Protein AF-A0A226DZE1-F1 (afdb_monomer)

Organism: Folsomia candida (NCBI:txid158441)

Mean predicted aligned error: 15.94 Å

Sequence (411 aa):
MKGIINFVSFSALWHDRDEEMGSQQSTISDLTPLTPENITGRYPPLTAAEREIAETRIRQAGELGLAVPGTNSRVAWSPQNQNRSYGLFVYIKPTEKQDFICAGIPNCVRTTSTIMDPLPKCELHKGDQIGFVLCQFTDGANKKNDVVLHRLAAKKPPPELVELEGRRRYFDDEDELMKVYSARKTTTLLQLLLWPDTTIKIICLNVGINLPNGAYKELVEEMDLHGLELRIHDKLSKSAAITLEEGQEIPFLLRAENGESIGALLSRGKNEKKEKVAAIYFVSTPYIIYAGQALNSNVHGHKNLKDPVVDYQNNKPPSHPNPKIVPIGIVRAEERYKWEFHLQMCALIASLLRLRNCINPSDFSAQSHPLCINRQVNSSFVDQKSWGIIHGYLMKKFLVDVYLGPKASDQ

Radius of gyration: 30.15 Å; Cα contacts (8 Å, |Δi|>4): 646; chains: 1; bounding box: 70×81×82 Å

Solvent-accessible surface area (backbone atoms only — not comparable to full-atom values): 24221 Å² total; per-residue (Å²): 137,90,84,85,84,86,78,85,77,84,77,78,81,80,76,91,72,92,75,89,78,79,82,89,81,90,79,84,83,86,82,61,96,82,62,77,79,76,87,78,77,84,69,76,75,68,51,73,70,58,41,53,53,50,53,49,52,27,53,72,44,25,76,80,26,42,77,39,88,99,53,81,28,26,40,19,25,43,66,56,51,100,92,36,98,55,58,46,52,30,38,31,41,77,83,72,51,72,33,41,38,19,57,58,49,92,79,44,77,46,36,69,79,26,52,98,53,95,69,16,30,19,63,82,59,64,49,84,86,75,50,43,36,42,41,38,31,30,84,58,96,52,91,55,53,47,37,45,37,80,48,83,38,78,91,59,84,79,70,102,57,46,66,45,84,89,47,65,47,78,30,79,46,69,67,67,44,50,28,49,53,14,9,50,43,41,43,54,50,56,58,49,46,48,32,76,83,45,85,56,47,69,41,62,78,64,39,72,30,37,47,40,74,93,16,59,68,47,27,51,57,46,23,54,74,69,42,44,36,79,47,78,70,46,79,54,57,90,83,58,77,79,79,68,60,95,62,19,55,80,81,54,79,38,70,48,56,94,89,46,48,59,50,57,51,46,50,51,43,55,72,76,37,100,57,66,54,19,36,35,30,35,39,40,39,51,64,33,29,35,48,37,65,37,86,61,62,86,69,77,56,90,83,44,71,83,38,57,67,38,40,45,68,74,67,52,60,90,88,56,76,76,76,39,79,46,48,53,25,28,34,51,44,90,50,34,68,40,57,26,42,41,48,36,50,36,34,42,51,37,28,76,69,55,34,64,54,52,88,62,51,89,82,48,90,66,91,36,51,17,38,39,56,62,60,66,45,55,60,82,57,65,50,75,48,43,42,46,25,28,50,36,45,34,35,74,53,60,32,29,41,70,42,73,46,73,47,75,76,90,125

Foldseek 3Di:
DDDDDDDDDPPPDDDDDDDDDDDDDDDDDDDDPPDPDDPPDPDDFDDPVRVVVVVVVQVVCAPVADDDPPFPKGWHWAQADPVGPGIFIWIQHPVRDTFGAAQLDGRRRDRPCFDPDNHTHHPVSVPDLQKKKWWWFAQPDDQQEGETEIDIDSDDDDDPTHTDPPRIDMDRDPVVVVLLQLLQLVLLLLVCLCPPVDSYHYHYPPQKRFHNQVSLVSNVVNCVVVLKDKAFPDFFDPPPPPPADPLLADPFPWFDDVPDALARQLVVCVVVDPAQKKWWKWWDWQAAIAIDIGSHRDPPDCPPCVDLLNVCQVPPDPPTDRTDIGITGMDGPVCRLLVSLLVLVLRSSQLSNQFFDQRCVVVDPDGGRYHYRDGIHGSVSDDNSSNSNSQSCCCNRRRTRMDIDGNDDDD

Nearest PDB structures (foldseek):
  8ajr-assembly1_A  TM=3.785E-01  e=4.856E+00  Homo sapiens
  4ag0-assembly1_B  TM=1.971E-01  e=4.856E+00  Pseudomonas aeruginosa

pLDDT: mean 77.98, std 19.67, range [21.2, 98.06]

Structure (mmCIF, N/CA/C/O backbone):
data_AF-A0A226DZE1-F1
#
_entry.id   AF-A0A226DZE1-F1
#
loop_
_atom_site.group_PDB
_atom_site.id
_atom_site.type_symbol
_atom_site.label_atom_id
_atom_site.label_alt_id
_atom_site.label_comp_id
_atom_site.label_asym_id
_atom_site.label_entity_id
_atom_site.label_seq_id
_atom_site.pdbx_PDB_ins_code
_atom_site.Cartn_x
_atom_site.Cartn_y
_atom_site.Cartn_z
_atom_site.occupancy
_atom_site.B_iso_or_equiv
_atom_site.auth_seq_id
_atom_site.auth_comp_id
_atom_site.auth_asym_id
_atom_site.auth_atom_id
_atom_site.pdbx_PDB_model_num
ATOM 1 N N . MET A 1 1 ? 41.930 13.672 21.638 1.00 29.95 1 MET A N 1
ATOM 2 C CA . MET A 1 1 ? 41.997 13.717 20.158 1.00 29.95 1 MET A CA 1
ATOM 3 C C . MET A 1 1 ? 40.919 12.761 19.654 1.00 29.95 1 MET A C 1
ATOM 5 O O . MET A 1 1 ? 41.080 11.574 19.866 1.00 29.95 1 MET A O 1
ATOM 9 N N . LYS A 1 2 ? 39.663 13.167 19.411 1.00 24.25 2 LYS A N 1
ATOM 10 C CA . LYS A 1 2 ? 39.090 13.880 18.242 1.00 24.25 2 LYS A CA 1
ATOM 11 C C . LYS A 1 2 ? 39.522 13.309 16.877 1.00 24.25 2 LYS A C 1
ATOM 13 O O . LYS A 1 2 ? 40.690 13.421 16.535 1.00 24.25 2 LYS A O 1
ATOM 18 N N . GLY A 1 3 ? 38.544 12.782 16.127 1.00 24.19 3 GLY A N 1
ATOM 19 C CA . GLY A 1 3 ? 38.618 12.315 14.729 1.00 24.19 3 GLY A CA 1
ATOM 20 C C . GLY A 1 3 ? 37.442 11.370 14.412 1.00 24.19 3 GLY A C 1
ATOM 21 O O . GLY A 1 3 ? 37.581 10.170 14.584 1.00 24.19 3 GLY A O 1
ATOM 22 N N . ILE A 1 4 ? 36.195 11.859 14.360 1.00 24.02 4 ILE A N 1
ATOM 23 C CA . ILE A 1 4 ? 35.433 12.295 13.162 1.00 24.02 4 ILE A CA 1
ATOM 24 C C . ILE A 1 4 ? 35.115 11.128 12.204 1.00 24.02 4 ILE A C 1
ATOM 26 O O . ILE A 1 4 ? 35.915 10.773 11.347 1.00 24.02 4 ILE A O 1
ATOM 30 N N . ILE A 1 5 ? 33.900 10.583 12.342 1.00 25.00 5 ILE A N 1
ATOM 31 C CA . ILE A 1 5 ? 33.218 9.736 11.353 1.00 25.00 5 ILE A CA 1
ATOM 32 C C . ILE A 1 5 ? 32.241 10.654 10.609 1.00 25.00 5 ILE A C 1
ATOM 34 O O . ILE A 1 5 ? 31.268 11.119 11.201 1.00 25.00 5 ILE A O 1
ATOM 38 N N . ASN A 1 6 ? 32.504 10.937 9.332 1.00 23.11 6 ASN A N 1
ATOM 39 C CA . ASN A 1 6 ? 31.562 11.641 8.463 1.00 23.11 6 ASN A CA 1
ATOM 40 C C . ASN A 1 6 ? 30.589 10.627 7.846 1.00 23.11 6 ASN A C 1
ATOM 42 O O . ASN A 1 6 ? 30.956 9.855 6.963 1.00 23.11 6 ASN A O 1
ATOM 46 N N . PHE A 1 7 ? 29.343 10.651 8.319 1.00 22.80 7 PHE A N 1
ATOM 47 C CA . PHE A 1 7 ? 28.188 10.088 7.627 1.00 22.80 7 PHE A CA 1
ATOM 48 C C . PHE A 1 7 ? 27.845 10.992 6.437 1.00 22.80 7 PHE A C 1
ATOM 50 O O . PHE A 1 7 ? 27.573 12.179 6.617 1.00 22.80 7 PHE A O 1
ATOM 57 N N . VAL A 1 8 ? 27.834 10.440 5.224 1.00 22.42 8 VAL A N 1
ATOM 58 C CA . VAL A 1 8 ? 27.278 11.128 4.054 1.00 22.42 8 VAL A CA 1
ATOM 59 C C . VAL A 1 8 ? 25.757 11.091 4.178 1.00 22.42 8 VAL A C 1
ATOM 61 O O . VAL A 1 8 ? 25.123 10.057 3.974 1.00 22.42 8 VAL A O 1
ATOM 64 N N . SER A 1 9 ? 25.177 12.229 4.555 1.00 21.20 9 SER A N 1
ATOM 65 C CA . SER A 1 9 ? 23.747 12.485 4.443 1.00 21.20 9 SER A CA 1
ATOM 66 C C . SER A 1 9 ? 23.389 12.682 2.972 1.00 21.20 9 SER A C 1
ATOM 68 O O . SER A 1 9 ? 23.870 13.628 2.349 1.00 21.20 9 SER A O 1
ATOM 70 N N . PHE A 1 10 ? 22.506 11.853 2.422 1.00 22.11 10 PHE A N 1
ATOM 71 C CA . PHE A 1 10 ? 21.758 12.236 1.228 1.00 22.11 10 PHE A CA 1
ATOM 72 C C . PHE A 1 10 ? 20.514 13.003 1.673 1.00 22.11 10 PHE A C 1
ATOM 74 O O . PHE A 1 10 ? 19.473 12.430 1.992 1.00 22.11 10 PHE A O 1
ATOM 81 N N . SER A 1 11 ? 20.656 14.325 1.728 1.00 22.44 11 SER A N 1
ATOM 82 C CA . SER A 1 11 ? 19.543 15.261 1.713 1.00 22.44 11 SER A CA 1
ATOM 83 C C . SER A 1 11 ? 18.881 15.197 0.335 1.00 22.44 11 SER A C 1
ATOM 85 O O . SER A 1 11 ? 19.353 15.776 -0.641 1.00 22.44 11 SER A O 1
ATOM 87 N N . ALA A 1 12 ? 17.766 14.477 0.237 1.00 24.83 12 ALA A N 1
ATOM 88 C CA . ALA A 1 12 ? 16.827 14.710 -0.848 1.00 24.83 12 ALA A CA 1
ATOM 89 C C . ALA A 1 12 ? 16.216 16.097 -0.616 1.00 24.83 12 ALA A C 1
ATOM 91 O O . ALA A 1 12 ? 15.435 16.294 0.316 1.00 24.83 12 ALA A O 1
ATOM 92 N N . LEU A 1 13 ? 16.644 17.068 -1.424 1.00 23.61 13 LEU A N 1
ATOM 93 C CA . LEU A 1 13 ? 16.005 18.370 -1.549 1.00 23.61 13 LEU A CA 1
ATOM 94 C C . LEU A 1 13 ? 14.538 18.159 -1.937 1.00 23.61 13 LEU A C 1
ATOM 96 O O . LEU A 1 13 ? 14.214 17.876 -3.088 1.00 23.61 13 LEU A O 1
ATOM 100 N N . TRP A 1 14 ? 13.665 18.315 -0.951 1.00 23.22 14 TRP A N 1
ATOM 101 C CA . TRP A 1 14 ? 12.283 18.697 -1.165 1.00 23.22 14 TRP A CA 1
ATOM 102 C C . TRP A 1 14 ? 12.288 20.178 -1.539 1.00 23.22 14 TR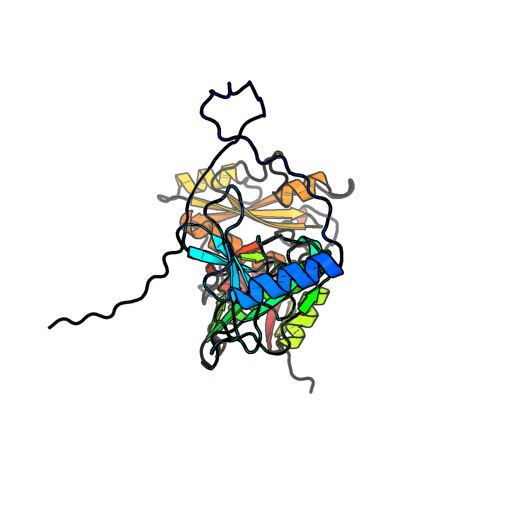P A C 1
ATOM 104 O O . TRP A 1 14 ? 12.789 21.016 -0.788 1.00 23.22 14 TRP A O 1
ATOM 114 N N . HIS A 1 15 ? 11.781 20.494 -2.72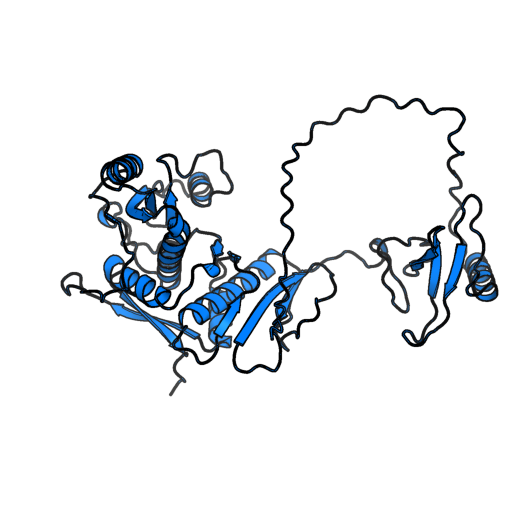4 1.00 23.78 15 HIS A N 1
ATOM 115 C CA . HIS A 1 15 ? 11.371 21.847 -3.057 1.00 23.78 15 HIS A CA 1
ATOM 116 C C . HIS A 1 15 ? 9.854 21.822 -3.199 1.00 23.78 15 HIS A C 1
ATOM 118 O O . HIS A 1 15 ? 9.324 21.327 -4.192 1.00 23.78 15 HIS A O 1
ATOM 124 N N . ASP A 1 16 ? 9.189 22.319 -2.157 1.00 28.78 16 ASP A N 1
ATOM 125 C CA . ASP A 1 16 ? 7.855 22.897 -2.248 1.00 28.78 16 ASP A CA 1
ATOM 126 C C . ASP A 1 16 ? 7.853 23.946 -3.361 1.00 28.78 16 ASP A C 1
ATOM 128 O O . ASP A 1 16 ? 8.664 24.874 -3.321 1.00 28.78 16 ASP A O 1
ATOM 132 N N . ARG A 1 17 ? 6.930 23.819 -4.317 1.00 25.56 17 ARG A N 1
ATOM 133 C CA . ARG A 1 17 ? 6.265 24.964 -4.950 1.00 25.56 17 ARG A CA 1
ATOM 134 C C . ARG A 1 17 ? 4.841 24.574 -5.314 1.00 25.56 17 ARG A C 1
ATOM 136 O O . ARG A 1 17 ? 4.606 23.873 -6.295 1.00 25.56 17 ARG A O 1
ATOM 143 N N . ASP A 1 18 ? 3.914 25.074 -4.510 1.00 34.00 18 ASP A N 1
ATOM 144 C CA . ASP A 1 18 ? 2.633 25.547 -5.010 1.00 34.00 18 ASP A CA 1
ATOM 145 C C . ASP A 1 18 ? 2.908 26.621 -6.071 1.00 34.00 18 ASP A C 1
ATOM 147 O O . ASP A 1 18 ? 3.431 27.676 -5.730 1.00 34.00 18 ASP A O 1
ATOM 151 N N . GLU A 1 19 ? 2.562 26.380 -7.336 1.00 29.12 19 GLU A N 1
ATOM 152 C CA . GLU A 1 19 ? 2.307 27.459 -8.298 1.00 29.12 19 GLU A CA 1
ATOM 153 C C . GLU A 1 19 ? 1.069 27.105 -9.134 1.00 29.12 19 GLU A C 1
ATOM 155 O O . GLU A 1 19 ? 1.084 26.339 -10.098 1.00 29.12 19 GLU A O 1
ATOM 160 N N . GLU A 1 20 ? -0.037 27.676 -8.672 1.00 32.34 20 GLU A N 1
ATOM 161 C CA . GLU A 1 20 ? -1.193 28.109 -9.440 1.00 32.34 20 GLU A CA 1
ATOM 162 C C . GLU A 1 20 ? -0.748 28.850 -10.715 1.00 32.34 20 GLU A C 1
ATOM 164 O O . GLU A 1 20 ? -0.066 29.862 -10.624 1.00 32.34 20 GLU A O 1
ATOM 169 N N . MET A 1 21 ? -1.146 28.385 -11.905 1.00 28.00 21 MET A N 1
ATOM 170 C CA . MET A 1 21 ? -1.003 29.159 -13.147 1.00 28.00 21 MET A CA 1
ATOM 171 C C . MET A 1 21 ? -2.251 29.005 -14.022 1.00 28.00 21 MET A C 1
ATOM 173 O O . MET A 1 21 ? -2.377 28.098 -14.840 1.00 28.00 21 MET A O 1
ATOM 177 N N . GLY A 1 22 ? -3.212 29.896 -13.775 1.00 26.89 22 GLY A N 1
ATOM 178 C CA . GLY A 1 22 ? -3.375 31.074 -14.629 1.00 26.89 22 GLY A CA 1
ATOM 179 C C . GLY A 1 22 ? -3.700 30.838 -16.105 1.00 26.89 22 GLY A C 1
ATOM 180 O O . GLY A 1 22 ? -2.841 30.501 -16.912 1.00 26.89 22 GLY A O 1
ATOM 181 N N . SER A 1 23 ? -4.955 31.139 -16.435 1.00 28.77 23 SER A N 1
ATOM 182 C CA . SER A 1 23 ? -5.516 31.398 -17.762 1.00 28.77 23 SER A CA 1
ATOM 183 C C . SER A 1 23 ? -4.580 32.144 -18.720 1.00 28.77 23 SER A C 1
ATOM 185 O O . SER A 1 23 ? -3.956 33.141 -18.365 1.00 28.77 23 SER A O 1
ATOM 187 N N . GLN A 1 24 ? -4.598 31.713 -19.982 1.00 32.88 24 GLN A N 1
ATOM 188 C CA . GLN A 1 24 ? -4.079 32.451 -21.130 1.00 32.88 24 GLN A CA 1
ATOM 189 C C . GLN A 1 24 ? -4.616 33.889 -21.170 1.00 32.88 24 GLN A C 1
ATOM 191 O O . GLN A 1 24 ? -5.819 34.091 -21.014 1.00 32.88 24 GLN A O 1
ATOM 196 N N . GLN A 1 25 ? -3.751 34.850 -21.505 1.00 26.33 25 GLN A N 1
ATOM 197 C CA . GLN A 1 25 ? -4.055 35.893 -22.488 1.00 26.33 25 GLN A CA 1
ATOM 198 C C . GLN A 1 25 ? -2.770 36.581 -22.963 1.00 26.33 25 GLN A C 1
ATOM 200 O O . GLN A 1 25 ? -1.971 37.094 -22.187 1.00 26.33 25 GLN A O 1
ATOM 205 N N . SER A 1 26 ? -2.582 36.540 -24.279 1.00 35.81 26 SER A N 1
ATOM 206 C CA . SER A 1 26 ? -1.559 37.260 -25.027 1.00 35.81 26 SER A CA 1
ATOM 207 C C . SER A 1 26 ? -2.025 38.689 -25.270 1.00 35.81 26 SER A C 1
ATOM 209 O O . SER A 1 26 ? -3.098 38.875 -25.841 1.00 35.81 26 SER A O 1
ATOM 211 N N . THR A 1 27 ? -1.164 39.668 -25.006 1.00 29.88 27 THR A N 1
ATOM 212 C CA . THR A 1 27 ? -1.181 40.941 -25.732 1.00 29.88 27 THR A CA 1
ATOM 213 C C . THR A 1 27 ? 0.249 41.395 -26.013 1.00 29.88 27 THR A C 1
ATOM 215 O O . THR A 1 27 ? 0.956 41.816 -25.108 1.00 29.88 27 THR A O 1
ATOM 218 N N . ILE A 1 28 ? 0.631 41.246 -27.287 1.00 42.03 28 ILE A N 1
ATOM 219 C CA . ILE A 1 28 ? 1.464 42.145 -28.104 1.00 42.03 28 ILE A CA 1
ATOM 220 C C . ILE A 1 28 ? 2.764 42.626 -27.433 1.00 42.03 28 ILE A C 1
ATOM 222 O O . ILE A 1 28 ? 2.777 43.594 -26.684 1.00 42.03 28 ILE A O 1
ATOM 226 N N . SER A 1 29 ? 3.880 41.977 -27.779 1.00 36.25 29 SER A N 1
ATOM 227 C CA . SER A 1 29 ? 5.220 42.537 -27.575 1.00 36.25 29 SER A CA 1
ATOM 228 C C . SER A 1 29 ? 5.632 43.292 -28.836 1.00 36.25 29 SER A C 1
ATOM 230 O O . SER A 1 29 ? 5.864 42.674 -29.876 1.00 36.25 29 SER A O 1
ATOM 232 N N . ASP A 1 30 ? 5.757 44.611 -28.724 1.00 41.41 30 ASP A N 1
ATOM 233 C CA . ASP A 1 30 ? 6.393 45.466 -29.723 1.00 41.41 30 ASP A CA 1
ATOM 234 C C . ASP A 1 30 ? 7.868 45.061 -29.896 1.00 41.41 30 ASP A C 1
ATOM 236 O O . ASP A 1 30 ? 8.673 45.137 -28.965 1.00 41.41 30 ASP A O 1
ATOM 240 N N . LEU A 1 31 ? 8.227 44.591 -31.093 1.00 34.28 31 LEU A N 1
ATOM 241 C CA . LEU A 1 31 ? 9.610 44.302 -31.473 1.00 34.28 31 LEU A CA 1
ATOM 242 C C . LEU A 1 31 ? 10.323 45.617 -31.812 1.00 34.28 31 LEU A C 1
ATOM 244 O O . LEU A 1 31 ? 9.879 46.370 -32.676 1.00 34.28 31 LEU A O 1
ATOM 248 N N . THR A 1 32 ? 11.446 45.892 -31.147 1.00 45.41 32 THR A N 1
ATOM 249 C CA . THR A 1 32 ? 12.298 47.057 -31.435 1.00 45.41 32 THR A CA 1
ATOM 250 C C . THR A 1 32 ? 13.304 46.763 -32.566 1.00 45.41 32 THR A C 1
ATOM 252 O O . THR A 1 32 ? 13.609 45.590 -32.821 1.00 45.41 32 THR A O 1
ATOM 255 N N . PRO A 1 33 ? 13.878 47.801 -33.226 1.00 43.56 33 PRO A N 1
ATOM 256 C CA . PRO A 1 33 ? 14.766 47.673 -34.398 1.00 43.56 33 PRO A CA 1
ATOM 257 C C . PRO A 1 33 ? 16.093 46.929 -34.162 1.00 43.56 33 PRO A C 1
ATOM 259 O O . PRO A 1 33 ? 16.884 46.780 -35.086 1.00 43.56 33 PRO A O 1
ATOM 262 N N . LEU A 1 34 ? 16.362 46.494 -32.928 1.00 40.03 34 LEU A N 1
ATOM 263 C CA . LEU A 1 34 ? 17.581 45.786 -32.521 1.00 40.03 34 LEU A CA 1
ATOM 264 C C . LEU A 1 34 ? 17.380 44.268 -32.394 1.00 40.03 34 LEU A C 1
ATOM 266 O O . LEU A 1 34 ? 18.267 43.568 -31.910 1.00 40.03 34 LEU A O 1
ATOM 270 N N . THR A 1 35 ? 16.232 43.745 -32.827 1.00 40.06 35 THR A N 1
ATOM 271 C CA . THR A 1 35 ? 16.031 42.297 -32.929 1.00 40.06 35 THR A CA 1
ATOM 272 C C . THR A 1 35 ? 16.803 41.789 -34.155 1.00 40.06 35 THR A C 1
ATOM 274 O O . THR A 1 35 ? 16.475 42.220 -35.262 1.00 40.06 35 THR A O 1
ATOM 277 N N . PRO A 1 36 ? 17.822 40.915 -34.017 1.00 41.81 36 PRO A N 1
ATOM 278 C CA . PRO A 1 36 ? 18.504 40.350 -35.178 1.00 41.81 36 PRO A CA 1
ATOM 279 C C . PRO A 1 36 ? 17.487 39.631 -36.070 1.00 41.81 36 PRO A C 1
ATOM 281 O O . PRO A 1 36 ? 16.599 38.941 -35.564 1.00 41.81 36 PRO A O 1
ATOM 284 N N . GLU A 1 37 ? 17.600 39.824 -37.387 1.00 37.19 37 GLU A N 1
ATOM 285 C CA . GLU A 1 37 ? 16.705 39.199 -38.360 1.00 37.19 37 GLU A CA 1
ATOM 286 C C . GLU A 1 37 ? 16.619 37.693 -38.098 1.00 37.19 37 GLU A C 1
ATOM 288 O O . GLU A 1 37 ? 17.626 36.984 -38.038 1.00 37.19 37 GLU A O 1
ATOM 293 N N . ASN A 1 38 ? 15.394 37.197 -37.925 1.00 34.06 38 ASN A N 1
ATOM 294 C CA . ASN A 1 38 ? 15.149 35.766 -37.854 1.00 34.06 38 ASN A CA 1
ATOM 295 C C . ASN A 1 38 ? 15.670 35.140 -39.155 1.00 34.06 38 ASN A C 1
ATOM 297 O O . ASN A 1 38 ? 15.230 35.522 -40.241 1.00 34.06 38 ASN A O 1
ATOM 301 N N . ILE A 1 39 ? 16.587 34.174 -39.055 1.00 40.88 39 ILE A N 1
ATOM 302 C CA . ILE A 1 39 ? 17.076 33.406 -40.205 1.00 40.88 39 ILE A CA 1
ATOM 303 C C . ILE A 1 39 ? 15.874 32.652 -40.793 1.00 40.88 39 ILE A C 1
ATOM 305 O O . ILE A 1 39 ? 15.479 31.593 -40.312 1.00 40.88 39 ILE A O 1
ATOM 309 N N . THR A 1 40 ? 15.268 33.212 -41.838 1.00 38.16 40 THR A N 1
ATOM 310 C CA . THR A 1 40 ? 14.079 32.677 -42.527 1.00 38.16 40 THR A CA 1
ATOM 311 C C . THR A 1 40 ? 14.445 31.783 -43.712 1.00 38.16 40 THR A C 1
ATOM 313 O O . THR A 1 40 ? 13.642 31.551 -44.614 1.00 38.16 40 THR A O 1
ATOM 316 N N . GLY A 1 41 ? 15.650 31.214 -43.711 1.00 46.19 41 GLY A N 1
ATOM 317 C CA . GLY A 1 41 ? 16.062 30.243 -44.715 1.00 46.19 41 GLY A CA 1
ATOM 318 C C . GLY A 1 41 ? 15.394 28.888 -44.488 1.00 46.19 41 GLY A C 1
ATOM 319 O O . GLY A 1 41 ? 15.976 28.010 -43.853 1.00 46.19 41 GLY A O 1
ATOM 320 N N . ARG A 1 42 ? 14.188 28.672 -45.028 1.00 47.34 42 ARG A N 1
ATOM 321 C CA . ARG A 1 42 ? 13.716 27.306 -45.314 1.00 47.34 42 ARG A CA 1
ATOM 322 C C . ARG A 1 42 ? 14.468 26.801 -46.543 1.00 47.34 42 ARG A C 1
ATOM 324 O O . ARG A 1 42 ? 13.968 26.881 -47.659 1.00 47.34 42 ARG A O 1
ATOM 331 N N . TYR A 1 43 ? 15.690 26.323 -46.335 1.00 60.69 43 TYR A N 1
ATOM 332 C CA . TYR A 1 43 ? 16.439 25.649 -47.388 1.00 60.69 43 TYR A CA 1
ATOM 333 C C . TYR A 1 43 ? 15.794 24.283 -47.670 1.00 60.69 43 TYR A C 1
ATOM 335 O O . TYR A 1 43 ? 15.413 23.591 -46.717 1.00 60.69 43 TYR A O 1
ATOM 343 N N . PRO A 1 44 ? 15.630 23.886 -48.945 1.00 67.19 44 PRO A N 1
ATOM 344 C CA . PRO A 1 44 ? 15.184 22.539 -49.267 1.00 67.19 44 PRO A CA 1
ATOM 345 C C . PRO A 1 44 ? 16.170 21.505 -48.689 1.00 67.19 44 PRO A C 1
ATOM 347 O O . PRO A 1 44 ? 17.351 21.818 -48.510 1.00 67.19 44 PRO A O 1
ATOM 350 N N . PRO A 1 45 ? 15.710 20.281 -48.373 1.00 75.44 45 PRO A N 1
ATOM 351 C CA . PRO A 1 45 ? 16.597 19.212 -47.927 1.00 75.44 45 PRO A CA 1
ATOM 352 C C . PRO A 1 45 ? 17.711 18.977 -48.956 1.00 75.44 45 PRO A C 1
ATOM 354 O O . PRO A 1 45 ? 17.437 18.986 -50.155 1.00 75.44 45 PRO A O 1
ATOM 357 N N . LEU A 1 46 ? 18.942 18.733 -48.496 1.00 80.56 46 LEU A N 1
ATOM 358 C CA . LEU A 1 46 ? 20.051 18.419 -49.397 1.00 80.56 46 LEU A CA 1
ATOM 359 C C . LEU A 1 46 ? 19.751 17.130 -50.165 1.00 80.56 46 LEU A C 1
ATOM 361 O O . LEU A 1 46 ? 19.240 16.151 -49.598 1.00 80.56 46 LEU A O 1
ATOM 365 N N . THR A 1 47 ? 20.125 17.107 -51.441 1.00 86.00 47 THR A N 1
ATOM 366 C CA . THR A 1 47 ? 20.204 15.865 -52.213 1.00 86.00 47 THR A CA 1
ATOM 367 C C . THR A 1 47 ? 21.301 14.954 -51.648 1.00 86.00 47 THR A C 1
ATOM 369 O O . THR A 1 47 ? 22.174 15.388 -50.894 1.00 86.00 47 THR A O 1
ATOM 372 N N . ALA A 1 48 ? 21.288 13.669 -52.014 1.00 82.31 48 ALA A N 1
ATOM 373 C CA . ALA A 1 48 ? 22.302 12.718 -51.549 1.00 82.31 48 ALA A CA 1
ATOM 374 C C . ALA A 1 48 ? 23.734 13.153 -51.922 1.00 82.31 48 ALA A C 1
ATOM 376 O O . ALA A 1 48 ? 24.627 13.083 -51.080 1.00 82.31 48 ALA A O 1
ATOM 377 N N . ALA A 1 49 ? 23.927 13.671 -53.140 1.00 85.50 49 ALA A N 1
ATOM 378 C CA . ALA A 1 49 ? 25.223 14.147 -53.621 1.00 85.50 49 ALA A CA 1
ATOM 379 C C . ALA A 1 49 ? 25.696 15.406 -52.872 1.00 85.50 49 ALA A C 1
ATOM 381 O O . ALA A 1 49 ? 26.841 15.482 -52.433 1.00 85.50 49 ALA A O 1
ATOM 382 N N . GLU A 1 50 ? 24.811 16.385 -52.660 1.00 82.50 50 GLU A N 1
ATOM 383 C CA . GLU A 1 50 ? 25.142 17.595 -51.892 1.00 82.50 50 GLU A CA 1
ATOM 384 C C . GLU A 1 50 ? 25.465 17.271 -50.435 1.00 82.50 50 GLU A C 1
ATOM 386 O O . GLU A 1 50 ? 26.375 17.856 -49.840 1.00 82.50 50 GLU A O 1
ATOM 391 N N . ARG A 1 51 ? 24.745 16.305 -49.863 1.00 83.56 51 ARG A N 1
ATOM 392 C CA . ARG A 1 51 ? 24.988 15.827 -48.509 1.00 83.56 51 ARG A CA 1
ATOM 393 C C . ARG A 1 51 ? 26.348 15.152 -48.383 1.00 83.56 51 ARG A C 1
ATOM 395 O O . ARG A 1 51 ? 27.065 15.442 -47.431 1.00 83.56 51 ARG A O 1
ATOM 402 N N . GLU A 1 52 ? 26.720 14.291 -49.323 1.00 86.12 52 GLU A N 1
ATOM 403 C CA . GLU A 1 52 ? 28.032 13.638 -49.328 1.00 86.12 52 GLU A CA 1
ATOM 404 C C . GLU A 1 52 ? 29.172 14.664 -49.401 1.00 86.12 52 GLU A C 1
ATOM 406 O O . GLU A 1 52 ? 30.147 14.574 -48.648 1.00 86.12 52 GLU A O 1
ATOM 411 N N . ILE A 1 53 ? 29.012 15.702 -50.228 1.00 87.88 53 ILE A N 1
ATOM 412 C CA . ILE A 1 53 ? 29.961 16.818 -50.307 1.00 87.88 53 ILE A CA 1
ATOM 413 C C . ILE A 1 53 ? 30.045 17.554 -48.962 1.00 87.88 53 ILE A C 1
ATOM 415 O O . ILE A 1 53 ? 31.145 17.843 -48.482 1.00 87.88 53 ILE A O 1
ATOM 419 N N . ALA A 1 54 ? 28.904 17.846 -48.332 1.00 84.50 54 ALA A N 1
ATOM 420 C CA . ALA A 1 54 ? 28.857 18.534 -47.044 1.00 84.50 54 ALA A CA 1
ATOM 421 C C . ALA A 1 54 ? 29.511 17.708 -45.922 1.00 84.50 54 ALA A C 1
ATOM 423 O O . ALA A 1 54 ? 30.373 18.214 -45.203 1.00 84.50 54 ALA A O 1
ATOM 424 N N . GLU A 1 55 ? 29.161 16.426 -45.806 1.00 87.31 55 GLU A N 1
ATOM 425 C CA . GLU A 1 55 ? 29.745 15.498 -44.833 1.00 87.31 55 GLU A CA 1
ATOM 426 C C . GLU A 1 55 ? 31.258 15.344 -45.034 1.00 87.31 55 GLU A C 1
ATOM 428 O O . GLU A 1 55 ? 32.015 15.357 -44.060 1.00 87.31 55 GLU A O 1
ATOM 433 N N . THR A 1 56 ? 31.719 15.281 -46.285 1.00 89.56 56 THR A N 1
ATOM 434 C CA . THR A 1 56 ? 33.149 15.224 -46.619 1.00 89.56 56 THR A CA 1
ATOM 435 C C . THR A 1 56 ? 33.883 16.479 -46.157 1.00 89.56 56 THR A C 1
ATOM 437 O O . THR A 1 56 ? 34.926 16.377 -45.509 1.00 89.56 56 THR A O 1
ATOM 440 N N . ARG A 1 57 ? 33.320 17.665 -46.411 1.00 88.88 57 ARG A N 1
ATOM 441 C CA . ARG A 1 57 ? 33.909 18.937 -45.963 1.00 88.88 57 ARG A CA 1
ATOM 442 C C . ARG A 1 57 ? 33.966 19.045 -44.441 1.00 88.88 57 ARG A C 1
ATOM 444 O O . ARG A 1 57 ? 34.969 19.505 -43.904 1.00 88.88 57 ARG A O 1
ATOM 451 N N . ILE A 1 58 ? 32.926 18.591 -43.740 1.00 88.69 58 ILE A N 1
ATOM 452 C CA . ILE A 1 58 ? 32.908 18.581 -42.269 1.00 88.69 58 ILE A CA 1
ATOM 453 C C . ILE A 1 58 ? 33.971 17.618 -41.721 1.00 88.69 58 ILE A C 1
ATOM 455 O O . ILE A 1 58 ? 34.684 17.973 -40.785 1.00 88.69 58 ILE A O 1
ATOM 459 N N . ARG A 1 59 ? 34.132 16.427 -42.318 1.00 88.94 59 ARG A N 1
ATOM 460 C CA . ARG A 1 59 ? 35.195 15.480 -41.932 1.00 88.94 59 ARG A CA 1
ATOM 461 C C . ARG A 1 59 ? 36.592 16.056 -42.161 1.00 88.94 59 ARG A C 1
ATOM 463 O O . ARG A 1 59 ? 37.452 15.887 -41.305 1.00 88.94 59 ARG A O 1
ATOM 470 N N . GLN A 1 60 ? 36.805 16.760 -43.273 1.00 89.31 60 GLN A N 1
ATOM 471 C CA . GLN A 1 60 ? 38.074 17.434 -43.573 1.00 89.31 60 GLN A CA 1
ATOM 472 C C . GLN A 1 60 ? 38.386 18.577 -42.594 1.00 89.31 60 GLN A C 1
ATOM 474 O O . GLN A 1 60 ? 39.550 18.793 -42.270 1.00 89.31 60 GLN A O 1
ATOM 479 N N . ALA A 1 61 ? 37.366 19.279 -42.093 1.00 87.06 61 ALA A N 1
ATOM 480 C CA . ALA A 1 61 ? 37.525 20.330 -41.085 1.00 87.06 61 ALA A CA 1
ATOM 481 C C . ALA A 1 61 ? 37.856 19.794 -39.675 1.00 87.06 61 ALA A C 1
ATOM 483 O O . ALA A 1 61 ? 38.307 20.555 -38.816 1.00 87.06 61 ALA A O 1
ATOM 484 N N . GLY A 1 62 ? 37.640 18.496 -39.429 1.00 86.12 62 GLY A N 1
ATOM 485 C CA . GLY A 1 62 ? 37.983 17.826 -38.175 1.00 86.12 62 GLY A CA 1
ATOM 486 C C . GLY A 1 62 ? 37.263 18.400 -36.949 1.00 86.12 62 GLY A C 1
ATOM 487 O O . GLY A 1 62 ? 36.107 18.826 -37.023 1.00 86.12 62 GLY A O 1
ATOM 488 N N . GLU A 1 63 ? 37.961 18.411 -35.811 1.00 83.62 63 GLU A N 1
ATOM 489 C CA . GLU A 1 63 ? 37.419 18.829 -34.508 1.00 83.62 63 GLU A CA 1
ATOM 490 C C . GLU A 1 63 ? 37.146 20.339 -34.412 1.00 83.62 63 GLU A C 1
ATOM 492 O O . GLU A 1 63 ? 36.268 20.759 -33.660 1.00 83.62 63 GLU A O 1
ATOM 497 N N . LEU A 1 64 ? 37.849 21.160 -35.204 1.00 83.00 64 LEU A N 1
ATOM 498 C CA . LEU A 1 64 ? 37.633 22.612 -35.258 1.00 83.00 64 LEU A CA 1
ATOM 499 C C . LEU A 1 64 ? 36.285 22.981 -35.893 1.00 83.00 64 LEU A C 1
ATOM 501 O O . LEU A 1 64 ? 35.726 24.036 -35.567 1.00 83.00 64 LEU A O 1
ATOM 505 N N . GLY A 1 65 ? 35.780 22.110 -36.772 1.00 87.69 65 GLY A N 1
ATOM 506 C CA . GLY A 1 65 ? 34.495 22.230 -37.446 1.00 87.69 65 GLY A CA 1
ATOM 507 C C . GLY A 1 65 ? 34.380 23.393 -38.432 1.00 87.69 65 GLY A C 1
ATOM 508 O O . GLY A 1 65 ? 35.281 24.211 -38.610 1.00 87.69 65 GLY A O 1
ATOM 509 N N . LEU A 1 66 ? 33.221 23.465 -39.078 1.00 89.25 66 LEU A N 1
ATOM 510 C CA . LEU A 1 66 ? 32.821 24.543 -39.977 1.00 89.25 66 LEU A CA 1
ATOM 511 C C . LEU A 1 66 ? 31.826 25.465 -39.269 1.00 89.25 66 LEU A C 1
ATOM 513 O O . LEU A 1 66 ? 30.915 24.995 -38.587 1.00 89.25 66 LEU A O 1
ATOM 517 N N . ALA A 1 67 ? 31.990 26.777 -39.436 1.00 88.56 67 ALA A N 1
ATOM 518 C CA . ALA A 1 67 ? 31.078 27.766 -38.869 1.00 88.56 67 ALA A CA 1
ATOM 519 C C . ALA A 1 67 ? 29.687 27.671 -39.511 1.00 88.56 67 ALA A C 1
ATOM 521 O O . ALA A 1 67 ? 29.567 27.545 -40.731 1.00 88.56 67 ALA A O 1
ATOM 522 N N . VAL A 1 68 ? 28.640 27.759 -38.688 1.00 83.12 68 VAL A N 1
ATOM 523 C CA . VAL A 1 68 ? 27.252 27.802 -39.160 1.00 83.12 68 VAL A CA 1
ATOM 524 C C . VAL A 1 68 ? 26.866 29.264 -39.405 1.00 83.12 68 VAL A C 1
ATOM 526 O O . VAL A 1 68 ? 26.831 30.034 -38.439 1.00 83.12 68 VAL A O 1
ATOM 529 N N . PRO A 1 69 ? 26.574 29.665 -40.660 1.00 79.12 69 PRO A N 1
ATOM 530 C CA . PRO A 1 69 ? 26.267 31.052 -40.999 1.00 79.12 69 PRO A CA 1
ATOM 531 C C . PRO A 1 69 ? 25.154 31.639 -40.126 1.00 79.12 69 PRO A C 1
ATOM 533 O O . PRO A 1 69 ? 24.144 30.986 -39.873 1.00 79.12 69 PRO A O 1
ATOM 536 N N . GLY A 1 70 ? 25.347 32.876 -39.663 1.00 75.75 70 GLY A N 1
ATOM 537 C CA . GLY A 1 70 ? 24.385 33.568 -38.798 1.00 75.75 70 GLY A CA 1
ATOM 538 C C . GLY A 1 70 ? 24.380 33.101 -37.338 1.00 75.75 70 GLY A C 1
ATOM 539 O O . GLY A 1 70 ? 23.530 33.536 -36.567 1.00 75.75 70 GLY A O 1
ATOM 540 N N . THR A 1 71 ? 25.317 32.239 -36.928 1.00 81.06 71 THR A N 1
ATOM 541 C CA . THR A 1 71 ? 25.448 31.795 -35.533 1.00 81.06 71 THR A CA 1
ATOM 542 C C . THR A 1 71 ? 26.910 31.787 -35.082 1.00 81.06 71 THR A C 1
ATOM 544 O O . THR A 1 71 ? 27.824 31.686 -35.89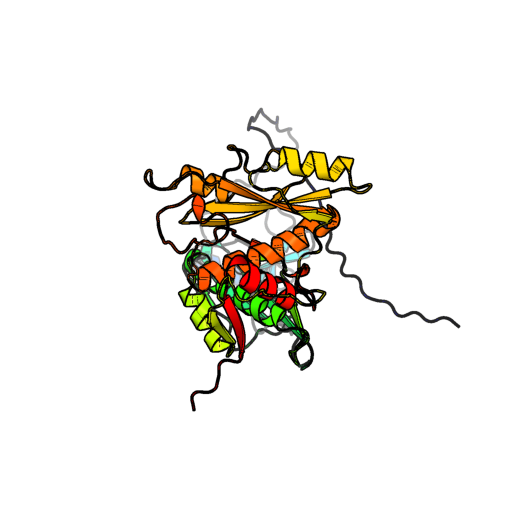4 1.00 81.06 71 THR A O 1
ATOM 547 N N . ASN A 1 72 ? 27.134 31.787 -33.766 1.00 84.25 72 ASN A N 1
ATOM 548 C CA . ASN A 1 72 ? 28.455 31.538 -33.170 1.00 84.25 72 ASN A CA 1
ATOM 549 C C . ASN A 1 72 ? 28.750 30.033 -32.988 1.00 84.25 72 ASN A C 1
ATOM 551 O O . ASN A 1 72 ? 29.593 29.659 -32.175 1.00 84.25 72 ASN A O 1
ATOM 555 N N . SER A 1 73 ? 28.009 29.161 -33.677 1.00 86.19 73 SER A N 1
ATOM 556 C CA . SER A 1 73 ? 28.109 27.705 -33.530 1.00 86.19 73 SER A CA 1
ATOM 557 C C . SER A 1 73 ? 28.870 27.075 -34.692 1.00 86.19 73 SER A C 1
ATOM 559 O O . SER A 1 73 ? 29.025 27.673 -35.761 1.00 86.19 73 SER A O 1
ATOM 561 N N . ARG A 1 74 ? 29.338 25.842 -34.490 1.00 88.75 74 ARG A N 1
ATOM 562 C CA . ARG A 1 74 ? 30.074 25.081 -35.506 1.00 88.75 74 ARG A CA 1
ATOM 563 C C . ARG A 1 74 ? 29.512 23.678 -35.663 1.00 88.75 74 ARG A C 1
ATOM 565 O O . ARG A 1 74 ? 29.010 23.101 -34.705 1.00 88.75 74 ARG A O 1
ATOM 572 N N . VAL A 1 75 ? 29.640 23.111 -36.854 1.00 89.19 75 VAL A N 1
ATOM 573 C CA . VAL A 1 75 ? 29.409 21.683 -37.100 1.00 89.19 75 VAL A CA 1
ATOM 574 C C . VAL A 1 75 ? 30.760 21.019 -37.305 1.00 89.19 75 VAL A C 1
ATOM 576 O O . VAL A 1 75 ? 31.521 21.433 -38.177 1.00 89.19 75 VAL A O 1
ATOM 579 N N . ALA A 1 76 ? 31.066 20.005 -36.505 1.00 91.00 76 ALA A N 1
ATOM 580 C CA . ALA A 1 76 ? 32.363 19.340 -36.508 1.00 91.00 76 ALA A CA 1
ATOM 581 C C . ALA A 1 76 ? 32.226 17.825 -36.647 1.00 91.00 76 ALA A C 1
ATOM 583 O O . ALA A 1 76 ? 31.166 17.240 -36.394 1.00 91.00 76 ALA A O 1
ATOM 584 N N . TRP A 1 77 ? 33.328 17.191 -37.033 1.00 90.56 77 TRP A N 1
ATOM 585 C CA . TRP A 1 77 ? 33.473 15.745 -36.973 1.00 90.56 77 TRP A CA 1
ATOM 586 C C . TRP A 1 77 ? 34.274 15.377 -35.727 1.00 90.56 77 TRP A C 1
ATOM 588 O O . TRP A 1 77 ? 35.451 15.708 -35.614 1.00 90.56 77 TRP A O 1
ATOM 598 N N . SER A 1 78 ? 33.624 14.689 -34.791 1.00 88.62 78 SER A N 1
ATOM 599 C CA . SER A 1 78 ? 34.261 14.125 -33.605 1.00 88.62 78 SER A CA 1
ATOM 600 C C . SER A 1 78 ? 34.826 12.747 -33.969 1.00 88.62 78 SER A C 1
ATOM 602 O O . SER A 1 78 ? 34.032 11.837 -34.236 1.00 88.62 78 SER A O 1
ATOM 604 N N . PRO A 1 79 ? 36.158 12.557 -34.009 1.00 86.31 79 PRO A N 1
ATOM 605 C CA . PRO A 1 79 ? 36.758 11.272 -34.353 1.00 86.31 79 PRO A CA 1
ATOM 606 C C . PRO A 1 79 ? 36.507 10.212 -33.265 1.00 86.31 79 PRO A C 1
ATOM 608 O O . PRO A 1 79 ? 35.903 10.468 -32.220 1.00 86.31 79 PRO A O 1
ATOM 611 N N . GLN A 1 80 ? 36.942 8.981 -33.534 1.00 87.00 80 GLN A N 1
ATOM 612 C CA . GLN A 1 80 ? 36.991 7.928 -32.519 1.00 87.00 80 GLN A CA 1
ATOM 613 C C . GLN A 1 80 ? 37.918 8.337 -31.364 1.00 87.00 80 GLN A C 1
ATOM 615 O O . GLN A 1 80 ? 38.921 9.019 -31.576 1.00 87.00 80 GLN A O 1
ATOM 620 N N . ASN A 1 81 ? 37.594 7.917 -30.146 1.00 83.31 81 ASN A N 1
ATOM 621 C CA . ASN A 1 81 ? 38.383 8.213 -28.952 1.00 83.31 81 ASN A CA 1
ATOM 622 C C . ASN A 1 81 ? 38.439 6.987 -28.027 1.00 83.31 81 ASN A C 1
ATOM 624 O O . ASN A 1 81 ? 37.888 5.935 -28.343 1.00 83.31 81 ASN A O 1
ATOM 628 N N . GLN A 1 82 ? 39.091 7.116 -26.868 1.00 79.31 82 GLN A N 1
ATOM 629 C CA . GLN A 1 82 ? 39.253 6.007 -25.914 1.00 79.31 82 GLN A CA 1
ATOM 630 C C . GLN A 1 82 ? 37.920 5.411 -25.427 1.00 79.31 82 GLN A C 1
ATOM 632 O O . GLN A 1 82 ? 37.878 4.246 -25.048 1.00 79.31 82 GLN A O 1
ATOM 637 N N . ASN A 1 83 ? 36.829 6.182 -25.484 1.00 78.00 83 ASN A N 1
ATOM 638 C CA . ASN A 1 83 ? 35.499 5.774 -25.036 1.00 78.00 83 ASN A CA 1
ATOM 639 C C . ASN A 1 83 ? 34.583 5.329 -26.194 1.00 78.00 83 ASN A C 1
ATOM 641 O O . ASN A 1 83 ? 33.451 4.915 -25.942 1.00 78.00 83 ASN A O 1
ATOM 645 N N . ARG A 1 84 ? 35.015 5.450 -27.463 1.00 82.38 84 ARG A N 1
ATOM 646 C CA . ARG A 1 84 ? 34.155 5.234 -28.640 1.00 82.38 84 ARG A CA 1
ATOM 647 C C . ARG A 1 84 ? 34.950 4.856 -29.894 1.00 82.38 84 ARG A C 1
ATOM 649 O O . ARG A 1 84 ? 35.757 5.645 -30.375 1.00 82.38 84 ARG A O 1
ATOM 656 N N . SER A 1 85 ? 34.629 3.707 -30.496 1.00 86.19 85 SER A N 1
ATOM 657 C CA . SER A 1 85 ? 35.283 3.153 -31.701 1.00 86.19 85 SER A CA 1
ATOM 658 C C . SER A 1 85 ? 34.793 3.721 -33.043 1.00 86.19 85 SER A C 1
ATOM 660 O O . SER A 1 85 ? 35.157 3.222 -34.102 1.00 86.19 85 SER A O 1
ATOM 662 N N . TYR A 1 86 ? 33.937 4.740 -33.022 1.00 84.25 86 TYR A N 1
ATOM 663 C CA . TYR A 1 86 ? 33.338 5.349 -34.209 1.00 84.25 86 TYR A CA 1
ATOM 664 C C . TYR A 1 86 ? 33.362 6.877 -34.097 1.00 84.25 86 TYR A C 1
ATOM 666 O O . TYR A 1 86 ? 33.450 7.426 -32.997 1.00 84.25 86 TYR A O 1
ATOM 674 N N . GLY A 1 87 ? 33.310 7.576 -35.230 1.00 84.75 87 GLY A N 1
ATOM 675 C CA . GLY A 1 87 ? 33.206 9.037 -35.265 1.00 84.75 87 GLY A CA 1
ATOM 676 C C . GLY A 1 87 ? 31.760 9.510 -35.412 1.00 84.75 87 GLY A C 1
ATOM 677 O O . GLY A 1 87 ? 30.918 8.769 -35.916 1.00 84.75 87 GLY A O 1
ATOM 678 N N . LEU A 1 88 ? 31.469 10.732 -34.963 1.00 88.88 88 LEU A N 1
ATOM 679 C CA . LEU A 1 88 ? 30.129 11.323 -35.004 1.00 88.88 88 LEU A CA 1
ATOM 680 C C . LEU A 1 88 ? 30.164 12.778 -35.467 1.00 88.88 88 LEU A C 1
ATOM 682 O O . LEU A 1 88 ? 31.075 13.533 -35.128 1.00 88.88 88 LEU A O 1
ATOM 686 N N . PHE A 1 89 ? 29.115 13.195 -36.173 1.00 89.69 89 PHE A N 1
ATOM 687 C CA . PHE A 1 89 ? 28.864 14.608 -36.433 1.00 89.69 89 PHE A CA 1
ATOM 688 C C . PHE A 1 89 ? 28.295 15.275 -35.179 1.00 89.69 89 PHE A C 1
ATOM 690 O O . PHE A 1 89 ? 27.321 14.794 -34.589 1.00 89.69 89 PHE A O 1
ATOM 697 N N . VAL A 1 90 ? 28.903 16.387 -34.777 1.00 89.38 90 VAL A N 1
ATOM 698 C CA . VAL A 1 90 ? 28.519 17.143 -33.582 1.00 89.38 90 VAL A CA 1
ATOM 699 C C . VAL A 1 90 ? 28.247 18.599 -33.925 1.00 89.38 90 VAL A C 1
ATOM 701 O O . VAL A 1 90 ? 28.875 19.185 -34.807 1.00 89.38 90 VAL A O 1
ATOM 704 N N . TYR A 1 91 ? 27.306 19.184 -33.200 1.00 89.25 91 TYR A N 1
ATOM 705 C CA . TYR A 1 91 ? 27.038 20.609 -33.190 1.00 89.25 91 TYR A CA 1
ATOM 706 C C . TYR A 1 91 ? 27.677 21.213 -31.942 1.00 89.25 91 TYR A C 1
ATOM 708 O O . TYR A 1 91 ? 27.324 20.858 -30.816 1.00 89.25 91 TYR A O 1
ATOM 716 N N . ILE A 1 92 ? 28.634 22.110 -32.146 1.00 87.88 92 ILE A N 1
ATOM 717 C CA . ILE A 1 92 ? 29.363 22.806 -31.092 1.00 87.88 92 ILE A CA 1
ATOM 718 C C . ILE A 1 92 ? 28.668 24.141 -30.857 1.00 87.88 92 ILE A C 1
ATOM 720 O O . ILE A 1 92 ? 28.687 25.029 -31.715 1.00 87.88 92 ILE A O 1
ATOM 724 N N . LYS A 1 93 ? 28.040 24.269 -29.688 1.00 84.44 93 LYS A N 1
ATOM 725 C CA . LYS A 1 93 ? 27.427 25.523 -29.238 1.00 84.44 93 LYS A CA 1
ATOM 726 C C . LYS A 1 93 ? 28.500 26.530 -28.800 1.00 84.44 93 LYS A C 1
ATOM 728 O O . LYS A 1 93 ? 29.609 26.121 -28.465 1.00 84.44 93 LYS A O 1
ATOM 733 N N . PRO A 1 94 ? 28.164 27.830 -28.688 1.00 78.06 94 PRO A N 1
ATOM 734 C CA . PRO A 1 94 ? 29.101 28.853 -28.209 1.00 78.06 94 PRO A CA 1
ATOM 735 C C . PRO A 1 94 ? 29.626 28.588 -26.790 1.00 78.06 94 PRO A C 1
ATOM 737 O O . PRO A 1 94 ? 30.684 29.071 -26.422 1.00 78.06 94 PRO A O 1
ATOM 740 N N . THR A 1 95 ? 28.895 27.800 -25.996 1.00 74.19 95 THR A N 1
ATOM 741 C CA . THR A 1 95 ? 29.268 27.377 -24.638 1.00 74.19 95 THR A CA 1
ATOM 742 C C . THR A 1 95 ? 30.178 26.139 -24.618 1.00 74.19 95 THR A C 1
ATOM 744 O O . THR A 1 95 ? 30.196 25.430 -23.617 1.00 74.19 95 THR A O 1
ATOM 747 N N . GLU A 1 96 ? 30.808 25.790 -25.746 1.00 66.69 96 GLU A N 1
ATOM 748 C CA . GLU A 1 96 ? 31.650 24.596 -25.975 1.00 66.69 96 GLU A CA 1
ATOM 749 C C . GLU A 1 96 ? 30.978 23.229 -25.737 1.00 66.69 96 GLU A C 1
ATOM 751 O O . GLU A 1 96 ? 31.583 22.174 -25.926 1.00 66.69 96 GLU A O 1
ATOM 756 N N . LYS A 1 97 ? 29.687 23.210 -25.396 1.00 75.44 97 LYS A N 1
ATOM 757 C CA . LYS A 1 97 ? 28.917 21.974 -25.264 1.00 75.44 97 LYS A CA 1
ATOM 758 C C . LYS A 1 97 ? 28.679 21.363 -26.646 1.00 75.44 97 LYS A C 1
ATOM 760 O O . LYS A 1 97 ? 28.119 22.017 -27.531 1.00 75.44 97 LYS A O 1
ATOM 765 N N . GLN A 1 98 ? 29.079 20.103 -26.798 1.00 81.50 98 GLN A N 1
ATOM 766 C CA . GLN A 1 98 ? 28.849 19.308 -27.999 1.00 81.50 98 GLN A CA 1
ATOM 767 C C . GLN A 1 98 ? 27.512 18.572 -27.894 1.00 81.50 98 GLN A C 1
ATOM 769 O O . GLN A 1 98 ? 27.290 17.828 -26.938 1.00 81.50 98 GLN A O 1
ATOM 774 N N . ASP A 1 99 ? 26.650 18.743 -28.894 1.00 84.81 99 ASP A N 1
ATOM 775 C CA . ASP A 1 99 ? 25.446 17.931 -29.059 1.00 84.81 99 ASP A CA 1
ATOM 776 C C . ASP A 1 99 ? 25.571 17.051 -30.312 1.00 84.81 99 ASP A C 1
ATOM 778 O O . ASP A 1 99 ? 26.044 17.496 -31.358 1.00 84.81 99 ASP A O 1
ATOM 782 N N . PHE A 1 100 ? 25.127 15.797 -30.232 1.00 87.38 100 PHE A N 1
ATOM 783 C CA . PHE A 1 100 ? 25.186 14.865 -31.361 1.00 87.38 100 PHE A CA 1
ATOM 784 C C . PHE A 1 100 ? 24.111 15.184 -32.400 1.00 87.38 100 PHE A C 1
ATOM 786 O O . PHE A 1 100 ? 22.945 15.395 -32.059 1.00 87.38 100 PHE A O 1
ATOM 793 N N . ILE A 1 101 ? 24.486 15.179 -33.678 1.00 88.19 101 ILE A N 1
ATOM 794 C CA . ILE A 1 101 ? 23.548 15.408 -34.780 1.00 88.19 101 ILE A CA 1
ATOM 795 C C . ILE A 1 101 ? 22.887 14.083 -35.156 1.00 88.19 101 ILE A C 1
ATOM 797 O O . ILE A 1 101 ? 23.552 13.060 -35.299 1.00 88.19 101 ILE A O 1
ATOM 801 N N . CYS A 1 102 ? 21.566 14.091 -35.314 1.00 84.31 102 CYS A N 1
ATOM 802 C CA . CYS A 1 102 ? 20.818 12.915 -35.733 1.00 84.31 102 CYS A CA 1
ATOM 803 C C . CYS A 1 102 ? 21.202 12.447 -37.151 1.00 84.31 102 CYS A C 1
ATOM 805 O O . CYS A 1 102 ? 21.207 13.216 -38.098 1.00 84.31 102 CYS A O 1
ATOM 807 N N . ALA A 1 103 ? 21.428 11.148 -37.312 1.00 83.50 103 ALA A N 1
ATOM 808 C CA . ALA A 1 103 ? 21.645 10.455 -38.579 1.00 83.50 103 ALA A CA 1
ATOM 809 C C . ALA A 1 103 ? 20.498 9.480 -38.928 1.00 83.50 103 ALA A C 1
ATOM 811 O O . ALA A 1 103 ? 20.640 8.653 -39.823 1.00 83.50 103 ALA A O 1
ATOM 812 N N . GLY A 1 104 ? 19.366 9.552 -38.215 1.00 74.88 104 GLY A N 1
ATOM 813 C CA . GLY A 1 104 ? 18.249 8.609 -38.345 1.00 74.88 104 GLY A CA 1
ATOM 814 C C . GLY A 1 104 ? 17.537 8.651 -39.699 1.00 74.88 104 GLY A C 1
ATOM 815 O O . GLY A 1 104 ? 17.092 7.612 -40.173 1.00 74.88 104 GLY A O 1
ATOM 816 N N . ILE A 1 105 ? 17.475 9.826 -40.329 1.00 80.56 105 ILE A N 1
ATOM 817 C CA . ILE A 1 105 ? 17.069 10.003 -41.728 1.00 80.56 105 ILE A CA 1
ATOM 818 C C . ILE A 1 105 ? 17.953 11.069 -42.384 1.00 80.56 105 ILE A C 1
ATOM 820 O O . ILE A 1 105 ? 18.503 11.927 -41.678 1.00 80.56 105 ILE A O 1
ATOM 824 N N . PRO A 1 106 ? 18.064 11.074 -43.723 1.00 78.56 106 PRO A N 1
ATOM 825 C CA . PRO A 1 106 ? 18.704 12.170 -44.427 1.00 78.56 106 PRO A CA 1
ATOM 826 C C . PRO A 1 106 ? 18.100 13.530 -44.095 1.00 78.56 106 PRO A C 1
ATOM 828 O O . PRO A 1 106 ? 16.886 13.672 -44.015 1.00 78.56 106 PRO A O 1
ATOM 831 N N . ASN A 1 107 ? 18.973 14.524 -43.901 1.00 79.56 107 ASN A N 1
ATOM 832 C CA . ASN A 1 107 ? 18.631 15.915 -43.584 1.00 79.56 107 ASN A CA 1
ATOM 833 C C . ASN A 1 107 ? 18.044 16.175 -42.187 1.00 79.56 107 ASN A C 1
ATOM 835 O O . ASN A 1 107 ? 17.656 17.306 -41.888 1.00 79.56 107 ASN A O 1
ATOM 839 N N . CYS A 1 108 ? 18.022 15.189 -41.284 1.00 81.38 108 CYS A N 1
ATOM 840 C CA . CYS A 1 108 ? 17.727 15.493 -39.889 1.00 81.38 108 CYS A CA 1
ATOM 841 C C . CYS A 1 108 ? 18.923 16.178 -39.221 1.00 81.38 108 CYS A C 1
ATOM 843 O O . CYS A 1 108 ? 19.914 15.539 -38.910 1.00 81.38 108 CYS A O 1
ATOM 845 N N . VAL A 1 109 ? 18.807 17.468 -38.921 1.00 81.56 109 VAL A N 1
ATOM 846 C CA . VAL A 1 109 ? 19.852 18.225 -38.202 1.00 81.56 109 VAL A CA 1
ATOM 847 C C . VAL A 1 109 ? 19.529 18.422 -36.717 1.00 81.56 109 VAL A C 1
ATOM 849 O O . VAL A 1 109 ? 20.069 19.308 -36.061 1.00 81.56 109 VAL A O 1
ATOM 852 N N . ARG A 1 110 ? 18.614 17.614 -36.163 1.00 81.38 110 ARG A N 1
ATOM 853 C CA . ARG A 1 110 ? 18.211 17.727 -34.754 1.00 81.38 110 ARG A CA 1
ATOM 854 C C . ARG A 1 110 ? 19.333 17.265 -33.830 1.00 81.38 110 ARG A C 1
ATOM 856 O O . ARG A 1 110 ? 19.892 16.184 -34.010 1.00 81.38 110 ARG A O 1
ATOM 863 N N . THR A 1 111 ? 19.584 18.070 -32.808 1.00 80.12 111 THR A N 1
ATOM 864 C CA . THR A 1 111 ? 20.601 17.836 -31.777 1.00 80.12 111 THR A CA 1
ATOM 865 C C . THR A 1 111 ? 19.993 17.543 -30.405 1.00 80.12 111 THR A C 1
ATOM 867 O O . THR A 1 111 ? 20.583 16.834 -29.593 1.00 80.12 111 THR A O 1
ATOM 870 N N . THR A 1 112 ? 18.777 18.030 -30.152 1.00 72.44 112 THR A N 1
ATOM 871 C CA . THR A 1 112 ? 18.042 17.793 -28.906 1.00 72.44 112 THR A CA 1
ATOM 872 C C . THR A 1 112 ? 17.716 16.311 -28.717 1.00 72.44 112 THR A C 1
ATOM 874 O O . THR A 1 112 ? 17.154 15.673 -29.611 1.00 72.44 112 THR A O 1
ATOM 877 N N . SER A 1 113 ? 18.041 15.780 -27.534 1.00 70.19 113 SER A N 1
ATOM 878 C CA . SER A 1 113 ? 17.746 14.398 -27.121 1.00 70.19 113 SER A CA 1
ATOM 879 C C . SER A 1 113 ? 18.287 13.304 -28.062 1.00 70.19 113 SER A C 1
ATOM 881 O O . SER A 1 113 ? 17.771 12.176 -28.120 1.00 70.19 113 SER A O 1
ATOM 883 N N . THR A 1 114 ? 19.346 13.618 -28.808 1.00 77.19 114 THR A N 1
ATOM 884 C CA . THR A 1 114 ? 20.081 12.653 -29.628 1.00 77.19 114 THR A CA 1
ATOM 885 C C . THR A 1 114 ? 21.063 11.879 -28.743 1.00 77.19 114 THR A C 1
ATOM 887 O O . THR A 1 114 ? 21.867 12.477 -28.032 1.00 77.19 114 THR A O 1
ATOM 890 N N . ILE A 1 115 ? 20.975 10.544 -28.755 1.00 73.81 115 ILE A N 1
ATOM 891 C CA . ILE A 1 115 ? 21.854 9.665 -27.960 1.00 73.81 115 ILE A CA 1
ATOM 892 C C . ILE A 1 115 ? 23.124 9.341 -28.758 1.00 73.81 115 ILE A C 1
ATOM 894 O O . ILE A 1 115 ? 23.101 9.304 -29.990 1.00 73.81 115 ILE A O 1
ATOM 898 N N . MET A 1 116 ? 24.225 9.132 -28.037 1.00 77.94 116 MET A N 1
ATOM 899 C CA . MET A 1 116 ? 25.526 8.735 -28.568 1.00 77.94 116 MET A CA 1
ATOM 900 C C . MET A 1 116 ? 25.530 7.246 -28.950 1.00 77.94 116 MET A C 1
ATOM 902 O O . MET A 1 116 ? 25.866 6.399 -28.132 1.00 77.94 116 MET A O 1
ATOM 906 N N . ASP A 1 117 ? 25.164 6.967 -30.201 1.00 78.81 117 ASP A N 1
ATOM 907 C CA . ASP A 1 117 ? 25.173 5.646 -30.845 1.00 78.81 117 ASP A CA 1
ATOM 908 C C . ASP A 1 117 ? 25.907 5.728 -32.199 1.00 78.81 117 ASP A C 1
ATOM 910 O O . ASP A 1 117 ? 26.008 6.830 -32.742 1.00 78.81 117 ASP A O 1
ATOM 914 N N . PRO A 1 118 ? 26.362 4.608 -32.807 1.00 80.75 118 PRO A N 1
ATOM 915 C CA . PRO A 1 118 ? 26.999 4.611 -34.134 1.00 80.75 118 PRO A CA 1
ATOM 916 C C . PRO A 1 118 ? 26.153 5.269 -35.234 1.00 80.75 118 PRO A C 1
ATOM 918 O O . PRO A 1 118 ? 26.684 5.875 -36.161 1.00 80.75 118 PRO A O 1
ATOM 921 N N . LEU A 1 119 ? 24.827 5.167 -35.111 1.00 82.12 119 LEU A N 1
ATOM 922 C CA . LEU A 1 119 ? 23.844 5.867 -35.934 1.00 82.12 119 LEU A CA 1
ATOM 923 C C . LEU A 1 119 ? 22.930 6.681 -35.005 1.00 82.12 119 LEU A C 1
ATOM 925 O O . LEU A 1 119 ? 21.880 6.180 -34.594 1.00 82.12 119 LEU A O 1
ATOM 929 N N . PRO A 1 120 ? 23.315 7.915 -34.633 1.00 81.69 120 PRO A N 1
ATOM 930 C CA . PRO A 1 120 ? 22.592 8.703 -33.639 1.00 81.69 120 PRO A CA 1
ATOM 931 C C . PRO A 1 120 ? 21.167 9.033 -34.107 1.00 81.69 120 PRO A C 1
ATOM 933 O O . PRO A 1 120 ? 20.953 9.526 -35.213 1.00 81.69 120 PRO A O 1
ATOM 936 N N . LYS A 1 121 ? 20.153 8.811 -33.267 1.00 82.06 121 LYS A N 1
ATOM 937 C CA . LYS A 1 121 ? 18.745 9.122 -33.592 1.00 82.06 121 LYS A CA 1
ATOM 938 C C . LYS A 1 121 ? 18.176 10.150 -32.609 1.00 82.06 121 LYS A C 1
ATOM 940 O O . LYS A 1 121 ? 18.333 9.997 -31.397 1.00 82.06 121 LYS A O 1
ATOM 945 N N . CYS A 1 122 ? 17.514 11.193 -33.115 1.00 77.44 122 CYS A N 1
ATOM 946 C CA . CYS A 1 122 ? 16.725 12.112 -32.290 1.00 77.44 122 CYS A CA 1
ATOM 947 C C . CYS A 1 122 ? 15.394 11.455 -31.903 1.00 77.44 122 CYS A C 1
ATOM 949 O O . CYS A 1 122 ? 15.021 10.423 -32.460 1.00 77.44 122 CYS A O 1
ATOM 951 N N . GLU A 1 123 ? 14.661 12.054 -30.966 1.00 66.75 123 GLU A N 1
ATOM 952 C CA . GLU A 1 123 ? 13.388 11.505 -30.473 1.00 66.75 123 GLU A CA 1
ATOM 953 C C . GLU A 1 123 ? 12.367 11.201 -31.576 1.00 66.75 123 GLU A C 1
ATOM 955 O O . GLU A 1 123 ? 11.734 10.157 -31.507 1.00 66.75 123 GLU A O 1
ATOM 960 N N . LEU A 1 124 ? 12.275 12.026 -32.626 1.00 69.31 124 LEU A N 1
ATOM 961 C CA . LEU A 1 124 ? 11.353 11.773 -33.742 1.00 69.31 124 LEU A CA 1
ATOM 962 C C . LEU A 1 124 ? 11.751 10.574 -34.611 1.00 69.31 124 LEU A C 1
ATOM 964 O O . LEU A 1 124 ? 10.891 9.879 -35.133 1.00 69.31 124 LEU A O 1
ATOM 968 N N . HIS A 1 125 ? 13.051 10.323 -34.786 1.00 77.00 125 HIS A N 1
ATOM 969 C CA . HIS A 1 125 ? 13.550 9.247 -35.658 1.00 77.00 125 HIS A CA 1
ATOM 970 C C . HIS A 1 125 ? 13.872 7.959 -34.905 1.00 77.00 125 HIS A C 1
ATOM 972 O O . HIS A 1 125 ? 14.319 6.982 -35.505 1.00 77.00 125 HIS A O 1
ATOM 978 N N . LYS A 1 126 ? 13.646 7.941 -33.590 1.00 67.06 126 LYS A N 1
ATOM 979 C CA . LYS A 1 126 ? 13.684 6.723 -32.778 1.00 67.06 126 LYS A CA 1
ATOM 980 C C . LYS A 1 126 ? 12.435 5.848 -32.967 1.00 67.06 126 LYS A C 1
ATOM 982 O O . LYS A 1 126 ? 12.463 4.716 -32.496 1.00 67.06 126 LYS A O 1
ATOM 987 N N . GLY A 1 127 ? 11.406 6.341 -33.664 1.00 56.06 127 GLY A N 1
ATOM 988 C CA . GLY A 1 127 ? 10.072 5.735 -33.698 1.00 56.06 127 GLY A CA 1
ATOM 989 C C . GLY A 1 127 ? 9.274 6.068 -32.435 1.00 56.06 127 GLY A C 1
ATOM 990 O O . GLY A 1 127 ? 9.841 6.584 -31.463 1.00 56.06 127 GLY A O 1
ATOM 991 N N . ASP A 1 128 ? 7.970 5.784 -32.452 1.00 48.81 128 ASP A N 1
ATOM 992 C CA . ASP A 1 128 ? 7.102 5.988 -31.291 1.00 48.81 128 ASP A CA 1
ATOM 993 C C . ASP A 1 128 ? 7.686 5.273 -30.064 1.00 48.81 128 ASP A C 1
ATOM 995 O O . ASP A 1 128 ? 8.200 4.153 -30.133 1.00 48.81 128 ASP A O 1
ATOM 999 N N . GLN A 1 129 ? 7.689 5.953 -28.919 1.00 57.84 129 GLN A N 1
ATOM 1000 C CA . GLN A 1 129 ? 8.192 5.381 -27.672 1.00 57.84 129 GLN A CA 1
ATOM 1001 C C . GLN A 1 129 ? 7.099 4.515 -27.034 1.00 57.84 129 GLN A C 1
ATOM 1003 O O . GLN A 1 129 ? 6.499 4.900 -26.041 1.00 57.84 129 GLN A O 1
ATOM 1008 N N . ILE A 1 130 ? 6.830 3.362 -27.639 1.00 52.62 130 ILE A N 1
ATOM 1009 C CA . ILE A 1 130 ? 5.764 2.428 -27.251 1.00 52.62 130 ILE A CA 1
ATOM 1010 C C . ILE A 1 130 ? 6.284 1.366 -26.276 1.00 52.62 130 ILE A C 1
ATOM 1012 O O . ILE A 1 130 ? 6.501 0.228 -26.668 1.00 52.62 130 ILE A O 1
ATOM 1016 N N . GLY A 1 131 ? 6.561 1.731 -25.021 1.00 61.03 131 GLY A N 1
ATOM 1017 C CA . GLY A 1 131 ? 6.772 0.701 -24.001 1.00 61.03 131 GLY A CA 1
ATOM 1018 C C . GLY A 1 131 ? 7.331 1.175 -22.666 1.00 61.03 131 GLY A C 1
ATOM 1019 O O . GLY A 1 131 ? 8.020 2.195 -22.560 1.00 61.03 131 GLY A O 1
ATOM 1020 N N . PHE A 1 132 ? 7.068 0.374 -21.643 1.00 68.94 132 PHE A N 1
ATOM 1021 C CA . PHE A 1 132 ? 7.482 0.576 -20.269 1.00 68.94 132 PHE A CA 1
ATOM 1022 C C . PHE A 1 132 ? 8.434 -0.529 -19.805 1.00 68.94 132 PHE A C 1
ATOM 1024 O O . PHE A 1 132 ? 8.349 -1.679 -20.231 1.00 68.94 132 PHE A O 1
ATOM 1031 N N . VAL A 1 133 ? 9.344 -0.183 -18.893 1.00 71.12 133 VAL A N 1
ATOM 1032 C CA . VAL A 1 133 ? 10.270 -1.134 -18.268 1.00 71.12 133 VAL A CA 1
ATOM 1033 C C . VAL A 1 133 ? 10.089 -1.144 -16.763 1.00 71.12 133 VAL A C 1
ATOM 1035 O O . VAL A 1 133 ? 10.090 -0.088 -16.121 1.00 71.12 133 VAL A O 1
ATOM 1038 N N . LEU A 1 134 ? 10.026 -2.356 -16.215 1.00 76.06 134 LEU A N 1
ATOM 1039 C CA . LEU A 1 134 ? 10.090 -2.626 -14.789 1.00 76.06 134 LEU A CA 1
ATOM 1040 C C . LEU A 1 134 ? 11.376 -3.390 -14.453 1.00 76.06 134 LEU A C 1
ATOM 1042 O O . LEU A 1 134 ? 11.584 -4.514 -14.911 1.00 76.06 134 LEU A O 1
ATOM 1046 N N . CYS A 1 135 ? 12.200 -2.795 -13.595 1.00 72.31 135 CYS A N 1
ATOM 1047 C CA . CYS A 1 135 ? 13.437 -3.388 -13.081 1.00 72.31 135 CYS A CA 1
ATOM 1048 C C . CYS A 1 135 ? 13.364 -3.576 -11.561 1.00 72.31 135 CYS A C 1
ATOM 1050 O O . CYS A 1 135 ? 12.689 -2.805 -10.868 1.00 72.31 135 CYS A O 1
ATOM 1052 N N . GLN A 1 136 ? 14.101 -4.565 -11.051 1.00 75.25 136 GLN A N 1
ATOM 1053 C CA . GLN A 1 136 ? 14.383 -4.730 -9.626 1.00 75.25 136 GLN A CA 1
ATOM 1054 C C . GLN A 1 136 ? 15.893 -4.684 -9.408 1.00 75.25 136 GLN A C 1
ATOM 1056 O O . GLN A 1 136 ? 16.642 -5.360 -10.110 1.00 75.25 136 GLN A O 1
ATOM 1061 N N . PHE A 1 137 ? 16.321 -3.886 -8.441 1.00 73.12 137 PHE A N 1
ATOM 1062 C CA . PHE A 1 137 ? 17.729 -3.708 -8.104 1.00 73.12 137 PHE A CA 1
ATOM 1063 C C . PHE A 1 137 ? 18.023 -4.219 -6.697 1.00 73.12 137 PHE A C 1
ATOM 1065 O O . PHE A 1 137 ? 17.104 -4.304 -5.880 1.00 73.12 137 PHE A O 1
ATOM 1072 N N . THR A 1 138 ? 19.299 -4.518 -6.456 1.00 70.00 138 THR A N 1
ATOM 1073 C CA . THR A 1 138 ? 19.901 -4.812 -5.151 1.00 70.00 138 THR A CA 1
ATOM 1074 C C . THR A 1 138 ? 21.215 -4.031 -4.984 1.00 70.00 138 THR A C 1
ATOM 1076 O O . THR A 1 138 ? 21.774 -3.530 -5.965 1.00 70.00 138 THR A O 1
ATOM 1079 N N . ASP A 1 139 ? 21.720 -3.908 -3.755 1.00 63.44 139 ASP A N 1
ATOM 1080 C CA . ASP A 1 139 ? 23.024 -3.296 -3.449 1.00 63.44 139 ASP A CA 1
ATOM 1081 C C . ASP A 1 139 ? 24.221 -4.243 -3.697 1.00 63.44 139 ASP A C 1
ATOM 1083 O O . ASP A 1 139 ? 25.375 -3.848 -3.532 1.00 63.44 139 ASP A O 1
ATOM 1087 N N . GLY A 1 140 ? 23.976 -5.470 -4.169 1.00 61.06 140 GLY A N 1
ATOM 1088 C CA . GLY A 1 140 ? 25.012 -6.408 -4.606 1.00 61.06 140 GLY A CA 1
ATOM 1089 C C . GLY A 1 140 ? 25.437 -7.397 -3.515 1.00 61.06 140 GLY A C 1
ATOM 1090 O O . GLY A 1 140 ? 24.604 -7.918 -2.790 1.00 61.06 140 GLY A O 1
ATOM 1091 N N . ALA A 1 141 ? 26.733 -7.732 -3.438 1.00 50.78 141 ALA A N 1
ATOM 1092 C CA . ALA A 1 141 ? 27.300 -8.916 -2.759 1.00 50.78 141 ALA A CA 1
ATOM 1093 C C . ALA A 1 141 ? 27.119 -9.019 -1.219 1.00 50.78 141 ALA A C 1
ATOM 1095 O O . ALA A 1 141 ? 27.761 -9.852 -0.569 1.00 50.78 141 ALA A O 1
ATOM 1096 N N . ASN A 1 142 ? 26.269 -8.198 -0.608 1.00 51.69 142 ASN A N 1
ATOM 1097 C CA . ASN A 1 142 ? 26.080 -8.139 0.832 1.00 51.69 142 ASN A CA 1
ATOM 1098 C C . ASN A 1 142 ? 24.934 -9.071 1.261 1.00 51.69 142 ASN A C 1
ATOM 1100 O O . ASN A 1 142 ? 23.770 -8.701 1.253 1.00 51.69 142 ASN A O 1
ATOM 1104 N N . LYS A 1 143 ? 25.257 -10.289 1.712 1.00 51.38 143 LYS A N 1
ATOM 1105 C CA . LYS A 1 143 ? 24.280 -11.309 2.170 1.00 51.38 143 LYS A CA 1
ATOM 1106 C C . LYS A 1 143 ? 23.547 -10.965 3.488 1.00 51.38 143 LYS A C 1
ATOM 1108 O O . LYS A 1 143 ? 23.197 -11.866 4.245 1.00 51.38 143 LYS A O 1
ATOM 1113 N N . LYS A 1 144 ? 23.409 -9.682 3.833 1.00 53.09 144 LYS A N 1
ATOM 1114 C CA . LYS A 1 144 ? 22.845 -9.214 5.114 1.00 53.09 144 LYS A CA 1
ATOM 1115 C C . LYS A 1 144 ? 21.669 -8.254 4.951 1.00 53.09 144 LYS A C 1
ATOM 1117 O O . LYS A 1 144 ? 20.825 -8.208 5.842 1.00 53.09 144 LYS A O 1
ATOM 1122 N N . ASN A 1 145 ? 21.600 -7.507 3.848 1.00 56.22 145 ASN A N 1
ATOM 1123 C CA . ASN A 1 145 ? 20.474 -6.628 3.557 1.00 56.22 145 ASN A CA 1
ATOM 1124 C C . ASN A 1 145 ? 20.108 -6.755 2.078 1.00 56.22 145 ASN A C 1
ATOM 1126 O O . ASN A 1 145 ? 20.985 -6.600 1.242 1.00 56.22 145 ASN A O 1
ATOM 1130 N N . ASP A 1 146 ? 18.831 -6.969 1.775 1.00 60.59 146 ASP A N 1
ATOM 1131 C CA . ASP A 1 146 ? 18.325 -6.894 0.406 1.00 60.59 146 ASP A CA 1
ATOM 1132 C C . ASP A 1 146 ? 17.721 -5.505 0.194 1.00 60.59 146 ASP A C 1
ATOM 1134 O O . ASP A 1 146 ? 16.633 -5.184 0.689 1.00 60.59 146 ASP A O 1
ATOM 1138 N N . VAL A 1 147 ? 18.440 -4.644 -0.525 1.00 60.94 147 VAL A N 1
ATOM 1139 C CA . VAL A 1 147 ? 17.942 -3.309 -0.876 1.00 60.94 147 VAL A CA 1
ATOM 1140 C C . VAL A 1 147 ? 17.074 -3.413 -2.120 1.00 60.94 147 VAL A C 1
ATOM 1142 O O . VAL A 1 147 ? 17.566 -3.333 -3.239 1.00 60.94 147 VAL A O 1
ATOM 1145 N N . VAL A 1 148 ? 15.765 -3.570 -1.941 1.00 65.19 148 VAL A N 1
ATOM 1146 C CA . VAL A 1 148 ? 14.837 -3.725 -3.062 1.00 65.19 148 VAL A CA 1
ATOM 1147 C C . VAL A 1 148 ? 14.372 -2.358 -3.563 1.00 65.19 148 VAL A C 1
ATOM 1149 O O . VAL A 1 148 ? 13.635 -1.625 -2.892 1.00 65.19 148 VAL A O 1
ATOM 1152 N N . LEU A 1 149 ? 14.758 -2.031 -4.797 1.00 66.12 149 LEU A N 1
ATOM 1153 C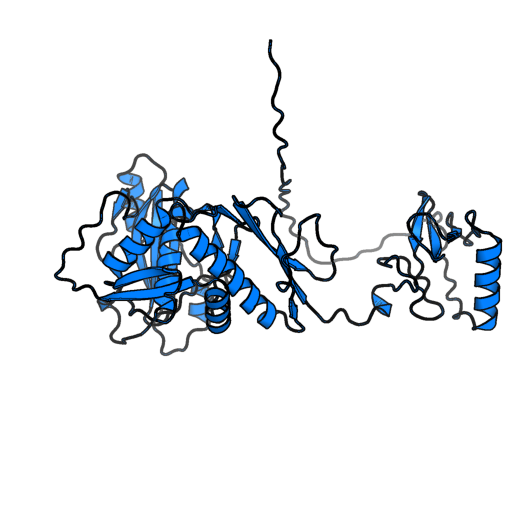 CA . LEU A 1 149 ? 14.212 -0.898 -5.544 1.00 66.12 149 LEU A CA 1
ATOM 1154 C C . LEU A 1 149 ? 13.480 -1.385 -6.788 1.00 66.12 149 LEU A C 1
ATOM 1156 O O . LEU A 1 149 ? 14.078 -1.982 -7.679 1.00 66.12 149 LEU A O 1
ATOM 1160 N N . HIS A 1 150 ? 12.198 -1.039 -6.880 1.00 67.19 150 HIS A N 1
ATOM 1161 C CA . HIS A 1 150 ? 11.406 -1.209 -8.092 1.00 67.19 150 HIS A CA 1
ATOM 1162 C C . HIS A 1 150 ? 11.317 0.121 -8.843 1.00 67.19 150 HIS A C 1
ATOM 1164 O O . HIS A 1 150 ? 10.765 1.096 -8.313 1.00 67.19 150 HIS A O 1
ATOM 1170 N N . ARG A 1 151 ? 11.829 0.165 -10.079 1.00 64.38 151 ARG A N 1
ATOM 1171 C CA . ARG A 1 151 ? 11.812 1.371 -10.924 1.00 64.38 151 ARG A CA 1
ATOM 1172 C C . ARG A 1 151 ? 10.935 1.162 -12.152 1.00 64.38 151 ARG A C 1
ATOM 1174 O O . ARG A 1 151 ? 11.117 0.183 -12.868 1.00 64.38 151 ARG A O 1
ATOM 1181 N N . LEU A 1 152 ? 10.065 2.138 -12.401 1.00 60.44 152 LEU A N 1
ATOM 1182 C CA . LEU A 1 152 ? 9.404 2.345 -13.684 1.00 60.44 152 LEU A CA 1
ATOM 1183 C C . LEU A 1 152 ? 10.246 3.331 -14.486 1.00 60.44 152 LEU A C 1
ATOM 1185 O O . LEU A 1 152 ? 10.561 4.419 -13.994 1.00 60.44 152 LEU A O 1
ATOM 1189 N N . ALA A 1 153 ? 10.669 2.941 -15.681 1.00 60.25 153 ALA A N 1
ATOM 1190 C CA . ALA A 1 153 ? 11.458 3.812 -16.538 1.00 60.25 153 ALA A CA 1
ATOM 1191 C C . ALA A 1 153 ? 10.855 3.882 -17.939 1.00 60.25 153 ALA A C 1
ATOM 1193 O O . ALA A 1 153 ? 10.859 2.901 -18.677 1.00 60.25 153 ALA A O 1
ATOM 1194 N N . ALA A 1 154 ? 10.448 5.087 -18.332 1.00 55.69 154 ALA A N 1
ATOM 1195 C CA . ALA A 1 154 ? 10.439 5.480 -19.731 1.00 55.69 154 ALA A CA 1
ATOM 1196 C C . ALA A 1 154 ? 11.869 5.930 -20.089 1.00 55.69 154 ALA A C 1
ATOM 1198 O O . ALA A 1 154 ? 12.316 7.005 -19.686 1.00 55.69 154 ALA A O 1
ATOM 1199 N N . LYS A 1 155 ? 12.630 5.048 -20.750 1.00 54.81 155 LYS A N 1
ATOM 1200 C CA . LYS A 1 155 ? 13.936 5.313 -21.400 1.00 54.81 155 LYS A CA 1
ATOM 1201 C C . LYS A 1 155 ? 14.964 6.191 -20.636 1.00 54.81 155 LYS A C 1
ATOM 1203 O O . LYS A 1 155 ? 15.660 6.986 -21.265 1.00 54.81 155 LYS A O 1
ATOM 1208 N N . LYS A 1 156 ? 15.149 6.040 -19.314 1.00 44.22 156 LYS A N 1
ATOM 1209 C CA . LYS A 1 156 ? 16.290 6.655 -18.588 1.00 44.22 156 LYS A CA 1
ATOM 1210 C C . LYS A 1 156 ? 17.381 5.630 -18.267 1.00 44.22 156 LYS A C 1
ATOM 1212 O O . LYS A 1 156 ? 17.032 4.509 -17.895 1.00 44.22 156 LYS A O 1
ATOM 1217 N N . PRO A 1 157 ? 18.676 6.007 -18.339 1.00 40.91 157 PRO A N 1
ATOM 1218 C CA . PRO A 1 157 ? 19.750 5.123 -17.915 1.00 40.91 157 PRO A CA 1
ATOM 1219 C C . PRO A 1 157 ? 19.556 4.726 -16.439 1.00 40.91 157 PRO A C 1
ATOM 1221 O O . PRO A 1 157 ? 19.053 5.532 -15.633 1.00 40.91 157 PRO A O 1
ATOM 1224 N N . PRO A 1 158 ? 19.852 3.465 -16.086 1.00 45.50 158 PRO A N 1
ATOM 1225 C CA . PRO A 1 158 ? 19.767 2.999 -14.712 1.00 45.50 158 PRO A CA 1
ATOM 1226 C C . PRO A 1 158 ? 20.767 3.776 -13.835 1.00 45.50 158 PRO A C 1
ATOM 1228 O O . PRO A 1 158 ? 21.855 4.101 -14.309 1.00 45.50 158 PRO A O 1
ATOM 1231 N N . PRO A 1 159 ? 20.409 4.131 -12.586 1.00 42.38 159 PRO A N 1
ATOM 1232 C CA . PRO A 1 159 ? 21.399 4.545 -11.592 1.00 42.38 159 PRO A CA 1
ATOM 1233 C C . PRO A 1 159 ? 22.419 3.416 -11.359 1.00 42.38 159 PRO A C 1
ATOM 1235 O O . PRO A 1 159 ? 22.146 2.271 -11.713 1.00 42.38 159 PRO A O 1
ATOM 1238 N N . GLU A 1 160 ? 23.563 3.736 -10.750 1.00 54.28 160 GLU A N 1
ATOM 1239 C CA . GLU A 1 160 ? 24.619 2.795 -10.330 1.00 54.28 160 GLU A CA 1
ATOM 1240 C C . GLU A 1 160 ? 24.118 1.806 -9.251 1.00 54.28 160 GLU A C 1
ATOM 1242 O O . GLU A 1 160 ? 24.508 1.862 -8.089 1.00 54.28 160 GLU A O 1
ATOM 1247 N N . LEU A 1 161 ? 23.195 0.917 -9.614 1.00 60.66 161 LEU A N 1
ATOM 1248 C CA . LEU A 1 161 ? 22.686 -0.185 -8.800 1.00 60.66 161 LEU A CA 1
ATOM 1249 C C . LEU A 1 161 ? 22.784 -1.480 -9.608 1.00 60.66 161 LEU A C 1
ATOM 1251 O O . LEU A 1 161 ? 22.627 -1.465 -10.832 1.00 60.66 161 LEU A O 1
ATOM 1255 N N . VAL A 1 162 ? 23.012 -2.607 -8.929 1.00 68.56 162 VAL A N 1
ATOM 1256 C CA . VAL A 1 162 ? 23.094 -3.915 -9.589 1.00 68.56 162 VAL A CA 1
ATOM 1257 C C . VAL A 1 162 ? 21.678 -4.421 -9.832 1.00 68.56 162 VAL A C 1
ATOM 1259 O O . VAL A 1 162 ? 20.906 -4.657 -8.902 1.00 68.56 162 VAL A O 1
ATOM 1262 N N . GLU A 1 163 ? 21.306 -4.548 -11.100 1.00 70.50 163 GLU A N 1
ATOM 1263 C CA . GLU A 1 163 ? 20.024 -5.127 -11.481 1.00 70.50 163 GLU A CA 1
ATOM 1264 C C . GLU A 1 163 ? 20.018 -6.637 -11.233 1.00 70.50 163 GLU A C 1
ATOM 1266 O O . GLU A 1 163 ? 20.982 -7.330 -11.556 1.00 70.50 163 GLU A O 1
ATOM 1271 N N . LEU A 1 164 ? 18.922 -7.149 -10.672 1.00 73.75 164 LEU A N 1
ATOM 1272 C CA . LEU A 1 164 ? 18.746 -8.585 -10.490 1.00 73.75 164 LEU A CA 1
ATOM 1273 C C . LEU A 1 164 ? 18.486 -9.258 -11.843 1.00 73.75 164 LEU A C 1
ATOM 1275 O O . LEU A 1 164 ? 17.539 -8.910 -12.559 1.00 73.75 164 LEU A O 1
ATOM 1279 N N . GLU A 1 165 ? 19.318 -10.244 -12.175 1.00 74.12 165 GLU A N 1
ATOM 1280 C CA . GLU A 1 165 ? 19.195 -11.025 -13.404 1.00 74.12 165 GLU A CA 1
ATOM 1281 C C . GLU A 1 165 ? 17.796 -11.662 -13.514 1.00 74.12 165 GLU A C 1
ATOM 1283 O O . GLU A 1 165 ? 17.216 -12.122 -12.532 1.00 74.12 165 GLU A O 1
ATOM 1288 N N . GLY A 1 166 ? 17.199 -11.616 -14.710 1.00 77.50 166 GLY A N 1
ATOM 1289 C CA . GLY A 1 166 ? 15.856 -12.155 -14.972 1.00 77.50 166 GLY A CA 1
ATOM 1290 C C . GLY A 1 166 ? 14.684 -11.333 -14.415 1.00 77.50 166 GLY A C 1
ATOM 1291 O O . GLY A 1 166 ? 13.524 -11.663 -14.673 1.00 77.50 166 GLY A O 1
ATOM 1292 N N . ARG A 1 167 ? 14.935 -10.241 -13.680 1.00 82.62 167 ARG A N 1
ATOM 1293 C CA . ARG A 1 167 ? 13.866 -9.415 -13.084 1.00 82.62 167 ARG A CA 1
ATOM 1294 C C . ARG A 1 167 ? 13.448 -8.222 -13.942 1.00 82.62 167 ARG A C 1
ATOM 1296 O O . ARG A 1 167 ? 12.409 -7.620 -13.646 1.00 82.62 167 ARG A O 1
ATOM 1303 N N . ARG A 1 168 ? 14.175 -7.917 -15.021 1.00 81.06 168 ARG A N 1
ATOM 1304 C CA . ARG A 1 168 ? 13.764 -6.935 -16.034 1.00 81.06 168 ARG A CA 1
ATOM 1305 C C . ARG A 1 168 ? 12.568 -7.442 -16.833 1.00 81.06 168 ARG A C 1
ATOM 1307 O O . ARG A 1 168 ? 12.623 -8.537 -17.384 1.00 81.06 168 ARG A O 1
ATOM 1314 N N . ARG A 1 169 ? 11.515 -6.635 -16.948 1.00 76.81 169 ARG A N 1
ATOM 1315 C CA . ARG A 1 169 ? 10.379 -6.913 -17.839 1.00 76.81 169 ARG A CA 1
ATOM 1316 C C . ARG A 1 169 ? 10.018 -5.677 -18.655 1.00 76.81 169 ARG A C 1
ATOM 1318 O O . ARG A 1 169 ? 10.107 -4.557 -18.151 1.00 76.81 169 ARG A O 1
ATOM 1325 N N . TYR A 1 170 ? 9.635 -5.914 -19.903 1.00 77.94 170 TYR A N 1
ATOM 1326 C CA . TYR A 1 170 ? 9.167 -4.912 -20.853 1.00 77.94 170 TYR A CA 1
ATOM 1327 C C . TYR A 1 170 ? 7.662 -5.091 -21.036 1.00 77.94 170 TYR A C 1
ATOM 1329 O O . TYR A 1 170 ? 7.187 -6.226 -21.061 1.00 77.94 170 TYR A O 1
ATOM 1337 N N . PHE A 1 171 ? 6.937 -3.986 -21.135 1.00 77.19 171 PHE A N 1
ATOM 1338 C CA . PHE A 1 171 ? 5.487 -3.965 -21.280 1.00 77.19 171 PHE A CA 1
ATOM 1339 C C . PHE A 1 171 ? 5.107 -2.962 -22.354 1.00 77.19 171 PHE A C 1
ATOM 1341 O O . PHE A 1 171 ? 5.663 -1.867 -22.388 1.00 77.19 171 PHE A O 1
ATOM 1348 N N . ASP A 1 172 ? 4.130 -3.310 -23.177 1.00 75.00 172 ASP A N 1
ATOM 1349 C CA . ASP A 1 172 ? 3.565 -2.380 -24.157 1.00 75.00 172 ASP A CA 1
ATOM 1350 C C . ASP A 1 172 ? 2.404 -1.566 -23.557 1.00 75.00 172 ASP A C 1
ATOM 1352 O O . ASP A 1 172 ? 2.076 -0.494 -24.056 1.00 75.00 172 ASP A O 1
ATOM 1356 N N . ASP A 1 173 ? 1.831 -2.051 -22.449 1.00 81.69 173 ASP A N 1
ATOM 1357 C CA . ASP A 1 173 ? 0.687 -1.476 -21.744 1.00 81.69 173 ASP A CA 1
ATOM 1358 C C . ASP A 1 173 ? 1.045 -1.080 -20.300 1.00 81.69 173 ASP A C 1
ATOM 1360 O O . ASP A 1 173 ? 1.725 -1.823 -19.580 1.00 81.69 173 ASP A O 1
ATOM 1364 N N . GLU A 1 174 ? 0.605 0.110 -19.879 1.00 81.12 174 GLU A N 1
ATOM 1365 C CA . GLU A 1 174 ? 0.907 0.648 -18.547 1.00 81.12 174 GLU A CA 1
ATOM 1366 C C . GLU A 1 174 ? 0.163 -0.113 -17.448 1.00 81.12 174 GLU A C 1
ATOM 1368 O O . GLU A 1 174 ? 0.739 -0.377 -16.389 1.00 81.12 174 GLU A O 1
ATOM 1373 N N . ASP A 1 175 ? -1.088 -0.502 -17.695 1.00 84.31 175 ASP A N 1
ATOM 1374 C CA . ASP A 1 175 ? -1.927 -1.156 -16.693 1.00 84.31 175 ASP A CA 1
ATOM 1375 C C . ASP A 1 175 ? -1.385 -2.552 -16.362 1.00 84.31 175 ASP A C 1
ATOM 1377 O O . ASP A 1 175 ? -1.243 -2.902 -15.184 1.00 84.31 175 ASP A O 1
ATOM 1381 N N . GLU A 1 176 ? -0.983 -3.326 -17.375 1.00 86.31 176 GLU A N 1
ATOM 1382 C CA . GLU A 1 176 ? -0.298 -4.612 -17.187 1.00 86.31 176 GLU A CA 1
ATOM 1383 C C . GLU A 1 176 ? 1.024 -4.458 -16.420 1.00 86.31 176 GLU A C 1
ATOM 1385 O O . GLU A 1 176 ? 1.317 -5.234 -15.499 1.00 86.31 176 GLU A O 1
ATOM 1390 N N . LEU A 1 177 ? 1.806 -3.415 -16.719 1.00 86.50 177 LEU A N 1
ATOM 1391 C CA . LEU A 1 177 ? 2.997 -3.100 -15.933 1.00 86.50 177 LEU A CA 1
ATOM 1392 C C . LEU A 1 177 ? 2.642 -2.800 -14.469 1.00 86.50 177 LEU A C 1
ATOM 1394 O O . LEU A 1 177 ? 3.326 -3.278 -13.555 1.00 86.50 177 LEU A O 1
ATOM 1398 N N . MET A 1 178 ? 1.594 -2.013 -14.225 1.00 86.25 178 MET A N 1
ATOM 1399 C CA . MET A 1 178 ? 1.213 -1.571 -12.885 1.00 86.25 178 MET A CA 1
ATOM 1400 C C . MET A 1 178 ? 0.705 -2.722 -12.014 1.00 86.25 178 MET A C 1
ATOM 1402 O O . MET A 1 178 ? 0.954 -2.707 -10.800 1.00 86.25 178 MET A O 1
ATOM 1406 N N . LYS A 1 179 ? 0.085 -3.749 -12.610 1.00 90.00 179 LYS A N 1
ATOM 1407 C CA . LYS A 1 179 ? -0.256 -5.003 -11.917 1.00 90.00 179 LYS A CA 1
ATOM 1408 C C . LYS A 1 179 ? 0.996 -5.700 -11.390 1.00 90.00 179 LYS A C 1
ATOM 1410 O O . LYS A 1 179 ? 1.115 -5.917 -10.182 1.00 90.00 179 LYS A O 1
ATOM 1415 N N . VAL A 1 180 ? 1.976 -5.957 -12.263 1.00 90.19 180 VAL A N 1
ATOM 1416 C CA . VAL A 1 180 ? 3.234 -6.629 -11.880 1.00 90.19 180 VAL A CA 1
ATOM 1417 C C . VAL A 1 180 ? 4.038 -5.777 -10.893 1.00 90.19 180 VAL A C 1
ATOM 1419 O O . VAL A 1 180 ? 4.600 -6.294 -9.926 1.00 90.19 180 VAL A O 1
ATOM 1422 N N . TYR A 1 181 ? 4.070 -4.457 -11.083 1.00 87.88 181 TYR A N 1
ATOM 1423 C CA . TYR A 1 181 ? 4.736 -3.533 -10.165 1.00 87.88 181 TYR A CA 1
ATOM 1424 C C . TYR A 1 181 ? 4.143 -3.584 -8.751 1.00 87.88 181 TYR A C 1
ATOM 1426 O O . TYR A 1 181 ? 4.887 -3.650 -7.767 1.00 87.88 181 TYR A O 1
ATOM 1434 N N . SER A 1 182 ? 2.813 -3.583 -8.644 1.00 90.00 182 SER A N 1
ATOM 1435 C CA . SER A 1 182 ? 2.107 -3.621 -7.357 1.00 90.00 182 SER A CA 1
ATOM 1436 C C . SER A 1 182 ? 2.246 -4.987 -6.678 1.00 90.00 182 SER A C 1
ATOM 1438 O O . SER A 1 182 ? 2.472 -5.044 -5.467 1.00 90.00 182 SER A O 1
ATOM 1440 N N . ALA A 1 183 ? 2.215 -6.079 -7.450 1.00 92.00 183 ALA A N 1
ATOM 1441 C CA . ALA A 1 183 ? 2.486 -7.435 -6.970 1.00 92.00 183 ALA A CA 1
ATOM 1442 C C . ALA A 1 183 ? 3.888 -7.567 -6.353 1.00 92.00 183 ALA A C 1
ATOM 1444 O O . ALA A 1 183 ? 4.024 -8.028 -5.217 1.00 92.00 183 ALA A O 1
ATOM 1445 N N . ARG A 1 184 ? 4.924 -7.074 -7.045 1.00 90.12 184 ARG A N 1
ATOM 1446 C CA . ARG A 1 184 ? 6.305 -7.066 -6.533 1.00 90.12 184 ARG A CA 1
ATOM 1447 C C . ARG A 1 184 ? 6.445 -6.270 -5.246 1.00 90.12 184 ARG A C 1
ATOM 1449 O O . ARG A 1 184 ? 6.959 -6.780 -4.256 1.00 90.12 184 ARG A O 1
ATOM 1456 N N . LYS A 1 185 ? 5.940 -5.033 -5.228 1.00 88.94 185 LYS A N 1
ATOM 1457 C CA . LYS A 1 185 ? 5.997 -4.181 -4.032 1.00 88.94 185 LYS A CA 1
ATOM 1458 C C . LYS A 1 185 ? 5.249 -4.790 -2.846 1.00 88.94 185 LYS A C 1
ATOM 1460 O O . LYS A 1 185 ? 5.739 -4.713 -1.723 1.00 88.94 185 LYS A O 1
ATOM 1465 N N . THR A 1 186 ? 4.094 -5.403 -3.090 1.00 91.94 186 THR A N 1
ATOM 1466 C CA . THR A 1 186 ? 3.307 -6.053 -2.036 1.00 91.94 186 THR A CA 1
ATOM 1467 C C . THR A 1 186 ? 4.000 -7.310 -1.520 1.00 91.94 186 THR A C 1
ATOM 1469 O O . THR A 1 186 ? 4.072 -7.491 -0.311 1.00 91.94 186 THR A O 1
ATOM 1472 N N . THR A 1 187 ? 4.591 -8.129 -2.393 1.00 92.12 187 THR A N 1
ATOM 1473 C CA . THR A 1 187 ? 5.377 -9.307 -1.981 1.00 92.12 187 THR A CA 1
ATOM 1474 C C . THR A 1 187 ? 6.569 -8.898 -1.117 1.00 92.12 187 THR A C 1
ATOM 1476 O O . THR A 1 187 ? 6.753 -9.444 -0.032 1.00 92.12 187 THR A O 1
ATOM 1479 N N . THR A 1 188 ? 7.310 -7.858 -1.514 1.00 88.62 188 THR A N 1
ATOM 1480 C CA . THR A 1 188 ? 8.390 -7.288 -0.688 1.00 88.62 188 THR A CA 1
ATOM 1481 C C . THR A 1 188 ? 7.881 -6.783 0.664 1.00 88.62 188 THR A C 1
ATOM 1483 O O . THR A 1 188 ? 8.545 -6.970 1.680 1.00 88.62 188 THR A O 1
ATOM 1486 N N . LEU A 1 189 ? 6.692 -6.172 0.706 1.00 91.19 189 LEU A N 1
ATOM 1487 C CA . LEU A 1 189 ? 6.072 -5.744 1.959 1.00 91.19 189 LEU A CA 1
ATOM 1488 C C . LEU A 1 189 ? 5.692 -6.928 2.862 1.00 91.19 189 LEU A C 1
ATOM 1490 O O . LEU A 1 189 ? 5.875 -6.849 4.073 1.00 91.19 189 LEU A O 1
ATOM 1494 N N . LEU A 1 190 ? 5.191 -8.025 2.295 1.00 92.75 190 LEU A N 1
ATOM 1495 C CA . LEU A 1 190 ? 4.893 -9.237 3.059 1.00 92.75 190 LEU A CA 1
ATOM 1496 C C . LEU A 1 190 ? 6.172 -9.885 3.606 1.00 92.75 190 LEU A C 1
ATOM 1498 O O . LEU A 1 190 ? 6.197 -10.284 4.764 1.00 92.75 190 LEU A O 1
ATOM 1502 N N . GLN A 1 191 ? 7.255 -9.917 2.826 1.00 89.19 191 GLN A N 1
ATOM 1503 C CA . GLN A 1 191 ? 8.556 -10.376 3.322 1.00 89.19 191 GLN A CA 1
ATOM 1504 C C . GLN A 1 191 ? 9.106 -9.460 4.429 1.00 89.19 191 GLN A C 1
ATOM 1506 O O . GLN A 1 191 ? 9.678 -9.950 5.397 1.00 89.19 191 GLN A O 1
ATOM 1511 N N . LEU A 1 192 ? 8.904 -8.139 4.326 1.00 88.75 192 LEU A N 1
ATOM 1512 C CA . LEU A 1 192 ? 9.264 -7.181 5.379 1.00 88.75 192 LEU A CA 1
ATOM 1513 C C . LEU A 1 192 ? 8.545 -7.460 6.704 1.00 88.75 192 LEU A C 1
ATOM 1515 O O . LEU A 1 192 ? 9.137 -7.259 7.760 1.00 88.75 192 LEU A O 1
ATOM 1519 N N . LEU A 1 193 ? 7.290 -7.917 6.658 1.00 91.19 193 LEU A N 1
ATOM 1520 C CA . LEU A 1 193 ? 6.526 -8.267 7.859 1.00 91.19 193 LEU A CA 1
ATOM 1521 C C . LEU A 1 193 ? 7.072 -9.503 8.584 1.00 91.19 193 LEU A C 1
ATOM 1523 O O . LEU A 1 193 ? 6.780 -9.671 9.760 1.00 91.19 193 LEU A O 1
ATOM 1527 N N . LEU A 1 194 ? 7.878 -10.335 7.921 1.00 86.44 194 LEU A N 1
ATOM 1528 C CA . LEU A 1 194 ? 8.539 -11.478 8.554 1.00 86.44 194 LEU A CA 1
ATOM 1529 C C . LEU A 1 194 ? 9.767 -11.073 9.391 1.00 86.44 194 LEU A C 1
ATOM 1531 O O . LEU A 1 194 ? 10.368 -11.912 10.053 1.00 86.44 194 LEU A O 1
ATOM 1535 N N . TRP A 1 195 ? 10.175 -9.802 9.365 1.00 72.62 195 TRP A N 1
ATOM 1536 C CA . TRP A 1 195 ? 11.271 -9.301 10.192 1.00 72.62 195 TRP A CA 1
ATOM 1537 C C . TRP A 1 195 ? 10.827 -9.142 11.666 1.00 72.62 195 TRP A C 1
ATOM 1539 O O . TRP A 1 195 ? 9.738 -8.620 11.904 1.00 72.62 195 TRP A O 1
ATOM 1549 N N . PRO A 1 196 ? 11.652 -9.503 12.675 1.00 65.00 196 PRO A N 1
ATOM 1550 C CA . PRO A 1 196 ? 13.074 -9.852 12.608 1.00 65.00 196 PRO A CA 1
ATOM 1551 C C . PRO A 1 196 ? 13.387 -11.335 12.389 1.00 65.00 196 PRO A C 1
ATOM 1553 O O . PRO A 1 196 ? 14.562 -11.693 12.382 1.00 65.00 196 PRO A O 1
ATOM 1556 N N . ASP A 1 197 ? 12.380 -12.181 12.197 1.00 65.81 197 ASP A N 1
ATOM 1557 C CA . ASP A 1 197 ? 12.546 -13.639 12.148 1.00 65.81 197 ASP A CA 1
ATOM 1558 C C . ASP A 1 197 ? 13.205 -14.134 10.845 1.00 65.81 197 ASP A C 1
ATOM 1560 O O . ASP A 1 197 ? 13.513 -15.318 10.695 1.00 65.81 197 ASP A O 1
ATOM 1564 N N . THR A 1 198 ? 13.485 -13.227 9.903 1.00 65.06 198 THR A N 1
ATOM 1565 C CA . THR A 1 198 ? 14.244 -13.501 8.681 1.00 65.06 198 THR A CA 1
ATOM 1566 C C . THR A 1 198 ? 15.728 -13.173 8.828 1.00 65.06 198 THR A C 1
ATOM 1568 O O . THR A 1 198 ? 16.138 -12.161 9.396 1.00 65.06 198 THR A O 1
ATOM 1571 N N . THR A 1 199 ? 16.574 -13.984 8.191 1.00 60.22 199 THR A N 1
ATOM 1572 C CA . THR A 1 199 ? 18.028 -13.753 8.111 1.00 60.22 199 THR A CA 1
ATOM 1573 C C . THR A 1 199 ? 18.417 -12.584 7.201 1.00 60.22 199 THR A C 1
ATOM 1575 O O . THR A 1 199 ? 19.592 -12.224 7.131 1.00 60.22 199 THR A O 1
ATOM 1578 N N . ILE A 1 200 ? 17.451 -12.009 6.481 1.00 62.62 200 ILE A N 1
ATOM 1579 C CA . ILE A 1 200 ? 17.647 -10.944 5.499 1.00 62.62 200 ILE A CA 1
ATOM 1580 C C . ILE A 1 200 ? 16.808 -9.744 5.920 1.00 62.62 200 ILE A C 1
ATOM 1582 O O . ILE A 1 200 ? 15.582 -9.832 6.026 1.00 62.62 200 ILE A O 1
ATOM 1586 N N . LYS A 1 201 ? 17.470 -8.604 6.128 1.00 66.81 201 LYS A N 1
ATOM 1587 C CA . LYS A 1 201 ? 16.788 -7.325 6.313 1.00 66.81 201 LYS A CA 1
ATOM 1588 C C . LYS A 1 201 ? 16.470 -6.724 4.948 1.00 66.81 201 LYS A C 1
ATOM 1590 O O . LYS A 1 201 ? 17.375 -6.400 4.187 1.00 66.81 201 LYS A O 1
ATOM 1595 N N . ILE A 1 202 ? 15.193 -6.525 4.655 1.00 72.19 202 ILE A N 1
ATOM 1596 C CA . ILE A 1 202 ? 14.771 -5.867 3.418 1.00 72.19 202 ILE A CA 1
ATOM 1597 C C . ILE A 1 202 ? 14.769 -4.350 3.630 1.00 72.19 202 ILE A C 1
ATOM 1599 O O . ILE A 1 202 ? 14.314 -3.850 4.659 1.00 72.19 202 ILE A O 1
ATOM 1603 N N . ILE A 1 203 ? 15.282 -3.597 2.659 1.00 67.88 203 ILE A N 1
ATOM 1604 C CA . ILE A 1 203 ? 15.246 -2.131 2.656 1.00 67.88 203 ILE A CA 1
ATOM 1605 C C . ILE A 1 203 ? 14.506 -1.677 1.399 1.00 67.88 203 ILE A C 1
ATOM 1607 O O . ILE A 1 203 ? 15.017 -1.792 0.288 1.00 67.88 203 ILE A O 1
ATOM 1611 N N . CYS A 1 204 ? 13.299 -1.138 1.573 1.00 69.38 204 CYS A N 1
ATOM 1612 C CA . CYS A 1 204 ? 12.538 -0.534 0.480 1.00 69.38 204 CYS A CA 1
ATOM 1613 C C . CYS A 1 204 ? 13.001 0.907 0.246 1.00 69.38 204 CYS A C 1
ATOM 1615 O O . CYS A 1 204 ? 12.702 1.789 1.050 1.00 69.38 204 CYS A O 1
ATOM 1617 N N . LEU A 1 205 ? 13.677 1.168 -0.878 1.00 65.62 205 LEU A N 1
ATOM 1618 C CA . LEU A 1 205 ? 14.034 2.543 -1.267 1.00 65.62 205 LEU A CA 1
ATOM 1619 C C . LEU A 1 205 ? 12.813 3.358 -1.717 1.00 65.62 205 LEU A C 1
ATOM 1621 O O . LEU A 1 205 ? 12.782 4.575 -1.559 1.00 65.62 205 LEU A O 1
ATOM 1625 N N . ASN A 1 206 ? 11.789 2.691 -2.258 1.00 70.94 206 ASN A N 1
ATOM 1626 C CA . ASN A 1 206 ? 10.493 3.305 -2.518 1.00 70.94 206 ASN A CA 1
ATOM 1627 C C . ASN A 1 206 ? 9.502 2.863 -1.443 1.00 70.94 206 ASN A C 1
ATOM 1629 O O . ASN A 1 206 ? 8.976 1.753 -1.502 1.00 70.94 206 ASN A O 1
ATOM 1633 N N . VAL A 1 207 ? 9.266 3.748 -0.478 1.00 80.75 207 VAL A N 1
ATOM 1634 C CA . VAL A 1 207 ? 8.451 3.444 0.701 1.00 80.75 207 VAL A CA 1
ATOM 1635 C C . VAL A 1 207 ? 6.948 3.406 0.409 1.00 80.75 207 VAL A C 1
ATOM 1637 O O . VAL A 1 207 ? 6.201 2.778 1.149 1.00 80.75 207 VAL A O 1
ATOM 1640 N N . GLY A 1 208 ? 6.484 4.028 -0.681 1.00 85.06 208 GLY A N 1
ATOM 1641 C CA . GLY A 1 208 ? 5.082 3.961 -1.098 1.00 85.06 208 GLY A CA 1
ATOM 1642 C C . GLY A 1 208 ? 4.785 2.642 -1.808 1.00 85.06 208 GLY A C 1
ATOM 1643 O O . GLY A 1 208 ? 5.257 2.419 -2.919 1.00 85.06 208 GLY A O 1
ATOM 1644 N N . ILE A 1 209 ? 3.988 1.767 -1.211 1.00 85.31 209 ILE A N 1
ATOM 1645 C CA . ILE A 1 209 ? 3.625 0.449 -1.739 1.00 85.31 209 ILE A CA 1
ATOM 1646 C C . ILE A 1 209 ? 2.215 0.509 -2.315 1.00 85.31 209 ILE A C 1
ATOM 1648 O O . ILE A 1 209 ? 1.248 0.622 -1.567 1.00 85.31 209 ILE A O 1
ATOM 1652 N N . ASN A 1 210 ? 2.097 0.436 -3.641 1.00 85.50 210 ASN A N 1
ATOM 1653 C CA . ASN A 1 210 ? 0.797 0.294 -4.289 1.00 85.50 210 ASN A CA 1
ATOM 1654 C C . ASN A 1 210 ? 0.267 -1.113 -4.016 1.00 85.50 210 ASN A C 1
ATOM 1656 O O . ASN A 1 210 ? 0.982 -2.090 -4.248 1.00 85.50 210 ASN A O 1
ATOM 1660 N N . LEU A 1 211 ? -0.958 -1.199 -3.504 1.00 87.69 211 LEU A N 1
ATOM 1661 C CA . LEU A 1 211 ? -1.591 -2.479 -3.207 1.00 87.69 211 LEU A CA 1
ATOM 1662 C C . LEU A 1 211 ? -2.081 -3.145 -4.503 1.00 87.69 211 LEU A C 1
ATOM 1664 O O . LEU A 1 211 ? -2.423 -2.443 -5.457 1.00 87.69 211 LEU A O 1
ATOM 1668 N N . PRO A 1 212 ? -2.144 -4.485 -4.569 1.00 85.88 212 PRO A N 1
ATOM 1669 C CA . PRO A 1 212 ? -2.381 -5.226 -5.802 1.00 85.88 212 PRO A CA 1
ATOM 1670 C C . PRO A 1 212 ? -3.884 -5.341 -6.093 1.00 85.88 212 PRO A C 1
ATOM 1672 O O . PRO A 1 212 ? -4.399 -6.427 -6.357 1.00 85.88 212 PRO A O 1
ATOM 1675 N N . ASN A 1 213 ? -4.622 -4.234 -5.992 1.00 79.94 213 ASN A N 1
ATOM 1676 C CA . ASN A 1 213 ? -6.069 -4.218 -6.201 1.00 79.94 213 ASN A CA 1
ATOM 1677 C C . ASN A 1 213 ? -6.373 -4.594 -7.656 1.00 79.94 213 ASN A C 1
ATOM 1679 O O . ASN A 1 213 ? -6.067 -3.835 -8.569 1.00 79.94 213 ASN A O 1
ATOM 1683 N N . GLY A 1 214 ? -6.947 -5.781 -7.867 1.00 78.56 214 GLY A N 1
ATOM 1684 C CA . GLY A 1 214 ? -7.182 -6.333 -9.206 1.00 78.56 214 GLY A CA 1
ATOM 1685 C C . GLY A 1 214 ? -5.976 -7.045 -9.837 1.00 78.56 214 GLY A C 1
ATOM 1686 O O . GLY A 1 214 ? -6.114 -7.569 -10.936 1.00 78.56 214 GLY A O 1
ATOM 1687 N N . ALA A 1 215 ? -4.839 -7.125 -9.136 1.00 87.56 215 ALA A N 1
ATOM 1688 C CA . ALA A 1 215 ? -3.604 -7.792 -9.568 1.00 87.56 215 ALA A CA 1
ATOM 1689 C C . ALA A 1 215 ? -3.288 -9.040 -8.713 1.00 87.56 215 ALA A C 1
ATOM 1691 O O . ALA A 1 215 ? -2.141 -9.313 -8.352 1.00 87.56 215 ALA A O 1
ATOM 1692 N N . TYR A 1 216 ? -4.328 -9.760 -8.277 1.00 88.75 216 TYR A N 1
ATOM 1693 C CA . TYR A 1 216 ? -4.178 -10.884 -7.343 1.00 88.75 216 TYR A CA 1
ATOM 1694 C C . TYR A 1 216 ? -3.481 -12.088 -7.972 1.00 88.75 216 TYR A C 1
ATOM 1696 O O . TYR A 1 216 ? -2.786 -12.815 -7.269 1.00 88.75 216 TYR A O 1
ATOM 1704 N N . LYS A 1 217 ? -3.636 -12.287 -9.284 1.00 91.12 217 LYS A N 1
ATOM 1705 C CA . LYS A 1 217 ? -2.940 -13.351 -10.010 1.00 91.12 217 LYS A CA 1
ATOM 1706 C C . LYS A 1 217 ? -1.433 -13.091 -10.007 1.00 91.12 217 LYS A C 1
ATOM 1708 O O . LYS A 1 217 ? -0.663 -13.956 -9.607 1.00 91.12 217 LYS A O 1
ATOM 1713 N N . GLU A 1 218 ? -1.038 -11.879 -10.379 1.00 93.62 218 GLU A N 1
ATOM 1714 C CA . GLU A 1 218 ? 0.355 -11.440 -10.422 1.00 93.62 218 GLU A CA 1
ATOM 1715 C C . GLU A 1 218 ? 0.977 -11.475 -9.024 1.00 93.62 218 GLU A C 1
ATOM 1717 O O . GLU A 1 218 ? 2.145 -11.826 -8.879 1.00 93.62 218 GLU A O 1
ATOM 1722 N N . LEU A 1 219 ? 0.199 -11.149 -7.983 1.00 94.31 219 LEU A N 1
ATOM 1723 C CA . LEU A 1 219 ? 0.641 -11.287 -6.597 1.00 94.31 219 LEU A CA 1
ATOM 1724 C C . LEU A 1 219 ? 0.958 -12.743 -6.242 1.00 94.31 219 LEU A C 1
ATOM 1726 O O . LEU A 1 219 ? 2.015 -12.990 -5.676 1.00 94.31 219 LEU A O 1
ATOM 1730 N N . VAL A 1 220 ? 0.071 -13.690 -6.561 1.00 93.06 220 VAL A N 1
ATOM 1731 C CA . VAL A 1 220 ? 0.293 -15.116 -6.265 1.00 93.06 220 VAL A CA 1
ATOM 1732 C C . VAL A 1 220 ? 1.531 -15.636 -6.995 1.00 93.06 220 VAL A C 1
ATOM 1734 O O . VAL A 1 220 ? 2.385 -16.248 -6.364 1.00 93.06 220 VAL A O 1
ATOM 1737 N N . GLU A 1 221 ? 1.677 -15.326 -8.286 1.00 93.44 221 GLU A N 1
ATOM 1738 C CA . GLU A 1 221 ? 2.858 -15.713 -9.074 1.00 93.44 221 GLU A CA 1
ATOM 1739 C C . GLU A 1 221 ? 4.162 -15.156 -8.481 1.00 93.44 221 GLU A C 1
ATOM 1741 O O . GLU A 1 221 ? 5.195 -15.827 -8.458 1.00 93.44 221 GLU A O 1
ATOM 1746 N N . GLU A 1 222 ? 4.125 -13.919 -7.987 1.00 93.38 222 GLU A N 1
ATOM 1747 C CA . GLU A 1 222 ? 5.281 -13.265 -7.384 1.00 93.38 222 GLU A CA 1
ATOM 1748 C C . GLU A 1 222 ? 5.599 -13.813 -5.983 1.00 93.38 222 GLU A C 1
ATOM 1750 O O . GLU A 1 222 ? 6.769 -13.995 -5.645 1.00 93.38 222 GLU A O 1
ATOM 1755 N N . MET A 1 223 ? 4.580 -14.144 -5.187 1.00 93.38 223 MET A N 1
ATOM 1756 C CA . MET A 1 223 ? 4.754 -14.839 -3.910 1.00 93.38 223 MET A CA 1
ATOM 1757 C C . MET A 1 223 ? 5.343 -16.240 -4.108 1.00 93.38 223 MET A C 1
ATOM 1759 O O . MET A 1 223 ? 6.277 -16.604 -3.394 1.00 93.38 223 MET A O 1
ATOM 1763 N N . ASP A 1 224 ? 4.869 -16.986 -5.110 1.00 92.62 224 ASP A N 1
ATOM 1764 C CA . ASP A 1 224 ? 5.393 -18.308 -5.465 1.00 92.62 224 ASP A CA 1
ATOM 1765 C C . ASP A 1 224 ? 6.872 -18.245 -5.862 1.00 92.62 224 ASP A C 1
ATOM 1767 O O . ASP A 1 224 ? 7.671 -19.058 -5.393 1.00 92.62 224 ASP A O 1
ATOM 1771 N N . LEU A 1 225 ? 7.266 -17.241 -6.655 1.00 90.88 225 LEU A N 1
ATOM 1772 C CA . LEU A 1 225 ? 8.669 -17.009 -7.016 1.00 90.88 225 LEU A CA 1
ATOM 1773 C C . LEU A 1 225 ? 9.561 -16.794 -5.782 1.00 90.88 225 LEU A C 1
ATOM 1775 O O . LEU A 1 225 ? 10.717 -17.215 -5.765 1.00 90.88 225 LEU A O 1
ATOM 1779 N N . HIS A 1 226 ? 9.027 -16.131 -4.758 1.00 87.19 226 HIS A N 1
ATOM 1780 C CA . HIS A 1 226 ? 9.723 -15.858 -3.504 1.00 87.19 226 HIS A CA 1
ATOM 1781 C C . HIS A 1 226 ? 9.545 -16.959 -2.447 1.00 87.19 226 HIS A C 1
ATOM 1783 O O . HIS A 1 226 ? 10.023 -16.791 -1.323 1.00 87.19 226 HIS A O 1
ATOM 1789 N N . GLY A 1 227 ? 8.883 -18.073 -2.787 1.00 90.62 227 GLY A N 1
ATOM 1790 C CA . GLY A 1 227 ? 8.602 -19.162 -1.855 1.00 90.62 227 GLY A CA 1
ATOM 1791 C C . GLY A 1 227 ? 7.802 -18.697 -0.638 1.00 90.62 227 GLY A C 1
ATOM 1792 O O . GLY A 1 227 ? 8.045 -19.181 0.463 1.00 90.62 227 GLY A O 1
ATOM 1793 N N . LEU A 1 228 ? 6.903 -17.728 -0.814 1.00 92.50 228 LEU A N 1
ATOM 1794 C CA . LEU A 1 228 ? 6.094 -17.133 0.244 1.00 92.50 228 LEU A CA 1
ATOM 1795 C C . LEU A 1 228 ? 4.656 -17.658 0.170 1.00 92.50 228 LEU A C 1
ATOM 1797 O O . LEU A 1 228 ? 4.062 -17.716 -0.903 1.00 92.50 228 LEU A O 1
ATOM 1801 N N . GLU A 1 229 ? 4.069 -17.978 1.316 1.00 93.69 229 GLU A N 1
ATOM 1802 C CA . GLU A 1 229 ? 2.680 -18.410 1.443 1.00 93.69 229 GLU A CA 1
ATOM 1803 C C . GLU A 1 229 ? 1.919 -17.497 2.414 1.00 93.69 229 GLU A C 1
ATOM 1805 O O . GLU A 1 229 ? 2.420 -17.139 3.480 1.00 93.69 229 GLU A O 1
ATOM 1810 N N . LEU A 1 230 ? 0.684 -17.147 2.042 1.00 94.94 230 LEU A N 1
ATOM 1811 C CA . LEU A 1 230 ? -0.310 -16.519 2.911 1.00 94.94 230 LEU A CA 1
ATOM 1812 C C . LEU A 1 230 ? -1.569 -17.388 2.900 1.00 94.94 230 LEU A C 1
ATOM 1814 O O . LEU A 1 230 ? -2.217 -17.521 1.861 1.00 94.94 230 LEU A O 1
ATOM 1818 N N . ARG A 1 231 ? -1.945 -17.952 4.047 1.00 94.81 231 ARG A N 1
ATOM 1819 C CA . ARG A 1 231 ? -3.141 -18.802 4.157 1.00 94.81 231 ARG A CA 1
ATOM 1820 C C . ARG A 1 231 ? -3.797 -18.704 5.524 1.00 94.81 231 ARG A C 1
ATOM 1822 O O . ARG A 1 231 ? -3.192 -18.279 6.503 1.00 94.81 231 ARG A O 1
ATOM 1829 N N . ILE A 1 232 ? -5.040 -19.162 5.598 1.00 94.50 232 ILE A N 1
ATOM 1830 C CA . ILE A 1 232 ? -5.704 -19.396 6.881 1.00 94.50 232 ILE A CA 1
ATOM 1831 C C . ILE A 1 232 ? -5.054 -20.632 7.514 1.00 94.50 232 ILE A C 1
ATOM 1833 O O . ILE A 1 232 ? -5.032 -21.700 6.900 1.00 94.50 232 ILE A O 1
ATOM 1837 N N . HIS A 1 233 ? -4.498 -20.470 8.713 1.00 92.38 233 HIS A N 1
ATOM 1838 C CA . HIS A 1 233 ? -3.995 -21.574 9.523 1.00 92.38 233 HIS A CA 1
ATOM 1839 C C . HIS A 1 233 ? -5.149 -22.254 10.263 1.00 92.38 233 HIS A C 1
ATOM 1841 O O . HIS A 1 233 ? -5.328 -23.461 10.128 1.00 92.38 233 HIS A O 1
ATOM 1847 N N . ASP A 1 234 ? -5.974 -21.463 10.957 1.00 90.69 234 ASP A N 1
ATOM 1848 C CA . ASP A 1 234 ? -7.138 -21.952 11.697 1.00 90.69 234 ASP A CA 1
ATOM 1849 C C . ASP A 1 234 ? -8.280 -20.917 11.737 1.00 90.69 234 ASP A C 1
ATOM 1851 O O . ASP A 1 234 ? -8.085 -19.714 11.521 1.00 90.69 234 ASP A O 1
ATOM 1855 N N . LYS A 1 235 ? -9.504 -21.382 12.004 1.00 89.44 235 LYS A N 1
ATOM 1856 C CA . LYS A 1 235 ? -10.687 -20.546 12.240 1.00 89.44 235 LYS A CA 1
ATOM 1857 C C . LYS A 1 235 ? -11.028 -20.552 13.720 1.00 89.44 235 LYS A C 1
ATOM 1859 O O . LYS A 1 235 ? -11.302 -21.589 14.313 1.00 89.44 235 LYS A O 1
ATOM 1864 N N . LEU A 1 236 ? -11.112 -19.363 14.295 1.00 87.62 236 LEU A N 1
ATOM 1865 C CA . LEU A 1 236 ? -11.326 -19.181 15.720 1.00 87.62 236 LEU A CA 1
ATOM 1866 C C . LEU A 1 236 ? -12.822 -19.061 16.029 1.00 87.62 236 LEU A C 1
ATOM 1868 O O . LEU A 1 236 ? -13.609 -18.489 15.269 1.00 87.62 236 LEU A O 1
ATOM 1872 N N . SER A 1 237 ? -13.234 -19.595 17.177 1.00 81.25 237 SER A N 1
ATOM 1873 C CA . SER A 1 237 ? -14.594 -19.405 17.685 1.00 81.25 237 SER A CA 1
ATOM 1874 C C . SER A 1 237 ? -14.693 -18.104 18.483 1.00 81.25 237 SER A C 1
ATOM 1876 O O . SER A 1 237 ? -13.742 -17.700 19.144 1.00 81.25 237 SER A O 1
ATOM 1878 N N . LYS A 1 238 ? -15.871 -17.464 18.493 1.00 75.19 238 LYS A N 1
ATOM 1879 C CA . LYS A 1 238 ? -16.120 -16.280 19.343 1.00 75.19 238 LYS A CA 1
ATOM 1880 C C . LYS A 1 238 ? -15.998 -16.580 20.843 1.00 75.19 238 LYS A C 1
ATOM 1882 O O . LYS A 1 238 ? -15.768 -15.666 21.623 1.00 75.19 238 LYS A O 1
ATOM 1887 N N . SER A 1 239 ? -16.219 -17.837 21.235 1.00 67.25 239 SER A N 1
ATOM 1888 C CA . SER A 1 239 ? -16.169 -18.318 22.620 1.00 67.25 239 SER A CA 1
ATOM 1889 C C . SER A 1 239 ? -14.754 -18.616 23.108 1.00 67.25 239 SER A C 1
ATOM 1891 O O . SER A 1 239 ? -14.533 -18.648 24.316 1.00 67.25 239 SER A O 1
ATOM 1893 N N . ALA A 1 240 ? -13.796 -18.820 22.200 1.00 63.81 240 ALA A N 1
ATOM 1894 C CA . ALA A 1 240 ? -12.389 -18.812 22.556 1.00 63.81 240 ALA A CA 1
ATOM 1895 C C . ALA A 1 240 ? -12.013 -17.353 22.831 1.00 63.81 240 ALA A C 1
ATOM 1897 O O . ALA A 1 240 ? -11.876 -16.554 21.907 1.00 63.81 240 ALA A O 1
ATOM 1898 N N . ALA A 1 241 ? -11.930 -16.969 24.103 1.00 53.56 241 ALA A N 1
ATOM 1899 C CA . ALA A 1 241 ? -11.412 -15.660 24.463 1.00 53.56 241 ALA A CA 1
ATOM 1900 C C . ALA A 1 241 ? -9.965 -15.567 23.958 1.00 53.56 241 ALA A C 1
ATOM 1902 O O . ALA A 1 241 ? -9.067 -16.197 24.512 1.00 53.56 241 ALA A O 1
ATOM 1903 N N . ILE A 1 242 ? -9.751 -14.824 22.871 1.00 69.00 242 ILE A N 1
ATOM 1904 C CA . ILE A 1 242 ? -8.413 -14.570 22.339 1.00 69.00 242 ILE A CA 1
ATOM 1905 C C . ILE A 1 242 ? -7.790 -13.506 23.236 1.00 69.00 242 ILE A C 1
ATOM 1907 O O . ILE A 1 242 ? -8.003 -12.304 23.049 1.00 69.00 242 ILE A O 1
ATOM 1911 N N . THR A 1 243 ? -7.069 -13.960 24.254 1.00 73.75 243 THR A N 1
ATOM 1912 C CA . THR A 1 243 ? -6.175 -13.102 25.026 1.00 73.75 243 THR A CA 1
ATOM 1913 C C . THR A 1 243 ? -4.944 -12.859 24.167 1.00 73.75 243 THR A C 1
ATOM 1915 O O . THR A 1 243 ? -4.111 -13.745 24.017 1.00 73.75 243 THR A O 1
ATOM 1918 N N . LEU A 1 244 ? -4.876 -11.679 23.557 1.00 78.69 244 LEU A N 1
ATOM 1919 C CA . LEU A 1 244 ? -3.693 -11.239 22.828 1.00 78.69 244 LEU A CA 1
ATOM 1920 C C . LEU A 1 244 ? -2.581 -10.889 23.817 1.00 78.69 244 LEU A C 1
ATOM 1922 O O . LEU A 1 244 ? -2.845 -10.326 24.884 1.00 78.69 244 LEU A O 1
ATOM 1926 N N . GLU A 1 245 ? -1.347 -11.213 23.453 1.00 77.50 245 GLU A N 1
ATOM 1927 C CA . GLU A 1 245 ? -0.170 -10.867 24.241 1.00 77.50 245 GLU A CA 1
ATOM 1928 C C . GLU A 1 245 ? 0.121 -9.360 24.183 1.00 77.50 245 GLU A C 1
ATOM 1930 O O . GLU A 1 245 ? -0.347 -8.621 23.305 1.00 77.50 245 GLU A O 1
ATOM 1935 N N . GLU A 1 246 ? 0.931 -8.883 25.129 1.00 72.19 246 GLU A N 1
ATOM 1936 C CA . GLU A 1 246 ? 1.379 -7.496 25.141 1.00 72.19 246 GLU A CA 1
ATOM 1937 C C . GLU A 1 246 ? 2.157 -7.173 23.853 1.00 72.19 246 GLU A C 1
ATOM 1939 O O . GLU A 1 246 ? 3.162 -7.797 23.527 1.00 72.19 246 GLU A O 1
ATOM 1944 N N . GLY A 1 247 ? 1.690 -6.171 23.104 1.00 77.69 247 GLY A N 1
ATOM 1945 C CA . GLY A 1 247 ? 2.284 -5.789 21.821 1.00 77.69 247 GLY A CA 1
ATOM 1946 C C . GLY A 1 247 ? 1.634 -6.418 20.586 1.00 77.69 247 GLY A C 1
ATOM 1947 O O . GLY A 1 247 ? 2.0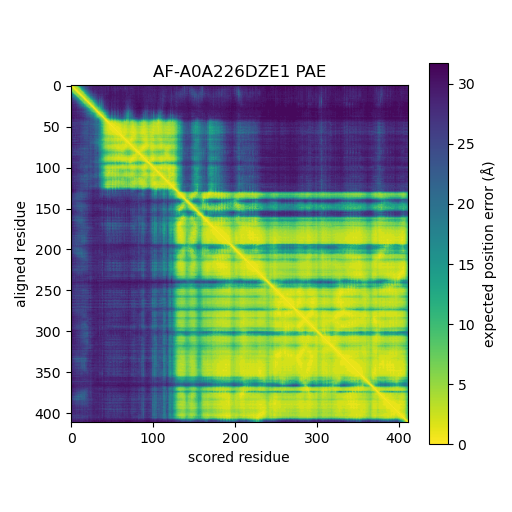50 -6.070 19.486 1.00 77.69 247 GLY A O 1
ATOM 1948 N N . GLN A 1 248 ? 0.596 -7.249 20.736 1.00 85.56 248 GLN A N 1
ATOM 1949 C CA . GLN A 1 248 ? -0.240 -7.747 19.627 1.00 85.56 248 GLN A CA 1
ATOM 1950 C C . GLN A 1 248 ? -1.504 -6.897 19.389 1.00 85.56 248 GLN A C 1
ATOM 1952 O O . GLN A 1 248 ? -2.359 -7.232 18.570 1.00 85.56 248 GLN A O 1
ATOM 1957 N N . GLU A 1 249 ? -1.639 -5.768 20.088 1.00 90.00 249 GLU A N 1
ATOM 1958 C CA . GLU A 1 249 ? -2.736 -4.822 19.900 1.00 90.00 249 GLU A CA 1
ATOM 1959 C C . GLU A 1 249 ? -2.226 -3.420 19.569 1.00 90.00 249 GLU A C 1
ATOM 1961 O O . GLU A 1 249 ? -1.190 -2.975 20.062 1.00 90.00 249 GLU A O 1
ATOM 1966 N N . ILE A 1 250 ? -3.009 -2.685 18.774 1.00 92.69 250 ILE A N 1
ATOM 1967 C CA . ILE A 1 250 ? -2.816 -1.241 18.615 1.00 92.69 250 ILE A CA 1
ATOM 1968 C C . ILE A 1 250 ? -3.032 -0.577 19.988 1.00 92.69 250 ILE A C 1
ATOM 1970 O O . ILE A 1 250 ? -4.078 -0.813 20.608 1.00 92.69 250 ILE A O 1
ATOM 1974 N N . PRO A 1 251 ? -2.100 0.278 20.453 1.00 92.56 251 PRO A N 1
ATOM 1975 C CA . PRO A 1 251 ? -2.174 0.932 21.757 1.00 92.56 251 PRO A CA 1
ATOM 1976 C C . PRO A 1 251 ? -3.181 2.091 21.734 1.00 92.56 251 PRO A C 1
ATOM 1978 O O . PRO A 1 251 ? -2.825 3.269 21.745 1.00 92.56 251 PRO A O 1
ATOM 1981 N N . PHE A 1 252 ? -4.469 1.758 21.670 1.00 94.50 252 PHE A N 1
ATOM 1982 C CA . PHE A 1 252 ? -5.535 2.751 21.690 1.00 94.50 252 PHE A CA 1
ATOM 1983 C C . PHE A 1 252 ? -5.558 3.497 23.029 1.00 94.50 252 PHE A C 1
ATOM 1985 O O . PHE A 1 252 ? -5.699 2.889 24.088 1.00 94.50 252 PHE A O 1
ATOM 1992 N N . LEU A 1 253 ? -5.511 4.828 22.974 1.00 96.00 253 LEU A N 1
ATOM 1993 C CA . LEU A 1 253 ? -5.696 5.698 24.136 1.00 96.00 253 LEU A CA 1
ATOM 1994 C C . LEU A 1 253 ? -7.140 5.636 24.648 1.00 96.00 253 LEU A C 1
ATOM 1996 O O . LEU A 1 253 ? -7.373 5.772 25.850 1.00 96.00 253 LEU A O 1
ATOM 2000 N N . LEU A 1 254 ? -8.093 5.468 23.724 1.00 96.06 254 LEU A N 1
ATOM 2001 C CA . LEU A 1 254 ? -9.515 5.220 23.968 1.00 96.06 254 LEU A CA 1
ATOM 2002 C C . LEU A 1 254 ? -10.057 4.305 22.876 1.00 96.06 254 LEU A C 1
ATOM 2004 O O . LEU A 1 254 ? -9.668 4.429 21.715 1.00 96.06 254 LEU A O 1
ATOM 2008 N N . ARG A 1 255 ? -10.991 3.423 23.220 1.00 95.44 255 ARG A N 1
ATOM 2009 C CA . ARG A 1 255 ? -11.746 2.647 22.230 1.00 95.44 255 ARG A CA 1
ATOM 2010 C C . ARG A 1 255 ? -13.063 3.346 21.917 1.00 95.44 255 ARG A C 1
ATOM 2012 O O . ARG A 1 255 ? -13.649 3.977 22.798 1.00 95.44 255 ARG A O 1
ATOM 2019 N N . ALA A 1 256 ? -13.501 3.219 20.669 1.00 95.38 256 ALA A N 1
ATOM 2020 C CA . ALA A 1 256 ? -14.809 3.705 20.262 1.00 95.38 256 ALA A CA 1
ATOM 2021 C C . ALA A 1 256 ? -15.920 2.946 20.996 1.00 95.38 256 ALA A C 1
ATOM 2023 O O . ALA A 1 256 ? -15.844 1.723 21.162 1.00 95.38 256 ALA A O 1
ATOM 2024 N N . GLU A 1 257 ? -16.942 3.672 21.426 1.00 94.25 257 GLU A N 1
ATOM 2025 C CA . GLU A 1 257 ? -18.186 3.088 21.912 1.00 94.25 257 GLU A CA 1
ATOM 2026 C C . GLU A 1 257 ? -19.045 2.606 20.736 1.00 94.25 257 GLU A C 1
ATOM 2028 O O . GLU A 1 257 ? -18.876 3.026 19.587 1.00 94.25 257 GLU A O 1
ATOM 2033 N N . ASN A 1 258 ? -19.968 1.682 21.005 1.00 88.50 258 ASN A N 1
ATOM 2034 C CA . ASN A 1 258 ? -20.811 1.130 19.952 1.00 88.50 258 ASN A CA 1
ATOM 2035 C C . ASN A 1 258 ? -21.706 2.226 19.347 1.00 88.50 258 ASN A C 1
ATOM 2037 O O . ASN A 1 258 ? -22.443 2.891 20.068 1.00 88.50 258 ASN A O 1
ATOM 2041 N N . GLY A 1 259 ? -21.643 2.405 18.025 1.00 87.06 259 GLY A N 1
ATOM 2042 C CA . GLY A 1 259 ? -22.382 3.451 17.310 1.00 87.06 259 GLY A CA 1
ATOM 2043 C C . GLY A 1 259 ? -21.825 4.872 17.470 1.00 87.06 259 GLY A C 1
ATOM 2044 O O . GLY A 1 259 ? -22.435 5.817 16.970 1.00 87.06 259 GLY A O 1
ATOM 2045 N N . GLU A 1 260 ? -20.679 5.051 18.135 1.00 94.06 260 GLU A N 1
ATOM 2046 C CA . GLU A 1 260 ? -20.045 6.362 18.285 1.00 94.06 260 GLU A CA 1
ATOM 2047 C C . GLU A 1 260 ? -19.599 6.909 16.919 1.00 94.06 260 GLU A C 1
ATOM 2049 O O . GLU A 1 260 ? -19.059 6.183 16.085 1.00 94.06 260 GLU A O 1
ATOM 2054 N N . SER A 1 261 ? -19.814 8.204 16.673 1.00 95.56 261 SER A N 1
ATOM 2055 C CA . SER A 1 261 ? -19.323 8.874 15.461 1.00 95.56 261 SER A CA 1
ATOM 2056 C C . SER A 1 261 ? -17.859 9.303 15.611 1.00 95.56 261 SER A C 1
ATOM 2058 O O . SER A 1 261 ? -17.385 9.528 16.724 1.00 95.56 261 SER A O 1
ATOM 2060 N N . ILE A 1 262 ? -17.142 9.523 14.496 1.00 96.50 262 ILE A N 1
ATOM 2061 C CA . ILE A 1 262 ? -15.772 10.079 14.536 1.00 96.50 262 ILE A CA 1
ATOM 2062 C C . ILE A 1 262 ? -15.734 11.400 15.321 1.00 96.50 262 ILE A C 1
ATOM 2064 O O . ILE A 1 262 ? -14.816 11.625 16.105 1.00 96.50 262 ILE A O 1
ATOM 2068 N N . GLY A 1 263 ? -16.725 12.277 15.124 1.00 96.44 263 GLY A N 1
ATOM 2069 C CA . GLY A 1 263 ? -16.778 13.576 15.800 1.00 96.44 263 GLY A CA 1
ATOM 2070 C C . GLY A 1 263 ? -16.928 13.456 17.317 1.00 96.44 263 GLY A C 1
ATOM 2071 O O . GLY A 1 263 ? -16.235 14.164 18.051 1.00 96.44 263 GLY A O 1
ATOM 2072 N N . ALA A 1 264 ? -17.773 12.530 17.782 1.00 97.12 264 ALA A N 1
ATOM 2073 C CA . ALA A 1 264 ? -17.941 12.243 19.206 1.00 97.12 264 ALA A CA 1
ATOM 2074 C C . ALA A 1 264 ? -16.656 11.647 19.803 1.00 97.12 264 ALA A C 1
ATOM 2076 O O . ALA A 1 264 ? -16.130 12.191 20.775 1.00 97.12 264 ALA A O 1
ATOM 2077 N N . LEU A 1 265 ? -16.080 10.637 19.140 1.00 97.75 265 LEU A N 1
ATOM 2078 C CA . LEU A 1 265 ? -14.845 9.980 19.570 1.00 97.75 265 LEU A CA 1
ATOM 2079 C C . LEU A 1 265 ? -13.663 10.956 19.655 1.00 97.75 265 LEU A C 1
ATOM 2081 O O . LEU A 1 265 ? -12.912 10.948 20.629 1.00 97.75 265 LEU A O 1
ATOM 2085 N N . LEU A 1 266 ? -13.502 11.833 18.659 1.00 97.19 266 LEU A N 1
ATOM 2086 C CA . LEU A 1 266 ? -12.459 12.863 18.668 1.00 97.19 266 LEU A CA 1
ATOM 2087 C C . LEU A 1 266 ? -12.674 13.894 19.774 1.00 97.19 266 LEU A C 1
ATOM 2089 O O . LEU A 1 266 ? -11.702 14.320 20.394 1.00 97.19 266 LEU A O 1
ATOM 2093 N N . SER A 1 267 ? -13.918 14.307 20.019 1.00 96.50 267 SER A N 1
ATOM 2094 C CA . SER A 1 267 ? -14.241 15.250 21.098 1.00 96.50 267 SER A CA 1
ATOM 2095 C C . SER A 1 267 ? -13.906 14.646 22.460 1.00 96.50 267 SER A C 1
ATOM 2097 O O . SER A 1 267 ? -13.209 15.273 23.256 1.00 96.50 267 SER A O 1
ATOM 2099 N N . ARG A 1 268 ? -14.307 13.389 22.686 1.00 96.44 268 ARG A N 1
ATOM 2100 C CA . ARG A 1 268 ? -13.987 12.630 23.898 1.00 96.44 268 ARG A CA 1
ATOM 2101 C C . ARG A 1 268 ? -12.478 12.457 24.077 1.00 96.44 268 ARG A C 1
ATOM 2103 O O . ARG A 1 268 ? -11.938 12.800 25.124 1.00 96.44 268 ARG A O 1
ATOM 2110 N N . GLY A 1 269 ? -11.776 12.058 23.015 1.00 96.00 269 GLY A N 1
ATOM 2111 C CA . GLY A 1 269 ? -10.316 11.949 23.004 1.00 96.00 269 GLY A CA 1
ATOM 2112 C C . GLY A 1 269 ? -9.595 13.250 23.349 1.00 96.00 269 GLY A C 1
ATOM 2113 O O . GLY A 1 269 ? -8.670 13.222 24.153 1.00 96.00 269 GLY A O 1
ATOM 2114 N N . LYS A 1 270 ? -10.025 14.390 22.796 1.00 94.94 270 LYS A N 1
ATOM 2115 C CA . LYS A 1 270 ? -9.422 15.707 23.079 1.00 94.94 270 LYS A CA 1
ATOM 2116 C C . LYS A 1 270 ? -9.679 16.188 24.507 1.00 94.94 270 LYS A C 1
ATOM 2118 O O . LYS A 1 270 ? -8.843 16.893 25.059 1.00 94.94 270 LYS A O 1
ATOM 2123 N N . ASN A 1 271 ? -10.822 15.826 25.086 1.00 94.38 271 ASN A N 1
ATOM 2124 C CA . ASN A 1 271 ? -11.177 16.217 26.448 1.00 94.38 271 ASN A CA 1
ATOM 2125 C C . ASN A 1 271 ? -10.443 15.367 27.494 1.00 94.38 271 ASN A C 1
ATOM 2127 O O . ASN A 1 271 ? -9.980 15.890 28.503 1.00 94.38 271 ASN A O 1
ATOM 2131 N N . GLU A 1 272 ? -10.333 14.057 27.260 1.00 94.50 272 GLU A N 1
ATOM 2132 C CA . GLU A 1 272 ? -9.745 13.124 28.227 1.00 94.50 272 GLU A CA 1
ATOM 2133 C C . GLU A 1 272 ? -8.221 13.012 28.121 1.00 94.50 272 GLU A C 1
ATOM 2135 O O . GLU A 1 272 ? -7.553 12.659 29.097 1.00 94.50 272 GLU A O 1
ATOM 2140 N N . LYS A 1 273 ? -7.648 13.274 26.941 1.00 92.56 273 LYS A N 1
ATOM 2141 C CA . LYS A 1 273 ? -6.210 13.126 26.699 1.00 92.56 273 LYS A CA 1
ATOM 2142 C C . LYS A 1 273 ? -5.553 14.492 26.589 1.00 92.56 273 LYS A C 1
ATOM 2144 O O . LYS A 1 273 ? -5.985 15.359 25.842 1.00 92.56 273 LYS A O 1
ATOM 2149 N N . LYS A 1 274 ? -4.444 14.662 27.309 1.00 84.88 274 LYS A N 1
ATOM 2150 C CA . LYS A 1 274 ? -3.656 15.907 27.345 1.00 84.88 274 LYS A CA 1
ATOM 2151 C C . LYS A 1 274 ? -2.740 16.085 26.123 1.00 84.88 274 LYS A C 1
ATOM 2153 O O . LYS A 1 274 ? -1.835 16.911 26.151 1.00 84.88 274 LYS A O 1
ATOM 2158 N N . GLU A 1 275 ? -2.936 15.292 25.074 1.00 90.44 275 GLU A N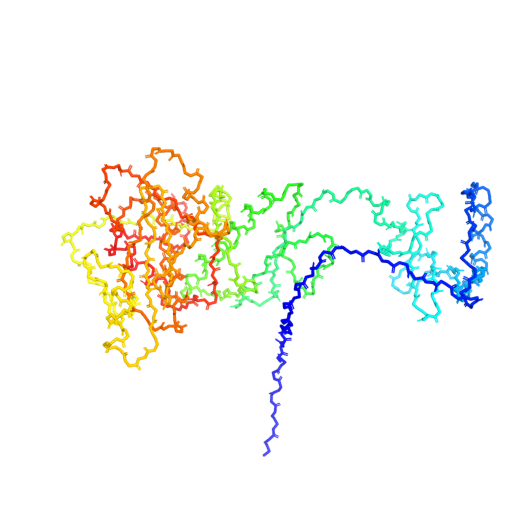 1
ATOM 2159 C CA . GLU A 1 275 ? -2.074 15.219 23.892 1.00 90.44 275 GLU A CA 1
ATOM 2160 C C . GLU A 1 275 ? -2.886 15.357 22.599 1.00 90.44 275 GLU A C 1
ATOM 2162 O O . GLU A 1 275 ? -4.116 15.267 22.600 1.00 90.44 275 GLU A O 1
ATOM 2167 N N . LYS A 1 276 ? -2.205 15.599 21.472 1.00 95.62 276 LYS A N 1
ATOM 2168 C CA . LYS A 1 276 ? -2.874 15.637 20.168 1.00 95.62 276 LYS A CA 1
ATOM 2169 C C . LYS A 1 276 ? -3.299 14.222 19.790 1.00 95.62 276 LYS A C 1
ATOM 2171 O O . LYS A 1 276 ? -2.477 13.315 19.728 1.00 95.62 276 LYS A O 1
ATOM 2176 N N . VAL A 1 277 ? -4.579 14.060 19.484 1.00 97.50 277 VAL A N 1
ATOM 2177 C CA . VAL A 1 277 ? -5.186 12.762 19.186 1.00 97.50 277 VAL A CA 1
ATOM 2178 C C . VAL A 1 277 ? -5.664 12.664 17.740 1.00 97.50 277 VAL A C 1
ATOM 2180 O O . VAL A 1 277 ? -6.030 13.669 17.124 1.00 97.50 277 VAL A O 1
ATOM 2183 N N . ALA A 1 278 ? -5.697 11.442 17.219 1.00 98.06 278 ALA A N 1
ATOM 2184 C CA . ALA A 1 278 ? -6.337 11.088 15.957 1.00 98.06 278 ALA A CA 1
ATOM 2185 C C . ALA A 1 278 ? -7.278 9.897 16.163 1.00 98.06 278 ALA A C 1
ATOM 2187 O O . ALA A 1 278 ? -7.006 9.015 16.979 1.00 98.06 278 ALA A O 1
ATOM 2188 N N . ALA A 1 279 ? -8.371 9.864 15.407 1.00 98.00 279 ALA A N 1
ATOM 2189 C CA . ALA A 1 279 ? -9.263 8.716 15.347 1.00 98.00 279 ALA A CA 1
ATOM 2190 C C . ALA A 1 279 ? -8.819 7.767 14.240 1.00 98.00 279 ALA A C 1
ATOM 2192 O O . ALA A 1 279 ? -8.475 8.205 13.144 1.00 98.00 279 ALA A O 1
ATOM 2193 N N . ILE A 1 280 ? -8.874 6.474 14.525 1.00 97.31 280 ILE A N 1
ATOM 2194 C CA . ILE A 1 280 ? -8.700 5.400 13.555 1.00 97.31 280 ILE A CA 1
ATOM 2195 C C . ILE A 1 280 ? -10.065 4.756 13.315 1.00 97.31 280 ILE A C 1
ATOM 2197 O O . ILE A 1 280 ? -10.823 4.522 14.264 1.00 97.31 280 ILE A O 1
ATOM 2201 N N . TYR A 1 281 ? -10.389 4.477 12.058 1.00 96.12 281 TYR A N 1
ATOM 2202 C CA . TYR A 1 281 ? -11.684 3.938 11.655 1.00 96.12 281 TYR A CA 1
ATOM 2203 C C . TYR A 1 281 ? -11.548 2.983 10.470 1.00 96.12 281 TYR A C 1
ATOM 2205 O O . TYR A 1 281 ? -10.544 2.980 9.758 1.00 96.12 281 TYR A O 1
ATOM 2213 N N . PHE A 1 282 ? -12.594 2.196 10.243 1.00 94.88 282 PHE A N 1
ATOM 2214 C CA . PHE A 1 282 ? -12.819 1.532 8.967 1.00 94.88 282 PHE A CA 1
ATOM 2215 C C . PHE A 1 282 ? -13.933 2.232 8.202 1.00 94.88 282 PHE A C 1
ATOM 2217 O O . PHE A 1 282 ? -14.909 2.687 8.792 1.00 94.88 282 PHE A O 1
ATOM 2224 N N . VAL A 1 283 ? -13.828 2.257 6.882 1.00 94.06 283 VAL A N 1
ATOM 2225 C CA . VAL A 1 283 ? -14.982 2.371 5.999 1.00 94.06 283 VAL A CA 1
ATOM 2226 C C . VAL A 1 283 ? -15.329 0.978 5.506 1.00 94.06 283 VAL A C 1
ATOM 2228 O O . VAL A 1 283 ? -14.459 0.241 5.043 1.00 94.06 283 VAL A O 1
ATOM 2231 N N . SER A 1 284 ? -16.594 0.602 5.649 1.00 91.44 284 SER A N 1
ATOM 2232 C CA . SER A 1 284 ? -17.019 -0.783 5.515 1.00 91.44 284 SER A CA 1
ATOM 2233 C C . SER A 1 284 ? -18.374 -0.909 4.821 1.00 91.44 284 SER A C 1
ATOM 2235 O O . SER A 1 284 ? -19.339 -0.210 5.148 1.00 91.44 284 SER A O 1
ATOM 2237 N N . THR A 1 285 ? -18.443 -1.838 3.869 1.00 90.06 285 THR A N 1
ATOM 2238 C CA . THR A 1 285 ? -19.677 -2.390 3.288 1.00 90.06 285 THR A CA 1
ATOM 2239 C C . THR A 1 285 ? -19.512 -3.903 3.122 1.00 90.06 285 THR A C 1
ATOM 2241 O O . THR A 1 285 ? -18.404 -4.412 3.294 1.00 90.06 285 THR A O 1
ATOM 2244 N N . PRO A 1 286 ? -20.540 -4.657 2.701 1.00 87.56 286 PRO A N 1
ATOM 2245 C CA . PRO A 1 286 ? -20.353 -6.053 2.315 1.00 87.56 286 PRO A CA 1
ATOM 2246 C C . PRO A 1 286 ? -19.248 -6.213 1.248 1.00 87.56 286 PRO A C 1
ATOM 2248 O O . PRO A 1 286 ? -18.527 -7.209 1.233 1.00 87.56 286 PRO A O 1
ATOM 2251 N N . TYR A 1 287 ? -19.070 -5.221 0.378 1.00 88.81 287 TYR A N 1
ATOM 2252 C CA . TYR A 1 287 ? -18.250 -5.333 -0.827 1.00 88.81 287 TYR A CA 1
ATOM 2253 C C . TYR A 1 287 ? -16.880 -4.672 -0.723 1.00 88.81 287 TYR A C 1
ATOM 2255 O O . TYR A 1 287 ? -16.013 -4.984 -1.531 1.00 88.81 287 TYR A O 1
ATOM 2263 N N . ILE A 1 288 ? -16.675 -3.774 0.244 1.00 91.50 288 ILE A N 1
ATOM 2264 C CA . ILE A 1 288 ? -15.426 -3.023 0.393 1.00 91.50 288 ILE A CA 1
ATOM 2265 C C . ILE A 1 288 ? -15.019 -2.862 1.852 1.00 91.50 288 ILE A C 1
ATOM 2267 O O . ILE A 1 288 ? -15.868 -2.775 2.743 1.00 91.50 288 ILE A O 1
ATOM 2271 N N . ILE A 1 289 ? -13.712 -2.773 2.068 1.00 92.56 289 ILE A N 1
ATOM 2272 C CA . ILE A 1 289 ? -13.096 -2.429 3.343 1.00 92.56 289 ILE A CA 1
ATOM 2273 C C . ILE A 1 289 ? -11.926 -1.469 3.102 1.00 92.56 289 ILE A C 1
ATOM 2275 O O . ILE A 1 289 ? -11.142 -1.621 2.162 1.00 92.56 289 ILE A O 1
ATOM 2279 N N . TYR A 1 290 ? -11.823 -0.454 3.948 1.00 93.75 290 TYR A N 1
ATOM 2280 C CA . TYR A 1 290 ? -10.787 0.572 3.892 1.00 93.75 290 TYR A CA 1
ATOM 2281 C C . TYR A 1 290 ? -10.456 1.009 5.313 1.00 93.75 290 TYR A C 1
ATOM 2283 O O . TYR A 1 290 ? -11.374 1.278 6.085 1.00 93.75 290 TYR A O 1
ATOM 2291 N N . ALA A 1 291 ? -9.179 1.070 5.676 1.00 94.62 291 ALA A N 1
ATOM 2292 C CA . ALA A 1 291 ? -8.761 1.638 6.950 1.00 94.62 291 ALA A CA 1
ATOM 2293 C C . ALA A 1 291 ? -8.383 3.106 6.752 1.00 94.62 291 ALA A C 1
ATOM 2295 O O . ALA A 1 291 ? -7.726 3.447 5.773 1.00 94.62 291 ALA A O 1
ATOM 2296 N N . GLY A 1 292 ? -8.788 3.963 7.685 1.00 94.88 292 GLY A N 1
ATOM 2297 C CA . GLY A 1 292 ? -8.508 5.390 7.626 1.00 94.88 292 GLY A CA 1
ATOM 2298 C C . GLY A 1 292 ? -8.144 5.983 8.980 1.00 94.88 292 GLY A C 1
ATOM 2299 O O . GLY A 1 292 ? -8.425 5.414 10.041 1.00 94.88 292 GLY A O 1
ATOM 2300 N N . GLN A 1 293 ? -7.554 7.174 8.932 1.00 95.69 293 GLN A N 1
ATOM 2301 C CA . GLN A 1 293 ? -7.334 8.031 10.097 1.00 95.69 293 GLN A CA 1
ATOM 2302 C C . GLN A 1 293 ? -7.959 9.419 9.924 1.00 95.69 293 GLN A C 1
ATOM 2304 O O . GLN A 1 293 ? -8.178 9.884 8.802 1.00 95.69 293 GLN A O 1
ATOM 2309 N N . ALA A 1 294 ? -8.286 10.073 11.040 1.00 96.44 294 ALA A N 1
ATOM 2310 C CA . ALA A 1 294 ? -8.895 11.396 11.047 1.00 96.44 294 ALA A CA 1
ATOM 2311 C C . ALA A 1 294 ? -8.387 12.283 12.189 1.00 96.44 294 ALA A C 1
ATOM 2313 O O . ALA A 1 294 ? -8.336 11.869 13.348 1.00 96.44 294 ALA A O 1
ATOM 2314 N N . LEU A 1 295 ? -8.108 13.551 11.875 1.00 96.31 295 LEU A N 1
ATOM 2315 C CA . LEU A 1 295 ? -7.858 14.618 12.860 1.00 96.31 295 LEU A CA 1
ATOM 2316 C C . LEU A 1 295 ? -9.114 15.463 13.151 1.00 96.31 295 LEU A C 1
ATOM 2318 O O . LEU A 1 295 ? -9.161 16.233 14.117 1.00 96.31 295 LEU A O 1
ATOM 2322 N N . ASN A 1 296 ? -10.135 15.336 12.304 1.00 94.25 296 ASN A N 1
ATOM 2323 C CA . ASN A 1 296 ? -11.414 16.031 12.394 1.00 94.25 296 ASN A CA 1
ATOM 2324 C C . ASN A 1 296 ? -12.554 15.105 11.928 1.00 94.25 296 ASN A C 1
ATOM 2326 O O . ASN A 1 296 ? -12.308 14.009 11.439 1.00 94.25 296 ASN A O 1
ATOM 2330 N N . SER A 1 297 ? -13.805 15.523 12.112 1.00 92.56 297 SER A N 1
ATOM 2331 C CA . SER A 1 297 ? -14.981 14.712 11.772 1.00 92.56 297 SER A CA 1
ATOM 2332 C C . SER A 1 297 ? -15.286 14.629 10.274 1.00 92.56 297 SER A C 1
ATOM 2334 O O . SER A 1 297 ? -16.063 13.766 9.872 1.00 92.56 297 SER A O 1
ATOM 2336 N N . ASN A 1 298 ? -14.713 15.511 9.455 1.00 89.62 298 ASN A N 1
ATOM 2337 C CA . ASN A 1 298 ? -14.999 15.596 8.029 1.00 89.62 298 ASN A CA 1
ATOM 2338 C C . ASN A 1 298 ? -14.012 14.731 7.236 1.00 89.62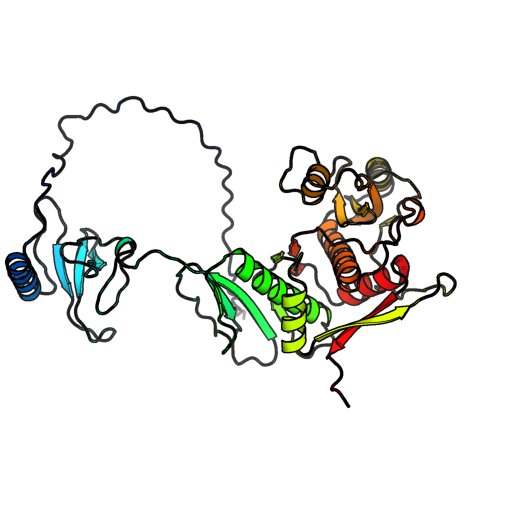 298 ASN A C 1
ATOM 2340 O O . ASN A 1 298 ? -12.975 15.202 6.767 1.00 89.62 298 ASN A O 1
ATOM 2344 N N . VAL A 1 299 ? -14.345 13.451 7.107 1.00 89.88 299 VAL A N 1
ATOM 2345 C CA . VAL A 1 299 ? -13.601 12.485 6.291 1.00 89.88 299 VAL A CA 1
ATOM 2346 C C . VAL A 1 299 ? -14.355 12.195 4.993 1.00 89.88 299 VAL A C 1
ATOM 2348 O O . VAL A 1 299 ? -15.582 12.251 4.968 1.00 89.88 299 VAL A O 1
ATOM 2351 N N . HIS A 1 300 ? -13.627 11.882 3.918 1.00 88.62 300 HIS A N 1
ATOM 2352 C CA . HIS A 1 300 ? -14.192 11.517 2.608 1.00 88.62 300 HIS A CA 1
ATOM 2353 C C . HIS A 1 300 ? -15.136 12.578 2.002 1.00 88.62 300 HIS A C 1
ATOM 2355 O O . HIS A 1 300 ? -16.261 12.304 1.576 1.00 88.62 300 HIS A O 1
ATOM 2361 N N . GLY A 1 301 ? -14.672 13.831 1.957 1.00 79.44 301 GLY A N 1
ATOM 2362 C CA . GLY A 1 301 ? -15.426 14.938 1.365 1.00 79.44 301 GLY A CA 1
ATOM 2363 C C . GLY A 1 301 ? -15.713 14.720 -0.127 1.00 79.44 301 GLY A C 1
ATOM 2364 O O . GLY A 1 301 ? -14.814 14.406 -0.902 1.00 79.44 301 GLY A O 1
ATOM 2365 N N . HIS A 1 302 ? -16.955 14.969 -0.553 1.00 70.88 302 HIS A N 1
ATOM 2366 C CA . HIS A 1 302 ? -17.483 14.594 -1.880 1.00 70.88 302 HIS A CA 1
ATOM 2367 C C . HIS A 1 302 ? -16.754 15.218 -3.086 1.00 70.88 302 HIS A C 1
ATOM 2369 O O . HIS A 1 302 ? -16.959 14.796 -4.218 1.00 70.88 302 HIS A O 1
ATOM 2375 N N . LYS A 1 303 ? -15.908 16.230 -2.862 1.00 74.06 303 LYS A N 1
ATOM 2376 C CA . LYS A 1 303 ? -15.135 16.904 -3.916 1.00 74.06 303 LYS A CA 1
ATOM 2377 C C . LYS A 1 303 ? -13.799 16.221 -4.226 1.00 74.06 303 LYS A C 1
ATOM 2379 O O . LYS A 1 303 ? -13.177 16.553 -5.230 1.00 74.06 303 LYS A O 1
ATOM 2384 N N . ASN A 1 304 ? -13.336 15.293 -3.385 1.00 77.62 304 ASN A N 1
ATOM 2385 C CA . ASN A 1 304 ? -12.054 14.629 -3.592 1.00 77.62 304 ASN A CA 1
ATOM 2386 C C . ASN A 1 304 ? -12.224 13.352 -4.425 1.00 77.62 304 ASN A C 1
ATOM 2388 O O . ASN A 1 304 ? -12.287 12.255 -3.883 1.00 77.62 304 ASN A O 1
ATOM 2392 N N . LEU A 1 305 ? -12.257 13.488 -5.752 1.00 76.06 305 LEU A N 1
ATOM 2393 C CA . LEU A 1 305 ? -12.381 12.345 -6.673 1.00 76.06 305 LEU A CA 1
ATOM 2394 C C . LEU A 1 305 ? -11.191 11.367 -6.616 1.00 76.06 305 LEU A C 1
ATOM 2396 O O . LEU A 1 305 ? -11.277 10.269 -7.154 1.00 76.06 305 LEU A O 1
ATOM 2400 N N . LYS A 1 306 ? -10.074 11.744 -5.976 1.00 79.75 306 LYS A N 1
ATOM 2401 C CA . LYS A 1 306 ? -8.922 10.851 -5.767 1.00 79.75 306 LYS A CA 1
ATOM 2402 C C . LYS A 1 306 ? -9.066 9.974 -4.520 1.00 79.75 306 LYS A C 1
ATOM 2404 O O . LYS A 1 306 ? -8.261 9.066 -4.330 1.00 79.75 306 LYS A O 1
ATOM 2409 N N . ASP A 1 307 ? -10.052 10.253 -3.671 1.00 87.44 307 ASP A N 1
ATOM 2410 C CA . ASP A 1 307 ? -10.348 9.460 -2.485 1.00 87.44 307 ASP A CA 1
ATOM 2411 C C . ASP A 1 307 ? -11.010 8.132 -2.897 1.00 87.44 307 ASP A C 1
ATOM 2413 O O . ASP A 1 307 ? -12.079 8.162 -3.512 1.00 87.44 307 ASP A O 1
ATOM 2417 N N . PRO A 1 308 ? -10.424 6.964 -2.568 1.00 88.69 308 PRO A N 1
ATOM 2418 C CA . PRO A 1 308 ? -10.971 5.671 -2.978 1.00 88.69 308 PRO A CA 1
ATOM 2419 C C . PRO A 1 308 ? -12.394 5.408 -2.474 1.00 88.69 308 PRO A C 1
ATOM 2421 O O . PRO A 1 308 ? -13.163 4.713 -3.137 1.00 88.69 308 PRO A O 1
ATOM 2424 N N . VAL A 1 309 ? -12.760 5.952 -1.310 1.00 91.69 309 VAL A N 1
ATOM 2425 C CA . VAL A 1 309 ? -14.104 5.792 -0.744 1.00 91.69 309 VAL A CA 1
ATOM 2426 C C . VAL A 1 309 ? -15.112 6.625 -1.529 1.00 91.69 309 VAL A C 1
ATOM 2428 O O . VAL A 1 309 ? -16.191 6.124 -1.844 1.00 91.69 309 VAL A O 1
ATOM 2431 N N . VAL A 1 310 ? -14.756 7.865 -1.878 1.00 91.19 310 VAL A N 1
ATOM 2432 C CA . VAL A 1 310 ? -15.604 8.752 -2.696 1.00 91.19 310 VAL A CA 1
ATOM 2433 C C . VAL A 1 310 ? -15.752 8.190 -4.107 1.00 91.19 310 VAL A C 1
ATOM 2435 O O . VAL A 1 310 ? -16.862 8.122 -4.629 1.00 91.19 310 VAL A O 1
ATOM 2438 N N . ASP A 1 311 ? -14.650 7.733 -4.700 1.00 89.88 311 ASP A N 1
ATOM 2439 C CA . ASP A 1 311 ? -14.634 7.088 -6.012 1.00 89.88 311 ASP A CA 1
ATOM 2440 C C . ASP A 1 311 ? -15.550 5.856 -6.045 1.00 89.88 311 ASP A C 1
ATOM 2442 O O . ASP A 1 311 ? -16.435 5.756 -6.896 1.00 89.88 311 ASP A O 1
ATOM 2446 N N . TYR A 1 312 ? -15.433 4.962 -5.056 1.00 90.62 312 TYR A N 1
ATOM 2447 C CA . TYR A 1 312 ? -16.347 3.829 -4.932 1.00 90.62 312 TYR A CA 1
ATOM 2448 C C . TYR A 1 312 ? -17.796 4.283 -4.727 1.00 90.62 312 TYR A C 1
ATOM 2450 O O . TYR A 1 312 ? -18.700 3.753 -5.365 1.00 90.62 312 TYR A O 1
ATOM 2458 N N . GLN A 1 313 ? -18.051 5.259 -3.855 1.00 90.88 313 GLN A N 1
ATOM 2459 C CA . GLN A 1 313 ? -19.409 5.732 -3.586 1.00 90.88 313 GLN A CA 1
ATOM 2460 C C . GLN A 1 313 ? -20.096 6.279 -4.845 1.00 90.88 313 GLN A C 1
ATOM 2462 O O . GLN A 1 313 ? -21.298 6.059 -5.010 1.00 90.88 313 GLN A O 1
ATOM 2467 N N . ASN A 1 314 ? -19.340 6.938 -5.723 1.00 90.00 314 ASN A N 1
ATOM 2468 C CA . ASN A 1 314 ? -19.841 7.500 -6.974 1.00 90.00 314 ASN A CA 1
ATOM 2469 C C . ASN A 1 314 ? -20.036 6.440 -8.071 1.00 90.00 314 ASN A C 1
ATOM 2471 O O . ASN A 1 314 ? -20.921 6.600 -8.907 1.00 90.00 314 ASN A O 1
ATOM 2475 N N . ASN A 1 315 ? -19.241 5.364 -8.058 1.00 89.94 315 ASN A N 1
ATOM 2476 C CA . ASN A 1 315 ? -19.220 4.349 -9.118 1.00 89.94 315 ASN A CA 1
ATOM 2477 C C . ASN A 1 315 ? -19.838 2.994 -8.720 1.00 89.94 315 ASN A C 1
ATOM 2479 O O . ASN A 1 315 ? -19.903 2.077 -9.540 1.00 89.94 315 ASN A O 1
ATOM 2483 N N . LYS A 1 316 ? -20.286 2.824 -7.469 1.00 90.19 316 LYS A N 1
ATOM 2484 C CA . LYS A 1 316 ? -20.864 1.556 -7.002 1.00 90.19 316 LYS A CA 1
ATOM 2485 C C . LYS A 1 316 ? -22.191 1.239 -7.712 1.00 90.19 316 LYS A C 1
ATOM 2487 O O . LYS A 1 316 ? -22.984 2.148 -7.969 1.00 90.19 316 LYS A O 1
ATOM 2492 N N . PRO A 1 317 ? -22.508 -0.051 -7.923 1.00 90.44 317 PRO A N 1
ATOM 2493 C CA . PRO A 1 317 ? -23.832 -0.468 -8.369 1.00 90.44 317 PRO A CA 1
ATOM 2494 C C . PRO A 1 317 ? -24.951 0.083 -7.463 1.00 90.44 317 PRO A C 1
ATOM 2496 O O . PRO A 1 317 ? -24.768 0.141 -6.241 1.00 90.44 317 PRO A O 1
ATOM 2499 N N . PRO A 1 318 ? -26.142 0.411 -8.006 1.00 88.56 318 PRO A N 1
ATOM 2500 C CA . PRO A 1 318 ? -27.272 0.900 -7.207 1.00 88.56 318 PRO A CA 1
ATOM 2501 C C . PRO A 1 318 ? -27.705 -0.055 -6.084 1.00 88.56 318 PRO A C 1
ATOM 2503 O O . PRO A 1 318 ? -28.212 0.387 -5.058 1.00 88.56 318 PRO A O 1
ATOM 2506 N N . SER A 1 319 ? -27.472 -1.359 -6.257 1.00 87.44 319 SER A N 1
ATOM 2507 C CA . SER A 1 319 ? -27.753 -2.400 -5.262 1.00 87.44 319 SER A CA 1
ATOM 2508 C C . SER A 1 319 ? -26.768 -2.426 -4.086 1.00 87.44 319 SER A C 1
ATOM 2510 O O . SER A 1 319 ? -27.053 -3.053 -3.065 1.00 87.44 319 SER A O 1
ATOM 2512 N N . HIS A 1 320 ? -25.604 -1.778 -4.197 1.00 87.69 320 HIS A N 1
ATOM 2513 C CA . HIS A 1 320 ? -24.609 -1.761 -3.128 1.00 87.69 320 HIS A CA 1
ATOM 2514 C C . HIS A 1 320 ? -24.986 -0.720 -2.061 1.00 87.69 320 HIS A C 1
ATOM 2516 O O . HIS A 1 320 ? -25.263 0.436 -2.406 1.00 87.69 320 HIS A O 1
ATOM 2522 N N . PRO A 1 321 ? -24.944 -1.066 -0.758 1.00 88.81 321 PRO A N 1
ATOM 2523 C CA . PRO A 1 321 ? -25.220 -0.108 0.302 1.00 88.81 321 PRO A CA 1
ATOM 2524 C C . PRO A 1 321 ? -24.146 0.983 0.339 1.00 88.81 321 PRO A C 1
ATOM 2526 O O . PRO A 1 321 ? -23.015 0.793 -0.120 1.00 88.81 321 PRO A O 1
ATOM 2529 N N . ASN A 1 322 ? -24.503 2.139 0.897 1.00 89.44 322 ASN A N 1
ATOM 2530 C CA . ASN A 1 322 ? -23.544 3.222 1.082 1.00 89.44 322 ASN A CA 1
ATOM 2531 C C . ASN A 1 322 ? -22.446 2.816 2.082 1.00 89.44 322 ASN A C 1
ATOM 2533 O O . ASN A 1 322 ? -22.750 2.132 3.066 1.00 89.44 322 ASN A O 1
ATOM 2537 N N . PRO A 1 323 ? -21.190 3.242 1.852 1.00 90.25 323 PRO A N 1
ATOM 2538 C CA . PRO A 1 323 ? -20.106 3.037 2.801 1.00 90.25 323 PRO A CA 1
ATOM 2539 C C . PRO A 1 323 ? -20.435 3.586 4.186 1.00 90.25 323 PRO A C 1
ATOM 2541 O O . PRO A 1 323 ? -20.872 4.728 4.321 1.00 90.25 323 PRO A O 1
ATOM 2544 N N . LYS A 1 324 ? -20.222 2.764 5.218 1.00 91.75 324 LYS A N 1
ATOM 2545 C CA . LYS A 1 324 ? -20.368 3.169 6.617 1.00 91.75 324 LYS A CA 1
ATOM 2546 C C . LYS A 1 324 ? -19.003 3.371 7.245 1.00 91.75 324 LYS A C 1
ATOM 2548 O O . LYS A 1 324 ? -18.117 2.535 7.089 1.00 91.75 324 LYS A O 1
ATOM 2553 N N . ILE A 1 325 ? -18.866 4.460 7.985 1.00 93.81 325 ILE A N 1
ATOM 2554 C CA . ILE A 1 325 ? -17.685 4.754 8.788 1.00 93.81 325 ILE A CA 1
ATOM 2555 C C . ILE A 1 325 ? -17.880 4.113 10.162 1.00 93.81 325 ILE A C 1
ATOM 2557 O O . ILE A 1 325 ? -18.864 4.396 10.842 1.00 93.81 325 ILE A O 1
ATOM 2561 N N . VAL A 1 326 ? -16.937 3.269 10.566 1.00 94.06 326 VAL A N 1
ATOM 2562 C CA . VAL A 1 326 ? -16.935 2.529 11.829 1.00 94.06 326 VAL A CA 1
ATOM 2563 C C . VAL A 1 326 ? -15.694 2.936 12.625 1.00 94.06 326 VAL A C 1
ATOM 2565 O O . VAL A 1 326 ? -14.596 2.445 12.339 1.00 94.06 326 VAL A O 1
ATOM 2568 N N . PRO A 1 327 ? -15.823 3.856 13.596 1.00 95.75 327 PRO A N 1
ATOM 2569 C CA . PRO A 1 327 ? -14.706 4.243 14.449 1.00 95.75 327 PRO A CA 1
ATOM 2570 C C . PRO A 1 327 ? -14.210 3.071 15.295 1.00 95.75 327 PRO A C 1
ATOM 2572 O O . PRO A 1 327 ? -14.994 2.254 15.771 1.00 95.75 327 PRO A O 1
ATOM 2575 N N . ILE A 1 328 ? -12.893 2.986 15.477 1.00 95.19 328 ILE A N 1
ATOM 2576 C CA . ILE A 1 328 ? -12.239 1.895 16.212 1.00 95.19 328 ILE A CA 1
ATOM 2577 C C . ILE A 1 328 ? -11.643 2.403 17.522 1.00 95.19 328 ILE A C 1
ATOM 2579 O O . ILE A 1 328 ? -11.823 1.783 18.573 1.00 95.19 328 ILE A O 1
ATOM 2583 N N . GLY A 1 329 ? -10.954 3.540 17.481 1.00 96.38 329 GLY A N 1
ATOM 2584 C CA . GLY A 1 329 ? -10.356 4.119 18.674 1.00 96.38 329 GLY A CA 1
ATOM 2585 C C . GLY A 1 329 ? -9.507 5.349 18.399 1.00 96.38 329 GLY A C 1
ATOM 2586 O O . GLY A 1 329 ? -9.339 5.774 17.256 1.00 96.38 329 GLY A O 1
ATOM 2587 N N . ILE A 1 330 ? -8.983 5.911 19.480 1.00 97.94 330 ILE A N 1
ATOM 2588 C CA . ILE A 1 330 ? -8.079 7.052 19.496 1.00 97.94 330 ILE A CA 1
ATOM 2589 C C . ILE A 1 330 ? -6.642 6.582 19.665 1.00 97.94 330 ILE A C 1
ATOM 2591 O O . ILE A 1 330 ? -6.351 5.727 20.498 1.00 97.94 330 ILE A O 1
ATOM 2595 N N . VAL A 1 331 ? -5.745 7.210 18.917 1.00 97.56 331 VAL A N 1
ATOM 2596 C CA . VAL A 1 331 ? -4.290 7.079 19.026 1.00 97.56 331 VAL A CA 1
ATOM 2597 C C . VAL A 1 331 ? -3.655 8.466 19.088 1.00 97.56 331 VAL A C 1
ATOM 2599 O O . VAL A 1 331 ? -4.322 9.481 18.852 1.00 97.56 331 VAL A O 1
ATOM 2602 N N . ARG A 1 332 ? -2.356 8.522 19.382 1.00 97.50 332 ARG A N 1
ATOM 2603 C CA . ARG A 1 332 ? -1.576 9.757 19.262 1.00 97.50 332 ARG A CA 1
ATOM 2604 C C . ARG A 1 332 ? -1.559 10.246 17.817 1.00 97.50 332 ARG A C 1
ATOM 2606 O O . ARG A 1 332 ? -1.425 9.453 16.882 1.00 97.50 332 ARG A O 1
ATOM 2613 N N . ALA A 1 333 ? -1.704 11.552 17.615 1.00 97.06 333 ALA A N 1
ATOM 2614 C CA . ALA A 1 333 ? -1.839 12.130 16.280 1.00 97.06 333 ALA A CA 1
ATOM 2615 C C . ALA A 1 333 ? -0.603 11.892 15.400 1.00 97.06 333 ALA A C 1
ATOM 2617 O O . ALA A 1 333 ? -0.733 11.691 14.191 1.00 97.06 333 ALA A O 1
ATOM 2618 N N . GLU A 1 334 ? 0.590 11.899 15.980 1.00 96.38 334 GLU A N 1
ATOM 2619 C CA . GLU A 1 334 ? 1.854 11.634 15.292 1.00 96.38 334 GLU A CA 1
ATOM 2620 C C . GLU A 1 334 ? 2.000 10.173 14.838 1.00 96.38 334 GLU A C 1
ATOM 2622 O O . GLU A 1 334 ? 2.656 9.911 13.834 1.00 96.38 334 GLU A O 1
ATOM 2627 N N . GLU A 1 335 ? 1.318 9.233 15.495 1.00 96.00 335 GLU A N 1
ATOM 2628 C CA . GLU A 1 335 ? 1.373 7.803 15.167 1.00 96.00 335 GLU A CA 1
ATOM 2629 C C . GLU A 1 335 ? 0.234 7.350 14.241 1.00 96.00 335 GLU A C 1
ATOM 2631 O O . GLU A 1 335 ? 0.168 6.187 13.844 1.00 96.00 335 GLU A O 1
ATOM 2636 N N . ARG A 1 336 ? -0.685 8.248 13.871 1.00 95.81 336 ARG A N 1
ATOM 2637 C CA . ARG A 1 336 ? -1.916 7.894 13.142 1.00 95.81 336 ARG A CA 1
ATOM 2638 C C . ARG A 1 336 ? -1.669 7.114 11.846 1.00 95.81 336 ARG A C 1
ATOM 2640 O O . ARG A 1 336 ? -2.371 6.146 11.588 1.00 95.81 336 ARG A O 1
ATOM 2647 N N . TYR A 1 337 ? -0.648 7.495 11.074 1.00 95.56 337 TYR A N 1
ATOM 2648 C CA . TYR A 1 337 ? -0.306 6.827 9.815 1.00 95.56 337 TYR A CA 1
ATOM 2649 C C . TYR A 1 337 ? 0.287 5.438 10.043 1.00 95.56 337 TYR A C 1
ATOM 2651 O O . TYR A 1 337 ? 0.062 4.531 9.244 1.00 95.56 337 TYR A O 1
ATOM 2659 N N . LYS A 1 338 ? 0.996 5.250 11.163 1.00 96.06 338 LYS A N 1
ATOM 2660 C CA . LYS A 1 338 ? 1.477 3.935 11.570 1.00 96.06 338 LYS A CA 1
ATOM 2661 C C . LYS A 1 338 ? 0.293 3.018 11.839 1.00 96.06 338 LYS A C 1
ATOM 2663 O O . LYS A 1 338 ? 0.225 1.927 11.288 1.00 96.06 338 LYS A O 1
ATOM 2668 N N . TRP A 1 339 ? -0.666 3.447 12.648 1.00 96.38 339 TRP A N 1
ATOM 2669 C CA . TRP A 1 339 ? -1.795 2.588 13.015 1.00 96.38 339 TRP A CA 1
ATOM 2670 C C . TRP A 1 339 ? -2.795 2.380 11.868 1.00 96.38 339 TRP A C 1
ATOM 2672 O O . TRP A 1 339 ? -3.325 1.278 11.720 1.00 96.38 339 TRP A O 1
ATOM 2682 N N . GLU A 1 340 ? -2.972 3.379 11.000 1.00 95.69 340 GLU A N 1
ATOM 2683 C CA . GLU A 1 340 ? -3.675 3.240 9.718 1.00 95.69 340 GLU A CA 1
ATOM 2684 C C . GLU A 1 340 ? -3.020 2.169 8.837 1.00 95.69 340 GLU A C 1
ATOM 2686 O O . GLU A 1 340 ? -3.716 1.266 8.379 1.00 95.69 340 GLU A O 1
ATOM 2691 N N . PHE A 1 341 ? -1.689 2.195 8.677 1.00 95.69 341 PHE A N 1
ATOM 2692 C CA . PHE A 1 341 ? -0.945 1.171 7.937 1.00 95.69 341 PHE A CA 1
ATOM 2693 C C . PHE A 1 341 ? -1.263 -0.250 8.435 1.00 95.69 341 PHE A C 1
ATOM 2695 O O . PHE A 1 341 ? -1.580 -1.123 7.630 1.00 95.69 341 PHE A O 1
ATOM 2702 N N . HIS A 1 342 ? -1.244 -0.486 9.752 1.00 96.12 342 HIS A N 1
ATOM 2703 C CA . HIS A 1 342 ? -1.482 -1.824 10.313 1.00 96.12 342 HIS A CA 1
ATOM 2704 C C . HIS A 1 342 ? -2.907 -2.317 10.030 1.00 96.12 342 HIS A C 1
ATOM 2706 O O . HIS A 1 342 ? -3.098 -3.452 9.588 1.00 96.12 342 HIS A O 1
ATOM 2712 N N . LEU A 1 343 ? -3.920 -1.465 10.217 1.00 95.00 343 LEU A N 1
ATOM 2713 C CA . LEU A 1 343 ? -5.300 -1.828 9.878 1.00 95.00 343 LEU A CA 1
ATOM 2714 C C . LEU A 1 343 ? -5.501 -2.017 8.377 1.00 95.00 343 LEU A C 1
ATOM 2716 O O . LEU A 1 343 ? -6.290 -2.864 7.956 1.00 95.00 343 LEU A O 1
ATOM 2720 N N . GLN A 1 344 ? -4.770 -1.262 7.567 1.00 94.62 344 GLN A N 1
ATOM 2721 C CA . GLN A 1 344 ? -4.825 -1.378 6.125 1.00 94.62 344 GLN A CA 1
ATOM 2722 C C . GLN A 1 344 ? -4.214 -2.692 5.629 1.00 94.62 344 GLN A C 1
ATOM 2724 O O . GLN A 1 344 ? -4.746 -3.303 4.700 1.00 94.62 344 GLN A O 1
ATOM 2729 N N . MET A 1 345 ? -3.157 -3.173 6.286 1.00 95.31 345 MET A N 1
ATOM 2730 C CA . MET A 1 345 ? -2.630 -4.520 6.060 1.00 95.31 345 MET A CA 1
ATOM 2731 C C . MET A 1 345 ? -3.631 -5.599 6.480 1.00 95.31 345 MET A C 1
ATOM 2733 O O . MET A 1 345 ? -3.816 -6.565 5.744 1.00 95.31 345 MET A O 1
ATOM 2737 N N . CYS A 1 346 ? -4.353 -5.408 7.591 1.00 94.44 346 CYS A N 1
ATOM 2738 C CA . CYS A 1 346 ? -5.441 -6.316 7.977 1.00 94.44 346 CYS A CA 1
ATOM 2739 C C . CYS A 1 346 ? -6.540 -6.363 6.904 1.00 94.44 346 CYS A C 1
ATOM 2741 O O . CYS A 1 346 ? -6.994 -7.442 6.532 1.00 94.44 346 CYS A O 1
ATOM 2743 N N . ALA A 1 347 ? -6.944 -5.202 6.379 1.00 93.56 347 ALA A N 1
ATOM 2744 C CA . ALA A 1 347 ? -7.947 -5.087 5.321 1.00 93.56 347 ALA A CA 1
ATOM 2745 C C . ALA A 1 347 ? -7.503 -5.785 4.025 1.00 93.56 347 ALA A C 1
ATOM 2747 O O . ALA A 1 347 ? -8.290 -6.501 3.404 1.00 93.56 347 ALA A O 1
ATOM 2748 N N . LEU A 1 348 ? -6.234 -5.612 3.641 1.00 94.19 348 LEU A N 1
ATOM 2749 C CA . LEU A 1 348 ? -5.641 -6.287 2.490 1.00 94.19 348 LEU A CA 1
ATOM 2750 C C . LEU A 1 348 ? -5.639 -7.806 2.675 1.00 94.19 348 LEU A C 1
ATOM 2752 O O . LEU A 1 348 ? -6.148 -8.513 1.812 1.00 94.19 348 LEU A O 1
ATOM 2756 N N . ILE A 1 349 ? -5.113 -8.310 3.793 1.00 94.75 349 ILE A N 1
ATOM 2757 C CA . ILE A 1 349 ? -5.045 -9.753 4.065 1.00 94.75 349 ILE A CA 1
ATOM 2758 C C . ILE A 1 349 ? -6.451 -10.358 4.108 1.00 94.75 349 ILE A C 1
ATOM 2760 O O . ILE A 1 349 ? -6.689 -11.401 3.503 1.00 94.75 349 ILE A O 1
ATOM 2764 N N . ALA A 1 350 ? -7.406 -9.676 4.745 1.00 92.12 350 ALA A N 1
ATOM 2765 C CA . ALA A 1 350 ? -8.797 -10.107 4.757 1.00 92.12 350 ALA A CA 1
ATOM 2766 C C . ALA A 1 350 ? -9.394 -10.194 3.343 1.00 92.12 350 ALA A C 1
ATOM 2768 O O . ALA A 1 350 ? -10.098 -11.155 3.036 1.00 92.12 350 ALA A O 1
ATOM 2769 N N . SER A 1 351 ? -9.079 -9.233 2.471 1.00 91.69 351 SER A N 1
ATOM 2770 C CA . SER A 1 351 ? -9.485 -9.245 1.062 1.00 91.69 351 SER A CA 1
ATOM 2771 C C . SER A 1 351 ? -8.840 -10.401 0.288 1.00 91.69 351 SER A C 1
ATOM 2773 O O . SER A 1 351 ? -9.543 -11.126 -0.416 1.00 91.69 351 SER A O 1
ATOM 2775 N N . LEU A 1 352 ? -7.525 -10.601 0.429 1.00 92.50 352 LEU A N 1
ATOM 2776 C CA . LEU A 1 352 ? -6.764 -11.649 -0.268 1.00 92.50 352 LEU A CA 1
ATOM 2777 C C . LEU A 1 352 ? -7.234 -13.054 0.123 1.00 92.50 352 LEU A C 1
ATOM 2779 O O . LEU A 1 352 ? -7.438 -13.907 -0.736 1.00 92.50 352 LEU A O 1
ATOM 2783 N N . LEU A 1 353 ? -7.480 -13.274 1.415 1.00 92.38 353 LEU A N 1
ATOM 2784 C CA . LEU A 1 353 ? -7.973 -14.544 1.953 1.00 92.38 353 LEU A CA 1
ATOM 2785 C C . LEU A 1 353 ? -9.490 -14.717 1.808 1.00 92.38 353 LEU A C 1
ATOM 2787 O O . LEU A 1 353 ? -10.041 -15.714 2.277 1.00 92.38 353 LEU A O 1
ATOM 2791 N N . ARG A 1 354 ? -10.176 -13.746 1.189 1.00 90.62 354 ARG A N 1
ATOM 2792 C CA . ARG A 1 354 ? -11.636 -13.721 1.040 1.00 90.62 354 ARG A CA 1
ATOM 2793 C C . ARG A 1 354 ? -12.329 -13.993 2.378 1.00 90.62 354 ARG A C 1
ATOM 2795 O O . ARG A 1 354 ? -13.189 -14.865 2.500 1.00 90.62 354 ARG A O 1
ATOM 2802 N N . LEU A 1 355 ? -11.955 -13.253 3.414 1.00 89.06 355 LEU A N 1
ATOM 2803 C CA . LEU A 1 355 ? -12.616 -13.330 4.714 1.00 89.06 355 LEU A CA 1
ATOM 2804 C C . LEU A 1 355 ? -13.975 -12.637 4.652 1.00 89.06 355 LEU A C 1
ATOM 2806 O O . LEU A 1 355 ? -14.215 -11.772 3.811 1.00 89.06 355 LEU A O 1
ATOM 2810 N N . ARG A 1 356 ? -14.902 -13.038 5.524 1.00 86.00 356 ARG A N 1
ATOM 2811 C CA . ARG A 1 356 ? -16.179 -12.325 5.662 1.00 86.00 356 ARG A CA 1
ATOM 2812 C C . ARG A 1 356 ? -15.939 -10.973 6.324 1.00 86.00 356 ARG A C 1
ATOM 2814 O O . ARG A 1 356 ? -15.032 -10.829 7.143 1.00 86.00 356 ARG A O 1
ATOM 2821 N N . ASN A 1 357 ? -16.781 -9.995 6.006 1.00 83.12 357 ASN A N 1
ATOM 2822 C CA . ASN A 1 357 ? -16.741 -8.722 6.711 1.00 83.12 357 ASN A CA 1
ATOM 2823 C C . ASN A 1 357 ? -17.159 -8.896 8.182 1.00 83.12 357 ASN A C 1
ATOM 2825 O O . ASN A 1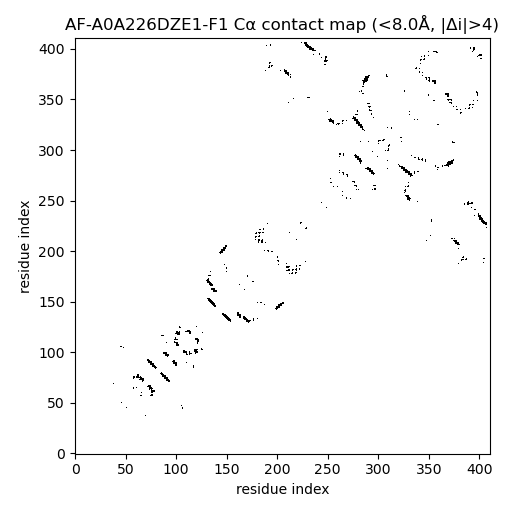 357 ? -18.312 -9.214 8.475 1.00 83.12 357 ASN A O 1
ATOM 2829 N N . CYS A 1 358 ? -16.225 -8.647 9.099 1.00 81.50 358 CYS A N 1
ATOM 2830 C CA . CYS A 1 358 ? -16.455 -8.720 10.542 1.00 81.50 358 CYS A CA 1
ATOM 2831 C C . CYS A 1 358 ? -16.393 -7.352 11.244 1.00 81.50 358 CYS A C 1
ATOM 2833 O O . CYS A 1 358 ? -16.451 -7.295 12.472 1.00 81.50 358 CYS A O 1
ATOM 2835 N N . ILE A 1 359 ? -16.290 -6.247 10.498 1.00 85.31 359 ILE A N 1
ATOM 2836 C CA . ILE A 1 359 ? -16.188 -4.896 11.069 1.00 85.31 359 ILE A CA 1
ATOM 2837 C C . ILE A 1 359 ? -17.548 -4.406 11.582 1.00 85.31 359 ILE A C 1
ATOM 2839 O O . ILE A 1 359 ? -17.641 -3.889 12.692 1.00 85.31 359 ILE A O 1
ATOM 2843 N N . ASN A 1 360 ? -18.607 -4.610 10.799 1.00 78.38 360 ASN A N 1
ATOM 2844 C CA . ASN A 1 360 ? -19.990 -4.273 11.152 1.00 78.38 360 ASN A CA 1
ATOM 2845 C C . ASN A 1 360 ? -20.972 -5.345 10.641 1.00 78.38 360 ASN A C 1
ATOM 2847 O O . ASN A 1 360 ? -21.844 -5.066 9.819 1.00 78.38 360 ASN A O 1
ATOM 2851 N N . PRO A 1 361 ? -20.844 -6.597 11.115 1.00 72.44 361 PRO A N 1
ATOM 2852 C CA . PRO A 1 361 ? -21.583 -7.733 10.566 1.00 72.44 361 PRO A CA 1
ATOM 2853 C C . PRO A 1 361 ? -23.100 -7.638 10.785 1.00 72.44 361 PRO A C 1
ATOM 2855 O O . PRO A 1 361 ? -23.856 -8.236 10.032 1.00 72.44 361 PRO A O 1
ATOM 2858 N N . SER A 1 362 ? -23.561 -6.892 11.794 1.00 76.31 362 SER A N 1
ATOM 2859 C CA . SER A 1 362 ? -24.991 -6.671 12.059 1.00 76.31 362 SER A CA 1
ATOM 2860 C C . SER A 1 362 ? -25.668 -5.762 11.036 1.00 76.31 362 SER A C 1
ATOM 2862 O O . SER A 1 362 ? -26.888 -5.784 10.915 1.00 76.31 362 SER A O 1
ATOM 2864 N N . ASP A 1 363 ? -24.893 -4.954 10.312 1.00 74.88 363 ASP A N 1
ATOM 2865 C CA . ASP A 1 363 ? -25.429 -3.967 9.376 1.00 74.88 363 ASP A CA 1
ATOM 2866 C C . ASP A 1 363 ? -25.836 -4.571 8.034 1.00 74.88 363 ASP A C 1
ATOM 2868 O O . ASP A 1 363 ? -26.479 -3.894 7.228 1.00 74.88 363 ASP A O 1
ATOM 2872 N N . PHE A 1 364 ? -25.435 -5.816 7.771 1.00 69.56 364 PHE A N 1
ATOM 2873 C CA . PHE A 1 364 ? -25.548 -6.416 6.456 1.00 69.56 364 PHE A CA 1
ATOM 2874 C C . PHE A 1 364 ? -26.017 -7.866 6.536 1.00 69.56 364 PHE A C 1
ATOM 2876 O O . PHE A 1 364 ? -25.447 -8.689 7.243 1.00 69.56 364 PHE A O 1
ATOM 2883 N N . SER A 1 365 ? -27.043 -8.190 5.752 1.00 62.81 365 SER A N 1
ATOM 2884 C CA . SER A 1 365 ? -27.560 -9.554 5.607 1.00 62.81 365 SER A CA 1
ATOM 2885 C C . SER A 1 365 ? -26.751 -10.401 4.617 1.00 62.81 365 SER A C 1
ATOM 2887 O O . SER A 1 365 ? -26.778 -11.628 4.685 1.00 62.81 365 SER A O 1
ATOM 2889 N N . ALA A 1 366 ? -26.026 -9.762 3.695 1.00 62.69 366 ALA A N 1
ATOM 2890 C CA . ALA A 1 366 ? -25.244 -10.440 2.671 1.00 62.69 366 ALA A CA 1
ATOM 2891 C C . ALA A 1 366 ? -23.912 -10.957 3.237 1.00 62.69 366 ALA A C 1
ATOM 2893 O O . ALA A 1 366 ? -23.103 -10.191 3.760 1.00 62.69 366 ALA A O 1
ATOM 2894 N N . GLN A 1 367 ? -23.657 -12.259 3.080 1.00 64.19 367 GLN A N 1
ATOM 2895 C CA . GLN A 1 367 ? -22.318 -12.813 3.255 1.00 64.19 367 GLN A CA 1
ATOM 2896 C C . GLN A 1 367 ? -21.480 -12.469 2.029 1.00 64.19 367 GLN A C 1
ATOM 2898 O O . GLN A 1 367 ? -21.720 -12.983 0.939 1.00 64.19 367 GLN A O 1
ATOM 2903 N N . SER A 1 368 ? -20.481 -11.620 2.209 1.00 74.06 368 SER A N 1
ATOM 2904 C CA . SER A 1 368 ? -19.575 -11.231 1.135 1.00 74.06 368 SER A CA 1
ATOM 2905 C C . SER A 1 368 ? -18.164 -10.999 1.663 1.00 74.06 368 SER A C 1
ATOM 2907 O O . SER A 1 368 ? -17.922 -10.918 2.873 1.00 74.06 368 SER A O 1
ATOM 2909 N N . HIS A 1 369 ? -17.234 -10.941 0.716 1.00 85.62 369 HIS A N 1
ATOM 2910 C CA . HIS A 1 369 ? -15.802 -10.852 0.944 1.00 85.62 369 HIS A CA 1
ATOM 2911 C C . HIS A 1 369 ? -15.337 -9.474 0.480 1.00 85.62 369 HIS A C 1
ATOM 2913 O O . HIS A 1 369 ? -15.142 -9.292 -0.724 1.00 85.62 369 HIS A O 1
ATOM 2919 N N . PRO A 1 370 ? -15.277 -8.481 1.383 1.00 88.19 370 PRO A N 1
ATOM 2920 C CA . PRO A 1 370 ? -15.047 -7.108 0.983 1.00 88.19 370 PRO A CA 1
ATOM 2921 C C . PRO A 1 370 ? -13.660 -6.944 0.366 1.00 88.19 370 PRO A C 1
ATOM 2923 O O . PRO A 1 370 ? -12.666 -7.430 0.906 1.00 88.19 370 PRO A O 1
ATOM 2926 N N . LEU A 1 371 ? -13.602 -6.218 -0.746 1.00 90.38 371 LEU A N 1
ATOM 2927 C CA . LEU A 1 371 ? -12.355 -5.851 -1.392 1.00 90.38 371 LEU A CA 1
ATOM 2928 C C . LEU A 1 371 ? -11.673 -4.727 -0.618 1.00 90.38 371 LEU A C 1
ATOM 2930 O O . LEU A 1 371 ? -12.293 -3.731 -0.239 1.00 90.38 371 LEU A O 1
ATOM 2934 N N . CYS A 1 372 ? -10.371 -4.870 -0.423 1.00 90.94 372 CYS A N 1
ATOM 2935 C CA . CYS A 1 372 ? -9.530 -3.772 0.015 1.00 90.94 372 CYS A CA 1
ATOM 2936 C C . CYS A 1 372 ? -9.472 -2.718 -1.102 1.00 90.94 372 CYS A C 1
ATOM 2938 O O . CYS A 1 372 ? -8.974 -3.005 -2.187 1.00 90.94 372 CYS A O 1
ATOM 2940 N N . ILE A 1 373 ? -9.992 -1.513 -0.855 1.00 89.00 373 ILE A N 1
ATOM 2941 C CA . ILE A 1 373 ? -10.027 -0.447 -1.879 1.00 89.00 373 ILE A CA 1
ATOM 2942 C C . ILE A 1 373 ? -8.931 0.605 -1.711 1.00 89.00 373 ILE A C 1
ATOM 2944 O O . ILE A 1 373 ? -8.805 1.507 -2.539 1.00 89.00 373 ILE A O 1
ATOM 2948 N N . ASN A 1 374 ? -8.125 0.517 -0.652 1.00 79.19 374 ASN A N 1
ATOM 2949 C CA . ASN A 1 374 ? -7.015 1.442 -0.495 1.00 79.19 374 ASN A CA 1
ATOM 2950 C C . ASN A 1 374 ? -5.960 1.199 -1.573 1.00 79.19 374 ASN A C 1
ATOM 2952 O O . ASN A 1 374 ? -5.642 0.057 -1.894 1.00 79.19 374 ASN A O 1
ATOM 2956 N N . ARG A 1 375 ? -5.391 2.277 -2.101 1.00 75.75 375 ARG A N 1
ATOM 2957 C CA . ARG A 1 375 ? -4.505 2.212 -3.266 1.00 75.75 375 ARG A CA 1
ATOM 2958 C C . ARG A 1 375 ? -3.031 2.101 -2.885 1.00 75.75 375 ARG A C 1
ATOM 2960 O O . ARG A 1 375 ? -2.264 1.512 -3.639 1.00 75.75 375 ARG A O 1
ATOM 2967 N N . GLN A 1 376 ? -2.628 2.638 -1.731 1.00 88.38 376 GLN A N 1
ATOM 2968 C CA . GLN A 1 376 ? -1.219 2.693 -1.343 1.00 88.38 376 GLN A CA 1
ATOM 2969 C C . GLN A 1 376 ? -1.020 2.675 0.176 1.00 88.38 376 GLN A C 1
ATOM 2971 O O . GLN A 1 376 ? -1.779 3.294 0.918 1.00 88.38 376 GLN A O 1
ATOM 2976 N N . VAL A 1 377 ? 0.032 2.003 0.636 1.00 91.00 377 VAL A N 1
ATOM 2977 C CA . VAL A 1 377 ? 0.512 2.034 2.026 1.00 91.00 377 VAL A CA 1
ATOM 2978 C C . VAL A 1 377 ? 1.968 2.491 2.077 1.00 91.00 377 VAL A C 1
ATOM 2980 O O . VAL A 1 377 ? 2.626 2.561 1.044 1.00 91.00 377 VAL A O 1
ATOM 2983 N N . ASN A 1 378 ? 2.488 2.813 3.262 1.00 90.81 378 ASN A N 1
ATOM 2984 C CA . ASN A 1 378 ? 3.877 3.238 3.423 1.00 90.81 378 ASN A CA 1
ATOM 2985 C C . ASN A 1 378 ? 4.670 2.231 4.269 1.00 90.81 378 ASN A C 1
ATOM 2987 O O . ASN A 1 378 ? 4.380 2.044 5.450 1.00 90.81 378 ASN A O 1
ATOM 2991 N N . SER A 1 379 ? 5.683 1.600 3.670 1.00 89.50 379 SER A N 1
ATOM 2992 C CA . SER A 1 379 ? 6.512 0.581 4.320 1.00 89.50 379 SER A CA 1
ATOM 2993 C C . SER A 1 379 ? 7.382 1.129 5.454 1.00 89.50 379 SER A C 1
ATOM 2995 O O . SER A 1 379 ? 7.884 0.344 6.251 1.00 89.50 379 SER A O 1
ATOM 2997 N N . SER A 1 380 ? 7.564 2.453 5.574 1.00 90.00 380 SER A N 1
ATOM 2998 C CA . SER A 1 380 ? 8.314 3.055 6.688 1.00 90.00 380 SER A CA 1
ATOM 2999 C C . SER A 1 380 ? 7.642 2.858 8.049 1.00 90.00 380 SER A C 1
ATOM 3001 O O . SER A 1 380 ? 8.250 3.151 9.073 1.00 90.00 380 SER A O 1
ATOM 3003 N N . PHE A 1 381 ? 6.381 2.418 8.067 1.00 92.62 381 PHE A N 1
ATOM 3004 C CA . PHE A 1 381 ? 5.630 2.131 9.287 1.00 92.62 381 PHE A CA 1
ATOM 3005 C C . PHE A 1 381 ? 5.708 0.666 9.734 1.00 92.62 381 PHE A C 1
ATOM 3007 O O . PHE A 1 381 ? 5.074 0.320 10.732 1.00 92.62 381 PHE A O 1
ATOM 3014 N N . VAL A 1 382 ? 6.472 -0.172 9.024 1.00 90.88 382 VAL A N 1
ATOM 3015 C CA . VAL A 1 382 ? 6.769 -1.548 9.435 1.00 90.88 382 VAL A CA 1
ATOM 3016 C C . VAL A 1 382 ? 7.853 -1.549 10.514 1.00 90.88 382 VAL A C 1
ATOM 3018 O O . VAL A 1 382 ? 8.905 -0.931 10.350 1.00 90.88 382 VAL A O 1
ATOM 3021 N N . ASP A 1 383 ? 7.608 -2.271 11.603 1.00 89.44 383 ASP A N 1
ATOM 3022 C CA . ASP A 1 383 ? 8.562 -2.548 12.675 1.00 89.44 383 ASP A CA 1
ATOM 3023 C C . ASP A 1 383 ? 8.445 -4.002 13.183 1.00 89.44 383 ASP A C 1
ATOM 3025 O O . ASP A 1 383 ? 7.629 -4.778 12.690 1.00 89.44 383 ASP A O 1
ATOM 3029 N N . GLN A 1 384 ? 9.257 -4.374 14.183 1.00 88.12 384 GLN A N 1
ATOM 3030 C CA . GLN A 1 384 ? 9.306 -5.739 14.749 1.00 88.12 384 GLN A CA 1
ATOM 3031 C C . GLN A 1 384 ? 7.969 -6.228 15.308 1.00 88.12 384 GLN A C 1
ATOM 3033 O O . GLN A 1 384 ? 7.766 -7.428 15.455 1.00 88.12 384 GLN A O 1
ATOM 3038 N N . LYS A 1 385 ? 7.071 -5.314 15.683 1.00 90.81 385 LYS A N 1
ATOM 3039 C CA . LYS A 1 385 ? 5.770 -5.648 16.268 1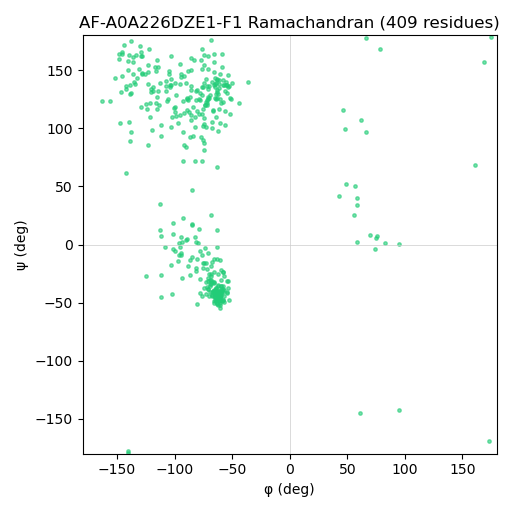.00 90.81 385 LYS A CA 1
ATOM 3040 C C . LYS A 1 385 ? 4.667 -5.659 15.216 1.00 90.81 385 LYS A C 1
ATOM 3042 O O . LYS A 1 385 ? 3.558 -6.097 15.515 1.00 90.81 385 LYS A O 1
ATOM 3047 N N . SER A 1 386 ? 4.944 -5.200 13.993 1.00 93.38 386 SER A N 1
ATOM 3048 C CA . SER A 1 386 ? 3.916 -5.008 12.974 1.00 93.38 386 SER A CA 1
ATOM 3049 C C . SER A 1 386 ? 3.144 -6.275 12.656 1.00 93.38 386 SER A C 1
ATOM 3051 O O . SER A 1 386 ? 1.913 -6.230 12.654 1.00 93.38 386 SER A O 1
ATOM 3053 N N . TRP A 1 387 ? 3.828 -7.401 12.432 1.00 93.94 387 TRP A N 1
ATOM 3054 C CA . TRP A 1 387 ? 3.138 -8.660 12.161 1.00 93.94 387 TRP A CA 1
ATOM 3055 C C . TRP A 1 387 ? 2.285 -9.111 13.344 1.00 93.94 387 TRP A C 1
ATOM 3057 O O . TRP A 1 387 ? 1.106 -9.381 13.149 1.00 93.94 387 TRP A O 1
ATOM 3067 N N . GLY A 1 388 ? 2.819 -9.081 14.570 1.00 92.69 388 GLY A N 1
ATOM 3068 C CA . GLY A 1 388 ? 2.061 -9.432 15.775 1.00 92.69 388 GLY A CA 1
ATOM 3069 C C . GLY A 1 388 ? 0.794 -8.588 15.963 1.00 92.69 388 GLY A C 1
ATOM 3070 O O . GLY A 1 388 ? -0.255 -9.121 16.311 1.00 92.69 388 GLY A O 1
ATOM 3071 N N . ILE A 1 389 ? 0.849 -7.285 15.665 1.00 94.44 389 ILE A N 1
ATOM 3072 C CA . ILE A 1 389 ? -0.318 -6.387 15.735 1.00 94.44 389 ILE A CA 1
ATOM 3073 C C . ILE A 1 389 ? -1.335 -6.693 14.627 1.00 94.44 389 ILE A C 1
ATOM 3075 O O . ILE A 1 389 ? -2.541 -6.718 14.882 1.00 94.44 389 ILE A O 1
ATOM 3079 N N . ILE A 1 390 ? -0.868 -6.905 13.392 1.00 95.50 390 ILE A N 1
ATOM 3080 C CA . ILE A 1 390 ? -1.729 -7.237 12.244 1.00 95.50 390 ILE A CA 1
ATOM 3081 C C . ILE A 1 390 ? -2.431 -8.576 12.489 1.00 95.50 390 ILE A C 1
ATOM 3083 O O . ILE A 1 390 ? -3.655 -8.675 12.381 1.00 95.50 390 ILE A O 1
ATOM 3087 N N . HIS A 1 391 ? -1.657 -9.591 12.862 1.00 93.69 391 HIS A N 1
ATOM 3088 C CA . HIS A 1 391 ? -2.121 -10.936 13.172 1.00 93.69 391 HIS A CA 1
ATOM 3089 C C . HIS A 1 391 ? -3.090 -10.939 14.356 1.00 93.69 391 HIS A C 1
ATOM 3091 O O . HIS A 1 391 ? -4.208 -11.434 14.218 1.00 93.69 391 HIS A O 1
ATOM 3097 N N . GLY A 1 392 ? -2.754 -10.260 15.456 1.00 92.75 392 GLY A N 1
ATOM 3098 C CA . GLY A 1 392 ? -3.651 -10.119 16.603 1.00 92.75 392 GLY A CA 1
ATOM 3099 C C . GLY A 1 392 ? -4.988 -9.468 16.234 1.00 92.75 392 GLY A C 1
ATOM 3100 O O . GLY A 1 392 ? -6.055 -9.909 16.676 1.00 92.75 392 GLY A O 1
ATOM 3101 N N . TYR A 1 393 ? -4.980 -8.467 15.347 1.00 92.25 393 TYR A N 1
ATOM 3102 C CA . TYR A 1 393 ? -6.218 -7.862 14.852 1.00 92.25 393 TYR A CA 1
ATOM 3103 C C . TYR A 1 393 ? -7.039 -8.825 13.977 1.00 92.25 393 TYR A C 1
ATOM 3105 O O . TYR A 1 393 ? -8.265 -8.877 14.120 1.00 92.25 393 TYR A O 1
ATOM 3113 N N . LEU A 1 394 ? -6.393 -9.609 13.105 1.00 93.19 394 LEU A N 1
ATOM 3114 C CA . LEU A 1 394 ? -7.042 -10.656 12.302 1.00 93.19 394 LEU A CA 1
ATOM 3115 C C . LEU A 1 394 ? -7.691 -11.720 13.195 1.00 93.19 394 LEU A C 1
ATOM 3117 O O . LEU A 1 394 ? -8.872 -12.026 13.014 1.00 93.19 394 LEU A O 1
ATOM 3121 N N . MET A 1 395 ? -6.990 -12.185 14.226 1.00 91.50 395 MET A N 1
ATOM 3122 C CA . MET A 1 395 ? -7.540 -13.119 15.208 1.00 91.50 395 MET A CA 1
ATOM 3123 C C . MET A 1 395 ? -8.743 -12.512 15.939 1.00 91.50 395 MET A C 1
ATOM 3125 O O . MET A 1 395 ? -9.829 -13.090 15.949 1.00 91.50 395 MET A O 1
ATOM 3129 N N . LYS A 1 396 ? -8.602 -11.307 16.503 1.00 88.69 396 LYS A N 1
ATOM 3130 C CA . LYS A 1 396 ? -9.636 -10.694 17.354 1.00 88.69 396 LYS A CA 1
ATOM 3131 C C . LYS A 1 396 ? -10.873 -10.230 16.587 1.00 88.69 396 LYS A C 1
ATOM 3133 O O . LYS A 1 396 ? -11.979 -10.268 17.130 1.00 88.69 396 LYS A O 1
ATOM 3138 N N . LYS A 1 397 ? -10.705 -9.718 15.365 1.00 87.81 397 LYS A N 1
ATOM 3139 C CA . LYS A 1 397 ? -11.809 -9.146 14.576 1.00 87.81 397 LYS A CA 1
ATOM 3140 C C . LYS A 1 397 ? -12.307 -10.073 13.488 1.00 87.81 397 LYS A C 1
ATOM 3142 O O . LYS A 1 397 ? -13.516 -10.186 13.330 1.00 87.81 397 LYS A O 1
ATOM 3147 N N . PHE A 1 398 ? -11.414 -10.734 12.763 1.00 88.56 398 PHE A N 1
ATOM 3148 C CA . PHE A 1 398 ? -11.789 -11.626 11.667 1.00 88.56 398 PHE A CA 1
ATOM 3149 C C . PHE A 1 398 ? -11.912 -13.091 12.097 1.00 88.56 398 PHE A C 1
ATOM 3151 O O . PHE A 1 398 ? -12.435 -13.885 11.319 1.00 88.56 398 PHE A O 1
ATOM 3158 N N . LEU A 1 399 ? -11.538 -13.424 13.342 1.00 89.12 399 LEU A N 1
ATOM 3159 C CA . LEU A 1 399 ? -11.652 -14.765 13.926 1.00 89.12 399 LEU A CA 1
ATOM 3160 C C . LEU A 1 399 ? -10.894 -15.816 13.112 1.00 89.12 399 LEU A C 1
ATOM 3162 O O . LEU A 1 399 ? -11.376 -16.928 12.901 1.00 89.12 399 LEU A O 1
ATOM 3166 N N . VAL A 1 400 ? -9.710 -15.448 12.631 1.00 91.50 400 VAL A N 1
ATOM 3167 C CA . VAL A 1 400 ? -8.829 -16.349 11.893 1.00 91.50 400 VAL A CA 1
ATOM 3168 C C . VAL A 1 400 ? -7.407 -16.229 12.403 1.00 91.50 400 VAL A C 1
ATOM 3170 O O . VAL A 1 400 ? -6.917 -15.127 12.648 1.00 91.50 400 VAL A O 1
ATOM 3173 N N . ASP A 1 401 ? -6.758 -17.375 12.527 1.00 91.94 401 ASP A N 1
ATOM 3174 C CA . ASP A 1 401 ? -5.312 -17.462 12.606 1.00 91.94 401 ASP A CA 1
ATOM 3175 C C . ASP A 1 401 ? -4.762 -17.516 11.175 1.00 91.94 401 ASP A C 1
ATOM 3177 O O . ASP A 1 401 ? -5.219 -18.311 10.345 1.00 91.94 401 ASP A O 1
ATOM 3181 N N . VAL A 1 402 ? -3.827 -16.625 10.858 1.00 94.00 402 VAL A N 1
ATOM 3182 C CA . VAL A 1 402 ? -3.261 -16.474 9.517 1.00 94.00 402 VAL A CA 1
ATOM 3183 C C . VAL A 1 402 ? -1.788 -16.829 9.550 1.00 94.00 402 VAL A C 1
ATOM 3185 O O . VAL A 1 402 ? -1.015 -16.246 10.304 1.00 94.00 402 VAL A O 1
ATOM 3188 N N . TYR A 1 403 ? -1.400 -17.737 8.660 1.00 93.94 403 TYR A N 1
ATOM 3189 C CA . TYR A 1 403 ? -0.009 -18.044 8.387 1.00 93.94 403 TYR A CA 1
ATOM 3190 C C . TYR A 1 403 ? 0.511 -17.134 7.274 1.00 93.94 403 TYR A C 1
ATOM 3192 O O . TYR A 1 403 ? -0.068 -17.102 6.186 1.00 93.94 403 TYR A O 1
ATOM 3200 N N . LEU A 1 404 ? 1.605 -16.428 7.556 1.00 93.94 404 LEU A N 1
ATOM 3201 C CA . LEU A 1 404 ? 2.455 -15.765 6.574 1.00 93.94 404 LEU A CA 1
ATOM 3202 C C . LEU A 1 404 ? 3.877 -16.286 6.785 1.00 93.94 404 LEU A C 1
ATOM 3204 O O . LEU A 1 404 ? 4.417 -16.150 7.881 1.00 93.94 404 LEU A O 1
ATOM 3208 N N . GLY A 1 405 ? 4.480 -16.888 5.765 1.00 91.75 405 GLY A N 1
ATOM 3209 C CA . GLY A 1 405 ? 5.810 -17.476 5.911 1.00 91.75 405 GLY A CA 1
ATOM 3210 C C . GLY A 1 405 ? 6.263 -18.266 4.688 1.00 91.75 405 GLY A C 1
ATOM 3211 O O . GLY A 1 405 ? 5.645 -18.156 3.628 1.00 91.75 405 GLY A O 1
ATOM 3212 N N . PRO A 1 406 ? 7.358 -19.034 4.804 1.00 89.38 406 PRO A N 1
ATOM 3213 C CA . PRO A 1 406 ? 7.842 -19.882 3.725 1.00 89.38 406 PRO A CA 1
ATOM 3214 C C . PRO A 1 406 ? 6.782 -20.885 3.266 1.00 89.38 406 PRO A C 1
ATOM 3216 O O . PRO A 1 406 ? 6.129 -21.535 4.080 1.00 89.38 406 PRO A O 1
ATOM 3219 N N . LYS A 1 407 ? 6.647 -21.056 1.954 1.00 87.56 407 LYS A N 1
ATOM 3220 C CA . LYS A 1 407 ? 5.828 -22.115 1.370 1.00 87.56 407 LYS A CA 1
ATOM 3221 C C . LYS A 1 407 ? 6.426 -23.458 1.788 1.00 87.56 407 LYS A C 1
ATOM 3223 O O . LYS A 1 407 ? 7.626 -23.683 1.608 1.00 87.56 407 LYS A O 1
ATOM 3228 N N . ALA A 1 408 ? 5.611 -24.328 2.382 1.00 76.81 408 ALA A N 1
ATOM 3229 C CA . ALA A 1 408 ? 6.052 -25.679 2.702 1.00 76.81 408 ALA A CA 1
ATOM 3230 C C . ALA A 1 408 ? 6.537 -26.351 1.410 1.00 76.81 408 ALA A C 1
ATOM 3232 O O . ALA A 1 408 ? 5.880 -26.252 0.375 1.00 76.81 408 ALA A O 1
ATOM 3233 N N . SER A 1 409 ? 7.711 -26.983 1.453 1.00 57.53 409 SER A N 1
ATOM 3234 C CA . SER A 1 409 ? 8.150 -27.843 0.357 1.00 57.53 409 SER A CA 1
ATOM 3235 C C . SER A 1 409 ? 7.117 -28.954 0.236 1.00 57.53 409 SER A C 1
ATOM 3237 O O . SER A 1 409 ? 6.846 -29.606 1.245 1.00 57.53 409 SER A O 1
ATOM 3239 N N . ASP A 1 410 ? 6.536 -29.146 -0.947 1.00 49.62 410 ASP A N 1
ATOM 3240 C CA . ASP A 1 410 ? 5.690 -30.308 -1.207 1.00 49.62 410 ASP A CA 1
ATOM 3241 C C . ASP A 1 410 ? 6.489 -31.563 -0.804 1.00 49.62 410 ASP A C 1
ATOM 3243 O O . ASP A 1 410 ? 7.545 -31.843 -1.380 1.00 49.62 410 ASP A O 1
ATOM 3247 N N . GLN A 1 411 ? 6.043 -32.243 0.255 1.00 35.66 411 GLN A N 1
ATOM 3248 C CA . GLN A 1 411 ? 6.470 -33.603 0.587 1.00 35.66 411 GLN A CA 1
ATOM 3249 C C . GLN A 1 411 ? 5.625 -34.596 -0.195 1.00 35.66 411 GLN A C 1
ATOM 3251 O O . GLN A 1 411 ? 4.389 -34.387 -0.252 1.00 35.66 411 GLN A O 1
#

Secondary structure (DSSP, 8-state):
-----------------------------PPPTTSPPP----PPPPPHHHHHHHHHHHHHHGGG-EE-TTSS-EEEEE--BTTBSS-EEEEE-TTS-EEEPP-SSTT----TT---SSS---GGGG-----EEEEEEE--S-TTEEEEEEEEESSPPPPS-EEPTT--EEES-HHHHHHHHHHHHHHHHHHHHTTTSSSSEEEESS-EEE--TT-HHHHHHHHHHTTEEEEEEEE--TTS---PPTTSS---SEEPPTT--HHHHHHHHHHH-SS-EEEEEEEE-SSEEEEEEESSS--S-TT-TTSHHHHHHHHS-TTSPPPEEEEEEEEEGGGHHHHHHHHHHHHHHHHHTT----SSGGG-SS----EE---EEEGGG--TTHHHHHHHHIIIII-EEEEEEEPPP--